Protein AF-A0A3M3LI33-F1 (afdb_monomer)

Sequence (437 aa):
MWVREFVACIEACDRPQLQEQSADGVYQMDGRMFKKVNTALLGMAISMGIMPVHAAETKKVDVLLVG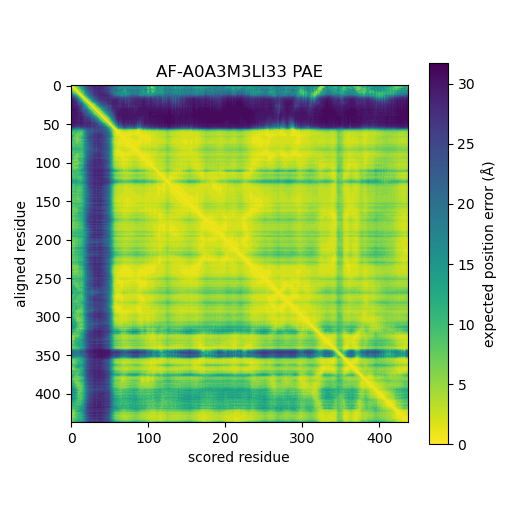GGIMSATLAVWLNELEPSWSMEMVERLDGVAEESSNGWNNAGTGHSALAELNYTPEDKNGNVDISKAIEINEAFQISRQLWSWQVKTGVLKNPRSFINSTPHMSFVWGDNNIQFLRKRYAALQASPLFSGMQYSEDHEQIKKWVPLMMEGRDPAQKLAVTWSPIGTDVNFGEITRQFVANLKAKQNFNLQLSSEVEDINHNDDGTWRVKYKNLKDGTVTETDTKFLFIGAGGAALHLLQESGIPEAKEYGGFPVGGSWLVTENQDLAMQHMGKAYGIASTGAPPMSVPHLDTRVLDGKRVILFGPFATFSTKFLKNGSYFDLLTSTTMHNVWPMTRVGIEQYPLIEYLAGQVMMSDDDRFAALKEYFPNA

Structure (mmCIF, N/CA/C/O backbone):
data_AF-A0A3M3LI33-F1
#
_entry.id   AF-A0A3M3LI33-F1
#
loop_
_atom_site.group_PDB
_atom_site.id
_atom_site.type_symbol
_atom_site.label_atom_id
_atom_site.label_alt_id
_atom_site.label_comp_id
_atom_site.label_asym_id
_atom_site.label_entity_id
_atom_site.label_seq_id
_atom_site.pdbx_PDB_ins_code
_atom_site.Cartn_x
_atom_site.Cartn_y
_atom_site.Cartn_z
_atom_site.occupancy
_atom_site.B_iso_or_equiv
_atom_site.auth_seq_id
_atom_site.auth_comp_id
_atom_site.auth_asym_id
_atom_site.auth_atom_id
_atom_site.pdbx_PDB_model_num
ATOM 1 N N . MET A 1 1 ? -8.920 5.107 -21.847 1.00 66.19 1 MET A N 1
ATOM 2 C CA . MET A 1 1 ? -8.682 5.047 -20.387 1.00 66.19 1 MET A CA 1
ATOM 3 C C . MET A 1 1 ? -9.467 6.163 -19.705 1.00 66.19 1 MET A C 1
ATOM 5 O O . MET A 1 1 ? -9.862 7.089 -20.402 1.00 66.19 1 MET A O 1
ATOM 9 N N . TRP A 1 2 ? -9.707 6.090 -18.395 1.00 54.44 2 TRP A N 1
ATOM 10 C CA . TRP A 1 2 ? -10.244 7.201 -17.585 1.00 54.44 2 TRP A CA 1
ATOM 11 C C . TRP A 1 2 ? -9.385 7.433 -16.335 1.00 54.44 2 TRP A C 1
ATOM 13 O O . TRP A 1 2 ? -8.650 6.532 -15.930 1.00 54.44 2 TRP A O 1
ATOM 23 N N . VAL A 1 3 ? -9.470 8.627 -15.738 1.00 57.12 3 VAL A N 1
ATOM 24 C CA . VAL A 1 3 ? -8.693 9.017 -14.548 1.00 57.12 3 VAL A CA 1
ATOM 25 C C . VAL A 1 3 ? -9.418 8.595 -13.269 1.00 57.12 3 VAL A C 1
ATOM 27 O O . VAL A 1 3 ? -10.630 8.777 -13.143 1.00 57.12 3 VAL A O 1
ATOM 30 N N . ARG A 1 4 ? -8.681 8.053 -12.294 1.00 54.59 4 ARG A N 1
ATOM 31 C CA . ARG A 1 4 ? -9.197 7.757 -10.951 1.00 54.59 4 ARG A CA 1
ATOM 32 C C . ARG A 1 4 ? -8.260 8.262 -9.866 1.00 54.59 4 ARG A C 1
ATOM 34 O O . ARG A 1 4 ? -7.099 7.877 -9.858 1.00 54.59 4 ARG A O 1
ATOM 41 N N . GLU A 1 5 ? -8.788 9.037 -8.923 1.00 50.34 5 GLU A N 1
ATOM 42 C CA . GLU A 1 5 ? -8.020 9.651 -7.833 1.00 50.34 5 GLU A CA 1
ATOM 43 C C . GLU A 1 5 ? -8.125 8.892 -6.499 1.00 50.34 5 GLU A C 1
ATOM 45 O O . GLU A 1 5 ? -9.161 8.294 -6.168 1.00 50.34 5 GLU A O 1
ATOM 50 N N . PHE A 1 6 ? -7.052 8.981 -5.714 1.00 51.72 6 PHE A N 1
ATOM 51 C CA . PHE A 1 6 ? -6.965 8.598 -4.309 1.00 51.72 6 PHE A CA 1
ATOM 52 C C . PHE A 1 6 ? -6.198 9.664 -3.512 1.00 51.72 6 PHE A C 1
ATOM 54 O O . PHE A 1 6 ? -5.475 10.482 -4.081 1.00 51.72 6 PHE A O 1
ATOM 61 N N . VAL A 1 7 ? -6.362 9.650 -2.190 1.00 43.78 7 VAL A N 1
ATOM 62 C CA . VAL A 1 7 ? -5.716 10.586 -1.259 1.00 43.78 7 VAL A CA 1
ATOM 63 C C . VAL A 1 7 ? -4.861 9.794 -0.273 1.00 43.78 7 VAL A C 1
ATOM 65 O O . VAL A 1 7 ? -5.297 8.753 0.220 1.00 43.78 7 VAL A O 1
ATOM 68 N N . ALA A 1 8 ? -3.660 10.290 0.013 1.00 47.69 8 ALA A N 1
ATOM 69 C CA . ALA A 1 8 ? -2.804 9.827 1.094 1.00 47.69 8 ALA A CA 1
ATOM 70 C C . ALA A 1 8 ? -2.258 11.031 1.885 1.00 47.69 8 ALA A C 1
ATOM 72 O O . ALA A 1 8 ? -2.194 12.155 1.387 1.00 47.69 8 ALA A O 1
ATOM 73 N N . CYS A 1 9 ? -1.864 10.795 3.133 1.00 44.84 9 CYS A N 1
ATOM 74 C CA . CYS A 1 9 ? -1.140 11.766 3.946 1.00 44.84 9 CYS A CA 1
ATOM 75 C C . CYS A 1 9 ? 0.265 11.217 4.192 1.00 44.84 9 CYS A C 1
ATOM 77 O O . CYS A 1 9 ? 0.404 10.067 4.610 1.00 44.84 9 CYS A O 1
ATOM 79 N N . ILE A 1 10 ? 1.291 12.011 3.891 1.00 54.88 10 ILE A N 1
ATOM 80 C CA . ILE A 1 10 ? 2.673 11.703 4.254 1.00 54.88 10 ILE A CA 1
ATOM 81 C C . ILE A 1 10 ? 2.961 12.416 5.567 1.00 54.88 10 ILE A C 1
ATOM 83 O O . ILE A 1 10 ? 2.889 13.644 5.645 1.00 54.88 10 ILE A O 1
ATOM 87 N N . GLU A 1 11 ? 3.289 11.642 6.592 1.00 44.91 11 GLU A N 1
ATOM 88 C CA . GLU A 1 11 ? 3.704 12.182 7.878 1.00 44.91 11 GLU A CA 1
ATOM 89 C C . GLU A 1 11 ? 5.133 12.732 7.789 1.00 44.91 11 GLU A C 1
ATOM 91 O O . GLU A 1 11 ? 6.035 12.105 7.230 1.00 44.91 11 GLU A O 1
ATOM 96 N N . ALA A 1 12 ? 5.340 13.917 8.354 1.00 50.47 12 ALA A N 1
ATOM 97 C CA . ALA A 1 12 ? 6.636 14.561 8.496 1.00 50.47 12 ALA A CA 1
ATOM 98 C C . ALA A 1 12 ? 6.979 14.672 9.984 1.00 50.47 12 ALA A C 1
ATOM 100 O O . ALA A 1 12 ? 6.234 15.291 10.744 1.00 50.47 12 ALA A O 1
ATOM 101 N N . CYS A 1 13 ? 8.111 14.093 10.387 1.00 45.19 13 CYS A N 1
ATOM 102 C CA . CYS A 1 13 ? 8.659 14.190 11.738 1.00 45.19 13 CYS A CA 1
ATOM 103 C C . CYS A 1 13 ? 10.180 14.395 11.654 1.00 45.19 13 CYS A C 1
ATOM 105 O O . CYS A 1 13 ? 10.855 13.712 10.888 1.00 45.19 13 CYS A O 1
ATOM 107 N N . ASP A 1 14 ? 10.722 15.324 12.445 1.00 43.41 14 ASP A N 1
ATOM 108 C CA . ASP A 1 14 ? 12.156 15.677 12.480 1.00 43.41 14 ASP A CA 1
ATOM 109 C C . ASP A 1 14 ? 12.960 14.801 13.467 1.00 43.41 14 ASP A C 1
ATOM 111 O O . ASP A 1 14 ? 14.032 15.175 13.946 1.00 43.41 14 ASP A O 1
ATOM 115 N N . ARG A 1 15 ? 12.437 13.620 13.824 1.00 46.34 15 ARG A N 1
ATOM 116 C CA . ARG A 1 15 ? 13.174 12.662 14.654 1.00 46.34 15 ARG A CA 1
ATOM 117 C C . ARG A 1 15 ? 13.946 11.683 13.771 1.00 46.34 15 ARG A C 1
ATOM 119 O O . ARG A 1 15 ? 13.346 11.073 12.886 1.00 46.34 15 ARG A O 1
ATOM 126 N N . PRO A 1 16 ? 15.249 11.459 14.025 1.00 34.34 16 PRO A N 1
ATOM 127 C CA . PRO A 1 16 ? 15.931 10.316 13.439 1.00 34.34 16 PRO A CA 1
ATOM 128 C C . PRO A 1 16 ? 15.172 9.045 13.835 1.00 34.34 16 PRO A C 1
ATOM 130 O O . PRO A 1 16 ? 14.780 8.912 14.996 1.00 34.34 16 PRO A O 1
ATOM 133 N N . GLN A 1 17 ? 14.948 8.136 12.877 1.00 32.97 17 GLN A N 1
ATOM 134 C CA . GLN A 1 17 ? 14.387 6.812 13.156 1.00 32.97 17 GLN A CA 1
ATOM 135 C C . GLN A 1 17 ? 15.170 6.206 14.324 1.00 32.97 17 GLN A C 1
ATOM 137 O O . GLN A 1 17 ? 16.369 5.946 14.203 1.00 32.97 17 GLN A O 1
ATOM 142 N N . LEU A 1 18 ? 14.514 6.045 15.474 1.00 27.53 18 LEU A N 1
ATOM 143 C CA . LEU A 1 18 ? 15.098 5.342 16.605 1.00 27.53 18 LEU A CA 1
ATOM 144 C C . LEU A 1 18 ? 15.353 3.907 16.138 1.00 27.53 18 LEU A C 1
ATOM 146 O O . LEU A 1 18 ? 14.411 3.153 15.912 1.00 27.53 18 LEU A O 1
ATOM 150 N N . GLN A 1 19 ? 16.627 3.546 15.961 1.00 26.97 19 GLN A N 1
ATOM 151 C CA . GLN A 1 19 ? 17.036 2.146 15.981 1.00 26.97 19 GLN A CA 1
ATOM 152 C C . GLN A 1 19 ? 16.477 1.536 17.268 1.00 26.97 19 GLN A C 1
ATOM 154 O O . GLN A 1 19 ? 16.722 2.080 18.347 1.00 26.97 19 GLN A O 1
ATOM 159 N N . GLU A 1 20 ? 15.709 0.452 17.142 1.00 29.59 20 GLU A N 1
ATOM 160 C CA . GLU A 1 20 ? 15.185 -0.331 18.261 1.00 29.59 20 GLU A CA 1
ATOM 161 C C . GLU A 1 20 ? 16.307 -0.615 19.266 1.00 29.59 20 GLU A C 1
ATOM 163 O O . GLU A 1 20 ? 17.182 -1.452 19.041 1.00 29.59 20 GLU A O 1
ATOM 168 N N . GLN A 1 21 ? 16.297 0.100 20.390 1.00 25.45 21 GLN A N 1
ATOM 169 C CA . GLN A 1 21 ? 17.055 -0.307 21.558 1.00 25.45 21 GLN A CA 1
ATOM 170 C C . GLN A 1 21 ? 16.208 -1.326 22.312 1.00 25.45 21 GLN A C 1
ATOM 172 O O . GLN A 1 21 ? 15.129 -1.020 22.815 1.00 25.45 21 GLN A O 1
ATOM 177 N N . SER A 1 22 ? 16.725 -2.551 22.342 1.00 26.64 22 SER A N 1
ATOM 178 C CA . SER A 1 22 ? 16.299 -3.666 23.182 1.00 26.64 22 SER A CA 1
ATOM 179 C C . SER A 1 22 ? 15.863 -3.202 24.574 1.00 26.64 22 SER A C 1
ATOM 181 O O . SER A 1 22 ? 16.648 -2.596 25.308 1.00 26.64 22 SER A O 1
ATOM 183 N N . ALA A 1 23 ? 14.622 -3.514 24.939 1.00 26.73 23 ALA A N 1
ATOM 184 C CA . ALA A 1 23 ? 14.072 -3.256 26.259 1.00 26.73 23 ALA A CA 1
ATOM 185 C C . ALA A 1 23 ? 14.670 -4.223 27.297 1.00 26.73 23 ALA A C 1
ATOM 187 O O . ALA A 1 23 ? 14.105 -5.277 27.560 1.00 26.73 23 ALA A O 1
ATOM 188 N N . ASP A 1 24 ? 15.786 -3.831 27.909 1.00 26.64 24 ASP A N 1
ATOM 189 C CA . ASP A 1 24 ? 16.222 -4.331 29.214 1.00 26.64 24 ASP A CA 1
ATOM 190 C C . ASP A 1 24 ? 16.366 -3.129 30.155 1.00 26.64 24 ASP A C 1
ATOM 192 O O . ASP A 1 24 ? 17.289 -2.323 30.041 1.00 26.64 24 ASP A O 1
ATOM 196 N N . GLY A 1 25 ? 15.416 -2.974 31.079 1.00 26.17 25 GLY A N 1
ATOM 197 C CA . GLY A 1 25 ? 15.372 -1.825 31.982 1.00 26.17 25 GLY A CA 1
ATOM 198 C C . GLY A 1 25 ? 14.400 -2.022 33.137 1.00 26.17 25 GLY A C 1
ATOM 199 O O . GLY A 1 25 ? 13.277 -1.532 33.120 1.00 26.17 25 GLY A O 1
ATOM 200 N N . VAL A 1 26 ? 14.853 -2.763 34.145 1.00 24.27 26 VAL A N 1
ATOM 201 C CA . VAL A 1 26 ? 14.203 -2.968 35.445 1.00 24.27 26 VAL A CA 1
ATOM 202 C C . VAL A 1 26 ? 13.961 -1.619 36.138 1.00 24.27 26 VAL A C 1
ATOM 204 O O . VAL A 1 26 ? 14.916 -0.919 36.470 1.00 24.27 26 VAL A O 1
ATOM 207 N N . TYR A 1 27 ? 12.702 -1.270 36.419 1.00 27.14 27 TYR A N 1
ATOM 208 C CA . TYR A 1 27 ? 12.370 -0.144 37.299 1.00 27.14 27 TYR A CA 1
ATOM 209 C C . TYR A 1 27 ? 12.338 -0.598 38.762 1.00 27.14 27 TYR A C 1
ATOM 211 O O . TYR A 1 27 ? 11.501 -1.400 39.176 1.00 27.14 27 TYR A O 1
ATOM 219 N N . GLN A 1 28 ? 13.269 -0.060 39.547 1.00 23.73 28 GLN A N 1
ATOM 220 C CA . GLN A 1 28 ? 13.347 -0.213 40.995 1.00 23.73 28 GLN A CA 1
ATOM 221 C C . GLN A 1 28 ? 12.532 0.911 41.656 1.00 23.73 28 GLN A C 1
ATOM 223 O O . GLN A 1 28 ? 12.791 2.091 41.428 1.00 23.73 28 GLN A O 1
ATOM 228 N N . MET A 1 29 ? 11.528 0.544 42.457 1.00 26.00 29 MET A N 1
ATOM 229 C CA . MET A 1 29 ? 10.811 1.471 43.335 1.00 26.00 29 MET A CA 1
ATOM 230 C C . MET A 1 29 ? 11.694 1.866 44.517 1.00 26.00 29 MET A C 1
ATOM 232 O O . MET A 1 29 ? 12.283 0.992 45.152 1.00 26.00 29 MET A O 1
ATOM 236 N N . ASP A 1 30 ? 11.679 3.146 44.885 1.00 26.78 30 ASP A N 1
ATOM 237 C CA . ASP A 1 30 ? 12.049 3.556 46.235 1.00 26.78 30 ASP A CA 1
ATOM 238 C C . ASP A 1 30 ? 11.049 4.585 46.766 1.00 26.78 30 ASP A C 1
ATOM 240 O O . ASP A 1 30 ? 10.694 5.564 46.104 1.00 26.78 30 ASP A O 1
ATOM 244 N N . GLY A 1 31 ? 10.522 4.292 47.950 1.00 26.03 31 GLY A N 1
ATOM 245 C CA . GLY A 1 31 ? 9.465 5.055 48.594 1.00 26.03 31 GLY A CA 1
ATOM 246 C C . GLY A 1 31 ? 10.010 6.135 49.517 1.00 26.03 31 GLY A C 1
ATOM 247 O O . GLY A 1 31 ? 11.135 6.053 50.001 1.00 26.03 31 GLY A O 1
ATOM 248 N N . ARG A 1 32 ? 9.162 7.114 49.851 1.00 27.23 32 ARG A N 1
ATOM 249 C CA . ARG A 1 32 ? 9.234 7.839 51.128 1.00 27.23 32 ARG A CA 1
ATOM 250 C C . ARG A 1 32 ? 7.901 8.500 51.477 1.00 27.23 32 ARG A C 1
ATOM 252 O O . ARG A 1 32 ? 7.257 9.144 50.660 1.00 27.23 32 ARG A O 1
ATOM 259 N N . MET A 1 33 ? 7.522 8.282 52.732 1.00 25.70 33 MET A N 1
ATOM 260 C CA . MET A 1 33 ? 6.305 8.706 53.424 1.00 25.70 33 MET A CA 1
ATOM 261 C C . MET A 1 33 ? 6.484 10.038 54.189 1.00 25.70 33 MET A C 1
ATOM 263 O O . MET A 1 33 ? 7.607 10.412 54.523 1.00 25.70 33 MET A O 1
ATOM 267 N N . PHE A 1 34 ? 5.330 10.578 54.626 1.00 28.03 34 PHE A N 1
ATOM 268 C CA . PHE A 1 34 ? 5.034 11.645 55.616 1.00 28.03 34 PHE A CA 1
ATOM 269 C C . PHE A 1 34 ? 4.943 13.084 55.060 1.00 28.03 34 PHE A C 1
ATOM 271 O O . PHE A 1 34 ? 5.794 13.505 54.296 1.00 28.03 34 PHE A O 1
ATOM 278 N N . LYS A 1 35 ? 3.952 13.924 55.426 1.00 26.91 35 LYS A N 1
ATOM 279 C CA . LYS A 1 35 ? 3.287 14.092 56.739 1.00 26.91 35 LYS A CA 1
ATOM 280 C C . LYS A 1 35 ? 1.936 14.849 56.626 1.00 26.91 35 LYS A C 1
ATOM 282 O O . LYS A 1 35 ? 1.762 15.684 55.750 1.00 26.91 35 LYS A O 1
ATOM 287 N N . LYS A 1 36 ? 1.025 14.579 57.574 1.00 30.16 36 LYS A N 1
ATOM 288 C CA . LYS A 1 36 ? -0.288 15.227 57.823 1.00 30.16 36 LYS A CA 1
ATOM 289 C C . LYS A 1 36 ? -0.202 16.730 58.140 1.00 30.16 36 LYS A C 1
ATOM 291 O O . LYS A 1 36 ? 0.679 17.102 58.910 1.00 30.16 36 LYS A O 1
ATOM 296 N N . VAL A 1 37 ? -1.246 17.493 57.780 1.00 29.91 37 VAL A N 1
ATOM 297 C CA . VAL A 1 37 ? -1.837 18.569 58.612 1.00 29.91 37 VAL A CA 1
ATOM 298 C C . VAL A 1 37 ? -3.362 18.578 58.424 1.00 29.91 37 VAL A C 1
ATOM 300 O O . VAL A 1 37 ? -3.857 18.458 57.311 1.00 29.91 37 VAL A O 1
ATOM 303 N N . ASN A 1 38 ? -4.083 18.691 59.540 1.00 31.77 38 ASN A N 1
ATOM 304 C CA . ASN A 1 38 ? -5.535 18.798 59.667 1.00 31.77 38 ASN A CA 1
ATOM 305 C C . ASN A 1 38 ? -5.843 20.192 60.235 1.00 31.77 38 ASN A C 1
ATOM 307 O O . ASN A 1 38 ? -5.212 20.536 61.231 1.00 31.77 38 ASN A O 1
ATOM 311 N N . THR A 1 39 ? -6.848 20.902 59.718 1.00 32.88 39 THR A N 1
ATOM 312 C CA . THR A 1 39 ? -7.749 21.756 60.522 1.00 32.88 39 THR A CA 1
ATOM 313 C C . THR A 1 39 ? -9.008 22.102 59.724 1.00 32.88 39 THR A C 1
ATOM 315 O O . THR A 1 39 ? -8.953 22.421 58.542 1.00 32.88 39 THR A O 1
ATOM 318 N N . ALA A 1 40 ? -10.148 21.983 60.403 1.00 32.34 40 ALA A N 1
ATOM 319 C CA . ALA A 1 40 ? -11.512 22.085 59.896 1.00 32.34 40 ALA A CA 1
ATOM 320 C C . ALA A 1 40 ? -12.131 23.482 60.106 1.00 32.34 40 ALA A C 1
ATOM 322 O O . ALA A 1 40 ? -11.617 24.242 60.921 1.00 32.34 40 ALA A O 1
ATOM 323 N N . LEU A 1 41 ? -13.257 23.751 59.422 1.00 32.84 41 LEU A N 1
ATOM 324 C CA . LEU A 1 41 ? -14.560 24.297 59.894 1.00 32.84 41 LEU A CA 1
ATOM 325 C C . LEU A 1 41 ? -15.320 24.908 58.686 1.00 32.84 41 LEU A C 1
ATOM 327 O O . LEU A 1 41 ? -14.786 25.773 58.006 1.00 32.84 41 LEU A O 1
ATOM 331 N N . LEU A 1 42 ? -16.466 24.329 58.281 1.00 31.80 42 LEU A N 1
ATOM 332 C CA . LEU A 1 42 ? -17.861 24.730 58.614 1.00 31.80 42 LEU A CA 1
ATOM 333 C C . LEU A 1 42 ? -18.427 25.675 57.529 1.00 31.80 42 LEU A C 1
ATOM 335 O O . LEU A 1 42 ? -17.798 26.673 57.227 1.00 31.80 42 LEU A O 1
ATOM 339 N N . GLY A 1 43 ? -19.581 25.512 56.886 1.00 30.58 43 GLY A N 1
ATOM 340 C CA . GLY A 1 43 ? -20.673 24.544 56.884 1.00 30.58 43 GLY A CA 1
ATOM 341 C C . GLY A 1 43 ? -21.847 25.195 56.125 1.00 30.58 43 GLY A C 1
ATOM 342 O O . GLY A 1 43 ? -21.997 26.406 56.214 1.00 30.58 43 GLY A O 1
ATOM 343 N N . MET A 1 44 ? -22.663 24.439 55.386 1.00 31.14 44 MET A N 1
ATOM 344 C CA . MET A 1 44 ? -24.119 24.649 55.258 1.00 31.14 44 MET A CA 1
ATOM 345 C C . MET A 1 44 ? -24.717 23.570 54.357 1.00 31.14 44 MET A C 1
ATOM 347 O O . MET A 1 44 ? -24.317 23.394 53.210 1.00 31.14 44 MET A O 1
ATOM 351 N N . ALA A 1 45 ? -25.679 22.840 54.911 1.00 41.00 45 ALA A N 1
ATOM 352 C CA . ALA A 1 45 ? -26.465 21.849 54.207 1.00 41.00 45 ALA A CA 1
ATOM 353 C C . ALA A 1 45 ? -27.477 22.537 53.281 1.00 41.00 45 ALA A C 1
ATOM 355 O O . ALA A 1 45 ? -28.314 23.311 53.743 1.00 41.00 45 ALA A O 1
ATOM 356 N N . ILE A 1 46 ? -27.437 22.197 51.993 1.00 39.84 46 ILE A N 1
ATOM 357 C CA . ILE A 1 46 ? -28.575 22.332 51.084 1.00 39.84 46 ILE A CA 1
ATOM 358 C C . ILE A 1 46 ? -28.946 20.911 50.677 1.00 39.84 46 ILE A C 1
ATOM 360 O O . ILE A 1 46 ? -28.341 20.307 49.797 1.00 39.84 46 ILE A O 1
ATOM 364 N N . SER A 1 47 ? -29.927 20.349 51.373 1.00 39.47 47 SER A N 1
ATOM 365 C CA . SER A 1 47 ? -30.593 19.114 50.980 1.00 39.47 47 SER A CA 1
ATOM 366 C C . SER A 1 47 ? -31.534 19.411 49.812 1.00 39.47 47 SER A C 1
ATOM 368 O O . SER A 1 47 ? -32.726 19.639 50.006 1.00 39.47 47 SER A O 1
ATOM 370 N N . MET A 1 48 ? -30.989 19.426 48.597 1.00 38.38 48 MET A N 1
ATOM 371 C CA . MET A 1 48 ? -31.760 19.157 47.385 1.00 38.38 48 MET A CA 1
ATOM 372 C C . MET A 1 48 ? -31.541 17.691 47.030 1.00 38.38 48 MET A C 1
ATOM 374 O O . MET A 1 48 ? -30.405 17.250 46.872 1.00 38.38 48 MET A O 1
ATOM 378 N N . GLY A 1 49 ? -32.630 16.926 46.963 1.00 41.88 49 GLY A N 1
ATOM 379 C CA . GLY A 1 49 ? -32.609 15.544 46.504 1.00 41.88 49 GLY A CA 1
ATOM 380 C C . GLY A 1 49 ? -32.115 15.481 45.064 1.00 41.88 49 GLY A C 1
ATOM 381 O O . GLY A 1 49 ? -32.892 15.648 44.130 1.00 41.88 49 GLY A O 1
ATOM 382 N N . ILE A 1 50 ? -30.819 15.240 44.898 1.00 41.22 50 ILE A N 1
ATOM 383 C CA . ILE A 1 50 ? -30.241 14.782 43.644 1.00 41.22 50 ILE A CA 1
ATOM 384 C C . ILE A 1 50 ? -30.593 13.301 43.583 1.00 41.22 50 ILE A C 1
ATOM 386 O O . ILE A 1 50 ? -29.962 12.474 44.241 1.00 41.22 50 ILE A O 1
ATOM 390 N N . MET A 1 51 ? -31.644 12.956 42.838 1.00 34.25 51 MET A N 1
ATOM 391 C CA . MET A 1 51 ? -31.714 11.595 42.322 1.00 34.25 51 MET A CA 1
ATOM 392 C C . MET A 1 51 ? -30.441 11.393 41.500 1.00 34.25 51 MET A C 1
ATOM 394 O O . MET A 1 51 ? -30.169 12.237 40.640 1.00 34.25 51 MET A O 1
ATOM 398 N N . PRO A 1 52 ? -29.631 10.352 41.756 1.00 40.50 52 PRO A N 1
ATOM 399 C CA . PRO A 1 52 ? -28.544 10.048 40.856 1.00 40.50 52 PRO A CA 1
ATOM 400 C C . PRO A 1 52 ? -29.207 9.730 39.520 1.00 40.50 52 PRO A C 1
ATOM 402 O O . PRO A 1 52 ? -29.880 8.712 39.364 1.00 40.50 52 PRO A O 1
ATOM 405 N N . VAL A 1 53 ? -29.055 10.632 38.552 1.00 43.06 53 VAL A N 1
ATOM 406 C CA . VAL A 1 53 ? -29.063 10.221 37.158 1.00 43.06 53 VAL A CA 1
ATOM 407 C C . VAL A 1 53 ? -27.899 9.247 37.101 1.00 43.06 53 VAL A C 1
ATOM 409 O O . VAL A 1 53 ? -26.743 9.664 37.102 1.00 43.06 53 VAL A O 1
ATOM 412 N N . HIS A 1 54 ? -28.186 7.951 37.207 1.00 39.88 54 HIS A N 1
ATOM 413 C CA . HIS A 1 54 ? -27.223 6.931 36.844 1.00 39.88 54 HIS A CA 1
ATOM 414 C C . HIS A 1 54 ? -26.938 7.175 35.366 1.00 39.88 54 HIS A C 1
ATOM 416 O O . HIS A 1 54 ? -27.682 6.722 34.499 1.00 39.88 54 HIS A O 1
ATOM 422 N N . ALA A 1 55 ? -25.918 7.992 35.094 1.00 54.16 55 ALA A N 1
ATOM 423 C CA . ALA A 1 55 ? -25.272 8.026 33.802 1.00 54.16 55 ALA A CA 1
ATOM 424 C C . ALA A 1 55 ? -24.977 6.564 33.473 1.00 54.16 55 ALA A C 1
ATOM 426 O O . ALA A 1 55 ? -24.398 5.857 34.304 1.00 54.16 55 ALA A O 1
ATOM 427 N N . ALA A 1 56 ? -25.502 6.091 32.342 1.00 60.09 56 ALA A N 1
ATOM 428 C CA . ALA A 1 56 ? -25.257 4.732 31.899 1.00 60.09 56 ALA A CA 1
ATOM 429 C C . ALA A 1 56 ? -23.745 4.488 31.949 1.00 60.09 56 ALA A C 1
ATOM 431 O O . ALA A 1 56 ? -22.970 5.344 31.522 1.00 60.09 56 ALA A O 1
ATOM 432 N N . GLU A 1 57 ? -23.340 3.374 32.552 1.00 78.44 57 GLU A N 1
ATOM 433 C CA . GLU A 1 57 ? -21.928 3.057 32.721 1.00 78.44 57 GLU A CA 1
ATOM 434 C C . GLU A 1 57 ? -21.261 3.032 31.338 1.00 78.44 57 GLU A C 1
ATOM 436 O O . GLU A 1 57 ? -21.754 2.360 30.426 1.00 78.44 57 GLU A O 1
ATOM 441 N N . THR A 1 58 ? -20.188 3.810 31.160 1.00 88.50 58 THR A N 1
ATOM 442 C CA . THR A 1 58 ? -19.467 3.883 29.885 1.00 88.50 58 THR A CA 1
ATOM 443 C C . THR A 1 58 ? -19.016 2.483 29.496 1.00 88.50 58 THR A C 1
ATOM 445 O O . THR A 1 58 ? -18.440 1.755 30.310 1.00 88.50 58 THR A O 1
ATOM 448 N N . LYS A 1 59 ? -19.298 2.086 28.252 1.00 95.06 59 LYS A N 1
ATOM 449 C CA . LYS A 1 59 ? -18.912 0.774 27.734 1.00 95.06 59 LYS A CA 1
ATOM 450 C C . LYS A 1 59 ? -17.398 0.601 27.859 1.00 95.06 59 LYS A C 1
ATOM 452 O O . LYS A 1 59 ? -16.656 1.526 27.550 1.00 95.06 59 LYS A O 1
ATOM 457 N N . LYS A 1 60 ? -16.944 -0.584 28.272 1.00 97.75 60 LYS A N 1
ATOM 458 C CA . LYS A 1 60 ? -15.519 -0.912 28.412 1.00 97.75 60 LYS A CA 1
ATOM 459 C C . LYS A 1 60 ? -15.127 -2.048 27.480 1.00 97.75 60 LYS A C 1
ATOM 461 O O . LYS A 1 60 ? -15.854 -3.038 27.397 1.00 97.75 60 LYS A O 1
ATOM 466 N N . VAL A 1 61 ? -13.984 -1.909 26.817 1.00 98.38 61 VAL A N 1
ATOM 467 C CA . VAL A 1 61 ? -13.368 -2.956 25.992 1.00 98.38 61 VAL A CA 1
ATOM 468 C C . VAL A 1 61 ? -11.879 -3.101 26.313 1.00 98.38 61 VAL A C 1
ATOM 470 O O . VAL A 1 61 ? -11.270 -2.222 26.922 1.00 98.38 61 VAL A O 1
ATOM 473 N N . ASP A 1 62 ? -11.271 -4.221 25.935 1.00 98.56 62 ASP A N 1
ATOM 474 C CA . ASP A 1 62 ? -9.824 -4.401 26.071 1.00 98.56 62 ASP A CA 1
ATOM 475 C C . ASP A 1 62 ? -9.076 -3.667 24.951 1.00 98.56 62 ASP A C 1
ATOM 477 O O . ASP A 1 62 ? -8.029 -3.072 25.204 1.00 98.56 62 ASP A O 1
ATOM 481 N N . VAL A 1 63 ? -9.630 -3.672 23.733 1.00 98.62 63 VAL A N 1
ATOM 482 C CA . VAL A 1 63 ? -9.024 -3.034 22.556 1.00 98.62 63 VAL A CA 1
ATOM 483 C C . VAL A 1 63 ? -10.071 -2.270 21.749 1.00 98.62 63 VAL A C 1
ATOM 485 O O . VAL A 1 63 ? -11.122 -2.813 21.407 1.00 98.62 63 VAL A O 1
ATOM 488 N N . LEU A 1 64 ? -9.752 -1.035 21.368 1.00 98.81 64 LEU A N 1
ATOM 489 C CA . LEU A 1 64 ? -10.520 -0.254 20.403 1.00 98.81 64 LEU A CA 1
ATOM 490 C C . LEU A 1 64 ? -9.635 0.055 19.197 1.00 98.81 64 LEU A C 1
ATOM 492 O O . LEU A 1 64 ? -8.525 0.563 19.348 1.00 98.81 64 LEU A O 1
ATOM 496 N N . LEU A 1 65 ? -10.125 -0.258 18.000 1.00 98.81 65 LEU A N 1
ATOM 497 C CA . LEU A 1 65 ? -9.448 0.014 16.737 1.00 98.81 65 LEU A CA 1
ATOM 498 C C . LEU A 1 65 ? -10.214 1.080 15.954 1.00 98.81 65 LEU A C 1
ATOM 500 O O . LEU A 1 65 ? -11.384 0.893 15.621 1.00 98.81 65 LEU A O 1
ATOM 504 N N . VAL A 1 66 ? -9.550 2.182 15.622 1.00 98.44 66 VAL A N 1
ATOM 505 C CA . VAL A 1 66 ? -10.117 3.239 14.782 1.00 98.44 66 VAL A CA 1
ATOM 506 C C . VAL A 1 66 ? -9.724 2.995 13.328 1.00 98.44 66 VAL A C 1
ATOM 508 O O . VAL A 1 66 ? -8.548 2.823 13.014 1.00 98.44 66 VAL A O 1
ATOM 511 N N . GLY A 1 67 ? -10.713 2.979 12.439 1.00 98.06 67 GLY A N 1
ATOM 512 C CA . GLY A 1 67 ? -10.583 2.643 11.025 1.00 98.06 67 GLY A CA 1
ATOM 513 C C . GLY A 1 67 ? -10.804 1.153 10.752 1.00 98.06 67 GLY A C 1
ATOM 514 O O . GLY A 1 67 ? -10.168 0.287 11.345 1.00 98.06 67 GLY A O 1
ATOM 515 N N . GLY A 1 68 ? -11.670 0.848 9.793 1.00 97.88 68 GLY A N 1
ATOM 516 C CA . GLY A 1 68 ? -11.983 -0.470 9.240 1.00 97.88 68 GLY A CA 1
ATOM 517 C C . GLY A 1 68 ? -11.126 -0.821 8.022 1.00 97.88 68 GLY A C 1
ATOM 518 O O . GLY A 1 68 ? -11.613 -1.414 7.058 1.00 97.88 68 GLY A O 1
ATOM 519 N N . GLY A 1 69 ? -9.857 -0.408 8.030 1.00 98.06 69 GLY A N 1
ATOM 520 C CA . GLY A 1 69 ? -8.869 -0.715 6.996 1.00 98.06 69 GLY A CA 1
ATOM 521 C C . GLY A 1 69 ? -8.057 -1.983 7.282 1.00 98.06 69 GLY A C 1
ATOM 522 O O . GLY A 1 69 ? -8.217 -2.641 8.310 1.00 98.06 69 GLY A O 1
ATOM 523 N N . ILE A 1 70 ? -7.140 -2.312 6.368 1.00 97.69 70 ILE A N 1
ATOM 524 C CA . ILE A 1 70 ? -6.291 -3.512 6.436 1.00 97.69 70 ILE A CA 1
ATOM 525 C C . ILE A 1 70 ? -5.423 -3.572 7.697 1.00 97.69 70 ILE A C 1
ATOM 527 O O . ILE A 1 70 ? -5.245 -4.656 8.248 1.00 97.69 70 ILE A O 1
ATOM 531 N N . MET A 1 71 ? -4.930 -2.428 8.183 1.00 97.12 71 MET A N 1
ATOM 532 C CA . MET A 1 71 ? -4.084 -2.350 9.380 1.00 97.12 71 MET A CA 1
ATOM 533 C C . MET A 1 71 ? -4.856 -2.818 10.619 1.00 97.12 71 MET A C 1
ATOM 535 O O . MET A 1 71 ? -4.479 -3.804 11.251 1.00 97.12 71 MET A O 1
ATOM 539 N N . SER A 1 72 ? -5.992 -2.176 10.905 1.00 98.50 72 SER A N 1
ATOM 540 C CA . SER A 1 72 ? -6.856 -2.529 12.034 1.00 98.50 72 SER A CA 1
ATOM 541 C C . SER A 1 72 ? -7.414 -3.945 11.913 1.00 98.50 72 SER A C 1
ATOM 543 O O . SER A 1 72 ? -7.408 -4.694 12.884 1.00 98.50 72 SER A O 1
ATOM 545 N N . ALA A 1 73 ? -7.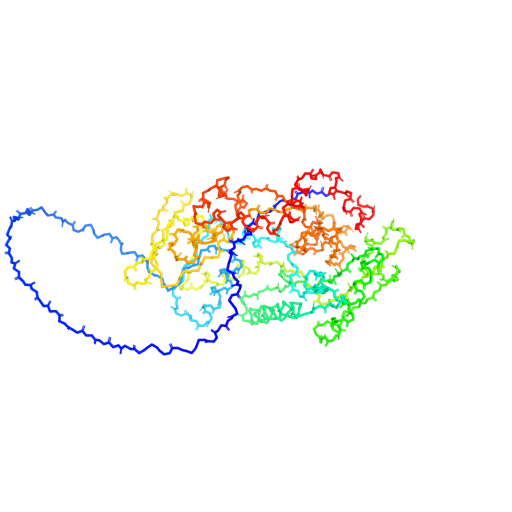859 -4.361 10.723 1.00 98.56 73 ALA A N 1
ATOM 546 C CA . ALA A 1 73 ? -8.383 -5.711 10.530 1.00 98.56 73 ALA A CA 1
ATOM 547 C C . ALA A 1 73 ? -7.321 -6.794 10.777 1.00 98.56 73 ALA A C 1
ATOM 549 O O . ALA A 1 73 ? -7.622 -7.806 11.408 1.00 98.56 73 ALA A O 1
ATOM 550 N N . THR A 1 74 ? -6.082 -6.574 10.327 1.00 98.25 74 THR A N 1
ATOM 551 C CA . THR A 1 74 ? -4.971 -7.511 10.554 1.00 98.25 74 THR A CA 1
ATOM 552 C C . THR A 1 74 ? -4.640 -7.615 12.040 1.00 98.25 74 THR A C 1
ATOM 554 O O . THR A 1 74 ? -4.577 -8.724 12.570 1.00 98.25 74 THR A O 1
ATOM 557 N N . LEU A 1 75 ? -4.504 -6.476 12.730 1.00 98.38 75 LEU A N 1
ATOM 558 C CA . LEU A 1 75 ? -4.219 -6.459 14.165 1.00 98.38 75 LEU A CA 1
ATOM 559 C C . LEU A 1 75 ? -5.336 -7.129 14.975 1.00 98.38 75 LEU A C 1
ATOM 561 O O . LEU A 1 75 ? -5.054 -7.947 15.844 1.00 98.38 75 LEU A O 1
ATOM 565 N N . ALA A 1 76 ? -6.601 -6.838 14.666 1.00 98.38 76 ALA A N 1
ATOM 566 C CA . ALA A 1 76 ? -7.738 -7.438 15.360 1.00 98.38 76 ALA A CA 1
ATOM 567 C C . ALA A 1 76 ? -7.799 -8.965 15.179 1.00 98.38 76 ALA A C 1
ATOM 569 O O . ALA A 1 76 ? -8.118 -9.678 16.128 1.00 98.38 76 ALA A O 1
ATOM 570 N N . VAL A 1 77 ? -7.461 -9.490 13.993 1.00 98.00 77 VAL A N 1
ATOM 571 C CA . VAL A 1 77 ? -7.361 -10.944 13.773 1.00 98.00 77 VAL A CA 1
ATOM 572 C C . VAL A 1 77 ? -6.228 -11.551 14.597 1.00 98.00 77 VAL A C 1
ATOM 574 O O . VAL A 1 77 ? -6.453 -12.560 15.261 1.00 98.00 77 VAL A O 1
ATOM 577 N N . TRP A 1 78 ? -5.044 -10.930 14.619 1.00 96.69 78 TRP A N 1
ATOM 578 C CA . TRP A 1 78 ? -3.936 -11.388 15.464 1.00 96.69 78 TRP A CA 1
ATOM 579 C C . TRP A 1 78 ? -4.299 -11.410 16.945 1.00 96.69 78 TRP A C 1
ATOM 581 O O . TRP A 1 78 ? -4.096 -12.425 17.608 1.00 96.69 78 TRP A O 1
ATOM 591 N N . LEU A 1 79 ? -4.879 -10.325 17.455 1.00 97.62 79 LEU A N 1
ATOM 592 C CA . LEU A 1 79 ? -5.289 -10.238 18.854 1.00 97.62 79 LEU A CA 1
ATOM 593 C C . LEU A 1 79 ? -6.393 -11.247 19.181 1.00 97.62 79 LEU A C 1
ATOM 595 O O . LEU A 1 79 ? -6.340 -11.864 20.235 1.00 97.62 79 LEU A O 1
ATOM 599 N N . ASN A 1 80 ? -7.347 -11.495 18.278 1.00 96.75 80 ASN A N 1
ATOM 600 C CA . ASN A 1 80 ? -8.369 -12.519 18.503 1.00 96.75 80 ASN A CA 1
ATOM 601 C C . ASN A 1 80 ? -7.800 -13.947 18.541 1.00 96.75 80 ASN A C 1
ATOM 603 O O . ASN A 1 80 ? -8.367 -14.795 19.225 1.00 96.75 80 ASN A O 1
ATOM 607 N N . GLU A 1 81 ? -6.717 -14.233 17.812 1.00 95.81 81 GLU A N 1
ATOM 608 C CA . GLU A 1 81 ? -6.057 -15.545 17.864 1.00 95.81 81 GLU A CA 1
ATOM 609 C C . GLU A 1 81 ? -5.194 -15.721 19.116 1.00 95.81 81 GLU A C 1
ATOM 611 O O . GLU A 1 81 ? -5.197 -16.803 19.704 1.00 95.81 81 GLU A O 1
ATOM 616 N N . LEU A 1 82 ? -4.467 -14.677 19.521 1.00 96.75 82 LEU A N 1
ATOM 617 C CA . LEU A 1 82 ? -3.559 -14.723 20.669 1.00 96.75 82 LEU A CA 1
ATOM 618 C C . LEU A 1 82 ? -4.298 -14.575 22.003 1.00 96.75 82 LEU A C 1
ATOM 620 O O . LEU A 1 82 ? -3.977 -15.265 22.966 1.00 96.75 82 LEU A O 1
ATOM 624 N N . GLU A 1 83 ? -5.311 -13.715 22.039 1.00 97.44 83 GLU A N 1
ATOM 625 C CA . GLU A 1 83 ? -6.071 -13.337 23.230 1.00 97.44 83 GLU A CA 1
ATOM 626 C C . GLU A 1 83 ? -7.587 -13.431 22.953 1.00 97.44 83 GLU A C 1
ATOM 628 O O . GLU A 1 83 ? -8.312 -12.430 22.924 1.00 97.44 83 GLU A O 1
ATOM 633 N N . PRO A 1 84 ? -8.127 -14.647 22.741 1.00 96.31 84 PRO A N 1
ATOM 634 C CA . PRO A 1 84 ? -9.496 -14.851 22.262 1.00 96.31 84 PRO A CA 1
ATOM 635 C C . PRO A 1 84 ? -10.588 -14.388 23.232 1.00 96.31 84 PRO A C 1
ATOM 637 O O . PRO A 1 84 ? -11.744 -14.278 22.823 1.00 96.31 84 PRO A O 1
ATOM 640 N N . SER A 1 85 ? -10.254 -14.129 24.500 1.00 97.31 85 SER A N 1
ATOM 641 C CA . SER A 1 85 ? -11.18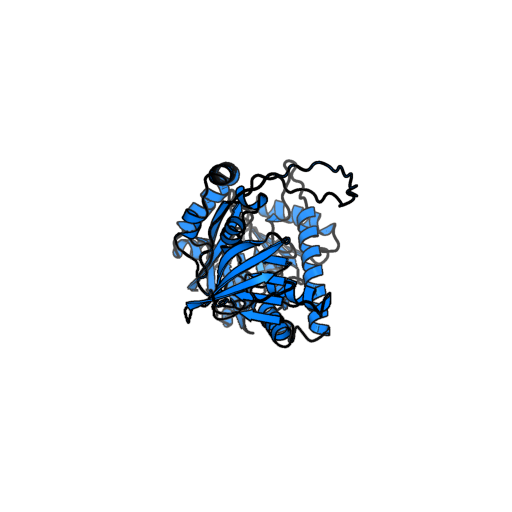3 -13.601 25.503 1.00 97.31 85 SER A CA 1
ATOM 642 C C . SER A 1 85 ? -11.268 -12.076 25.528 1.00 97.31 85 SER A C 1
ATOM 644 O O . SER A 1 85 ? -12.166 -11.551 26.182 1.00 97.31 85 SER A O 1
ATOM 646 N N . TRP A 1 86 ? -10.359 -11.358 24.860 1.00 98.31 86 TRP A N 1
ATOM 647 C CA . TRP A 1 86 ? -10.352 -9.896 24.885 1.00 98.31 86 TRP A CA 1
ATOM 648 C C . TRP A 1 86 ? -11.547 -9.327 24.133 1.00 98.31 86 TRP A C 1
ATOM 650 O O . TRP A 1 86 ? -11.849 -9.722 23.008 1.00 98.31 86 TRP A O 1
ATOM 660 N N . SER A 1 87 ? -12.231 -8.384 24.763 1.00 98.62 87 SER A N 1
ATOM 661 C CA . SER A 1 87 ? -13.311 -7.623 24.148 1.00 98.62 87 SER A CA 1
ATOM 662 C C . SER A 1 87 ? -12.742 -6.553 23.217 1.00 98.62 87 SER A C 1
ATOM 664 O O . SER A 1 87 ? -11.824 -5.818 23.577 1.00 98.62 87 SER A O 1
ATOM 666 N N . MET A 1 88 ? -13.278 -6.477 22.002 1.00 98.69 88 MET A N 1
ATOM 667 C CA . MET A 1 88 ? -12.779 -5.607 20.944 1.00 98.69 88 MET A CA 1
ATOM 668 C C . MET A 1 88 ? -13.904 -4.786 20.322 1.00 98.69 88 MET A C 1
ATOM 670 O O . MET A 1 88 ? -14.996 -5.297 20.059 1.00 98.69 88 MET A O 1
ATOM 674 N N . GLU A 1 89 ? -13.619 -3.525 20.020 1.00 98.75 89 GLU A N 1
ATOM 675 C CA . GLU A 1 89 ? -14.486 -2.667 19.219 1.00 98.75 89 GLU A CA 1
ATOM 676 C C . GLU A 1 89 ? -13.715 -2.043 18.058 1.00 98.75 89 GLU A C 1
ATOM 678 O O . GLU A 1 89 ? -12.617 -1.529 18.232 1.00 98.75 89 GLU A O 1
ATOM 683 N N . MET A 1 90 ? -14.292 -2.084 16.862 1.00 98.88 90 MET A N 1
ATOM 684 C CA . MET A 1 90 ? -13.778 -1.391 15.687 1.00 98.88 90 MET A CA 1
ATOM 685 C C . MET A 1 90 ? -14.748 -0.285 15.285 1.00 98.88 90 MET A C 1
ATOM 687 O O . MET A 1 90 ? -15.938 -0.550 15.114 1.00 98.88 90 MET A O 1
ATOM 691 N N . VAL A 1 91 ? -14.239 0.931 15.103 1.00 98.69 91 VAL A N 1
ATOM 692 C CA . VAL A 1 91 ? -15.021 2.109 14.703 1.00 98.69 91 VAL A CA 1
ATOM 693 C C . VAL A 1 91 ? -14.574 2.552 13.313 1.00 98.69 91 VAL A C 1
ATOM 695 O O . VAL A 1 91 ? -13.407 2.872 13.110 1.00 98.69 91 VAL A O 1
ATOM 698 N N . GLU A 1 92 ? -15.487 2.554 12.347 1.00 98.31 92 GLU A N 1
ATOM 699 C CA . GLU A 1 92 ? -15.248 2.949 10.958 1.00 98.31 92 GLU A CA 1
ATOM 700 C C . GLU A 1 92 ? -16.251 4.023 10.534 1.00 98.31 92 GLU A C 1
ATOM 702 O O . GLU A 1 92 ? -17.462 3.887 10.724 1.00 98.31 92 GLU A O 1
ATOM 707 N N . ARG A 1 93 ? -15.719 5.082 9.921 1.00 97.06 93 ARG A N 1
ATOM 708 C CA . ARG A 1 93 ? -16.474 6.257 9.490 1.00 97.06 93 ARG A CA 1
ATOM 709 C C . ARG A 1 93 ? -17.445 5.946 8.357 1.00 97.06 93 ARG A C 1
ATOM 711 O O . ARG A 1 93 ? -18.511 6.551 8.293 1.00 97.06 93 ARG A O 1
ATOM 718 N N . LEU A 1 94 ? -17.057 5.074 7.436 1.00 97.31 94 LEU A N 1
ATOM 719 C CA . LEU A 1 94 ? -17.822 4.736 6.244 1.00 97.31 94 LEU A CA 1
ATOM 720 C C . LEU A 1 94 ? -18.859 3.641 6.515 1.00 97.31 94 LEU A C 1
ATOM 722 O O . LEU A 1 94 ? -18.889 2.996 7.565 1.00 97.31 94 LEU A O 1
ATOM 726 N N . ASP A 1 95 ? -19.738 3.442 5.539 1.00 97.31 95 ASP A N 1
ATOM 727 C CA . ASP A 1 95 ? -20.838 2.478 5.609 1.00 97.31 95 ASP A CA 1
ATOM 728 C C . ASP A 1 95 ? -20.368 1.023 5.500 1.00 97.31 95 ASP A C 1
ATOM 730 O O . ASP A 1 95 ? -21.125 0.101 5.812 1.00 97.31 95 ASP A O 1
ATOM 734 N N . GLY A 1 96 ? -19.120 0.818 5.083 1.00 97.62 96 GLY A N 1
ATOM 735 C CA . GLY A 1 96 ? -18.472 -0.475 4.988 1.00 97.62 96 GLY A CA 1
ATOM 736 C C . GLY A 1 96 ? -16.984 -0.402 5.316 1.00 97.62 96 GLY A C 1
ATOM 737 O O . GLY A 1 96 ? -16.346 0.648 5.285 1.00 97.62 96 GLY A O 1
ATOM 738 N N . VAL A 1 97 ? -16.412 -1.567 5.614 1.00 98.25 97 VAL A N 1
ATOM 739 C CA . VAL A 1 97 ? -14.966 -1.705 5.811 1.00 98.25 97 VAL A CA 1
ATOM 740 C C . VAL A 1 97 ? -14.232 -1.749 4.477 1.00 98.25 97 VAL A C 1
ATOM 742 O O . VAL A 1 97 ? -14.756 -2.227 3.468 1.00 98.25 97 VAL A O 1
ATOM 745 N N . ALA A 1 98 ? -12.974 -1.316 4.494 1.00 96.88 98 ALA A N 1
ATOM 746 C CA . ALA A 1 98 ? -12.085 -1.324 3.337 1.00 96.88 98 ALA A CA 1
ATOM 747 C C . ALA A 1 98 ? -12.538 -0.461 2.143 1.00 96.88 98 ALA A C 1
ATOM 749 O O . ALA A 1 98 ? -12.079 -0.679 1.021 1.00 96.88 98 ALA A O 1
ATOM 750 N N . GLU A 1 99 ? -13.418 0.514 2.367 1.00 95.56 99 GLU A N 1
ATOM 751 C CA . GLU A 1 99 ? -13.923 1.398 1.309 1.00 95.56 99 GLU A CA 1
ATOM 752 C C . GLU A 1 99 ? -12.955 2.535 0.962 1.00 95.56 99 GLU A C 1
ATOM 754 O O . GLU A 1 99 ? -13.028 3.074 -0.146 1.00 95.56 99 GLU A O 1
ATOM 759 N N . GLU A 1 100 ? -12.013 2.835 1.862 1.00 92.69 100 GLU A N 1
ATOM 760 C CA . GLU A 1 100 ? -11.024 3.897 1.691 1.00 92.69 100 GLU A CA 1
ATOM 761 C C . GLU A 1 100 ? -9.671 3.386 1.144 1.00 92.69 100 GLU A C 1
ATOM 763 O O . GLU A 1 100 ? -9.640 2.754 0.090 1.00 92.69 100 GLU A O 1
ATOM 768 N N . SER A 1 101 ? -8.530 3.598 1.813 1.00 91.50 101 SER A N 1
ATOM 769 C CA . SER A 1 101 ? -7.198 3.297 1.251 1.00 91.50 101 SER A CA 1
ATOM 770 C C . SER A 1 101 ? -6.973 1.805 0.970 1.00 91.50 101 SER A C 1
ATOM 772 O O . SER A 1 101 ? -6.230 1.435 0.062 1.00 91.50 101 SER A O 1
ATOM 774 N N . SER A 1 102 ? -7.634 0.922 1.728 1.00 95.31 102 SER A N 1
ATOM 775 C CA . SER A 1 102 ? -7.573 -0.529 1.494 1.00 95.31 102 SER A CA 1
ATOM 776 C C . SER A 1 102 ? -8.348 -0.969 0.253 1.00 95.31 102 SER A C 1
ATOM 778 O O . SER A 1 102 ? -8.087 -2.057 -0.259 1.00 95.31 102 SER A O 1
ATOM 780 N N . ASN A 1 103 ? -9.272 -0.148 -0.255 1.00 94.94 103 ASN A N 1
ATOM 781 C CA . ASN A 1 103 ? -10.021 -0.448 -1.466 1.00 94.94 103 ASN A CA 1
ATOM 782 C C . ASN A 1 103 ? -9.038 -0.704 -2.609 1.00 94.94 103 ASN A C 1
ATOM 784 O O . ASN A 1 103 ? -8.151 0.113 -2.848 1.00 94.94 103 ASN A O 1
ATOM 788 N N . GLY A 1 104 ? -9.191 -1.824 -3.323 1.00 92.50 104 GLY A N 1
ATOM 789 C CA . GLY A 1 104 ? -8.242 -2.246 -4.357 1.00 92.50 104 GLY A CA 1
ATOM 790 C C . GLY A 1 104 ? -7.989 -1.186 -5.430 1.00 92.50 104 GLY A C 1
ATOM 791 O O . GLY A 1 104 ? -6.925 -1.171 -6.033 1.00 92.50 104 GLY A O 1
ATOM 792 N N . TRP A 1 105 ? -8.914 -0.251 -5.614 1.00 91.88 105 TRP A N 1
ATOM 793 C CA . TRP A 1 105 ? -8.779 0.849 -6.553 1.00 91.88 105 TRP A CA 1
ATOM 794 C C . TRP A 1 105 ? -8.037 2.098 -6.050 1.00 91.88 105 TRP A C 1
ATOM 796 O O . TRP A 1 105 ? -7.765 2.996 -6.843 1.00 91.88 105 TRP A O 1
ATOM 806 N N . ASN A 1 106 ? -7.762 2.185 -4.752 1.00 90.88 106 ASN A N 1
ATOM 807 C CA . ASN A 1 106 ? -7.104 3.329 -4.117 1.00 90.88 106 ASN A CA 1
ATOM 808 C C . ASN A 1 106 ? -5.644 3.007 -3.729 1.00 90.88 106 ASN A C 1
ATOM 810 O O . ASN A 1 106 ? -4.994 3.790 -3.048 1.00 90.88 106 ASN A O 1
ATOM 814 N N . ASN A 1 107 ? -5.129 1.848 -4.146 1.00 90.25 107 ASN A N 1
ATOM 815 C CA . ASN A 1 107 ? -3.744 1.416 -3.960 1.00 90.25 107 ASN A CA 1
ATOM 816 C C . ASN A 1 107 ? -3.291 0.574 -5.161 1.00 90.25 107 ASN A C 1
ATOM 818 O O . ASN A 1 107 ? -4.132 0.127 -5.934 1.00 90.25 107 ASN A O 1
ATOM 822 N N . ALA A 1 108 ? -1.984 0.333 -5.305 1.00 89.50 108 ALA A N 1
ATOM 823 C CA . ALA A 1 108 ? -1.410 -0.422 -6.426 1.00 89.50 108 ALA A CA 1
ATOM 824 C C . ALA A 1 108 ? -1.448 -1.953 -6.250 1.00 89.50 108 ALA A C 1
ATOM 826 O O . ALA A 1 108 ? -1.220 -2.685 -7.209 1.00 89.50 108 ALA A O 1
ATOM 827 N N . GLY A 1 109 ? -1.719 -2.468 -5.046 1.00 93.12 109 GLY A N 1
ATOM 828 C CA . GLY A 1 109 ? -1.784 -3.911 -4.786 1.00 93.12 109 GLY A CA 1
ATOM 829 C C . GLY A 1 109 ? -0.490 -4.688 -5.065 1.00 93.12 109 GLY A C 1
ATOM 830 O O . GLY A 1 109 ? -0.549 -5.891 -5.260 1.00 93.12 109 GLY A O 1
ATOM 831 N N . THR A 1 110 ? 0.681 -4.052 -5.127 1.00 90.00 110 THR A N 1
ATOM 832 C CA . THR A 1 110 ? 1.920 -4.686 -5.627 1.00 90.00 110 THR A CA 1
ATOM 833 C C . THR A 1 110 ? 2.368 -5.909 -4.827 1.00 90.00 110 THR A C 1
ATOM 835 O O . THR A 1 110 ? 2.924 -6.845 -5.392 1.00 90.00 110 THR A O 1
ATOM 838 N N . GLY A 1 111 ? 2.084 -5.960 -3.525 1.00 83.81 111 GLY A N 1
ATOM 839 C CA . GLY A 1 111 ? 2.661 -6.987 -2.658 1.00 83.81 111 GLY A CA 1
ATOM 840 C C . GLY A 1 111 ? 4.184 -6.845 -2.625 1.00 83.81 111 GLY A C 1
ATOM 841 O O . GLY A 1 111 ? 4.921 -7.634 -3.218 1.00 83.81 111 GLY A O 1
ATOM 842 N N . HIS A 1 112 ? 4.617 -5.747 -2.007 1.00 84.19 112 HIS A N 1
ATOM 843 C CA . HIS A 1 112 ? 5.974 -5.213 -2.062 1.00 84.19 112 HIS A CA 1
ATOM 844 C C . HIS A 1 112 ? 7.033 -6.261 -1.714 1.00 84.19 112 HIS A C 1
ATOM 846 O O . HIS A 1 112 ? 7.247 -6.581 -0.554 1.00 84.19 112 HIS A O 1
ATOM 852 N N . SER A 1 113 ? 7.704 -6.781 -2.740 1.00 91.75 113 SER A N 1
ATOM 853 C CA . SER A 1 113 ? 8.780 -7.776 -2.620 1.00 91.75 113 SER A CA 1
ATOM 854 C C . SER A 1 113 ? 10.122 -7.236 -3.133 1.00 91.75 113 SER A C 1
ATOM 856 O O . SER A 1 113 ? 11.053 -8.009 -3.358 1.00 91.75 113 SER A O 1
ATOM 858 N N . ALA A 1 114 ? 10.205 -5.921 -3.374 1.00 93.12 114 ALA A N 1
ATOM 859 C CA . ALA A 1 114 ? 11.354 -5.232 -3.966 1.00 93.12 114 ALA A CA 1
ATOM 860 C C . ALA A 1 114 ? 11.797 -5.783 -5.339 1.00 93.12 114 ALA A C 1
ATOM 862 O O . ALA A 1 114 ? 12.948 -5.632 -5.757 1.00 93.12 114 ALA A O 1
ATOM 863 N N . LEU A 1 115 ? 10.886 -6.443 -6.057 1.00 95.50 115 LEU A N 1
ATOM 864 C CA . LEU A 1 115 ? 11.181 -7.070 -7.343 1.00 95.50 115 LEU A CA 1
ATOM 865 C C . LEU A 1 115 ? 11.157 -6.047 -8.487 1.00 95.50 115 LEU A C 1
ATOM 867 O O . LEU A 1 115 ? 11.963 -6.168 -9.409 1.00 95.50 115 LEU A O 1
ATOM 871 N N . ALA A 1 116 ? 10.274 -5.045 -8.413 1.00 93.56 116 ALA A N 1
ATOM 872 C CA . ALA A 1 116 ? 10.106 -4.006 -9.434 1.00 93.56 116 ALA A CA 1
ATOM 873 C C . ALA A 1 116 ? 10.639 -2.635 -8.980 1.00 93.56 116 ALA A C 1
ATOM 875 O O . ALA A 1 116 ? 11.113 -1.845 -9.796 1.00 93.56 116 ALA A O 1
ATOM 876 N N . GLU A 1 117 ? 10.588 -2.372 -7.677 1.00 90.94 117 GLU A N 1
ATOM 877 C CA . GLU A 1 117 ? 10.818 -1.079 -7.043 1.00 90.94 117 GLU A CA 1
ATOM 878 C C . GLU A 1 117 ? 12.312 -0.716 -7.023 1.00 90.94 117 GLU A C 1
ATOM 880 O O . GLU A 1 117 ? 13.107 -1.217 -6.219 1.00 90.94 117 GLU A O 1
ATOM 885 N N . LEU A 1 118 ? 12.711 0.160 -7.947 1.00 89.31 118 LEU A N 1
ATOM 886 C CA . LEU A 1 118 ? 14.103 0.593 -8.124 1.00 89.31 118 LEU A CA 1
ATOM 887 C C . LEU A 1 118 ? 14.615 1.445 -6.952 1.00 89.31 118 LEU A C 1
ATOM 889 O O . LEU A 1 118 ? 15.812 1.471 -6.677 1.00 89.31 118 LEU A O 1
ATOM 893 N N . ASN A 1 119 ? 13.713 2.110 -6.233 1.00 86.69 119 ASN A N 1
ATOM 894 C CA . ASN A 1 119 ? 14.023 2.986 -5.107 1.00 86.69 119 ASN A CA 1
ATOM 895 C C . ASN A 1 119 ? 14.478 2.262 -3.835 1.00 86.69 119 ASN A C 1
ATOM 897 O O . ASN A 1 119 ? 15.042 2.900 -2.950 1.00 86.69 119 ASN A O 1
ATOM 901 N N . TYR A 1 120 ? 14.259 0.951 -3.729 1.00 90.62 120 TYR A N 1
ATOM 902 C CA . TYR A 1 120 ? 14.740 0.156 -2.592 1.00 90.62 120 TYR A CA 1
ATOM 903 C C . TYR A 1 120 ? 16.194 -0.287 -2.733 1.00 90.62 120 TYR A C 1
ATOM 905 O O . TYR A 1 120 ? 16.713 -0.981 -1.861 1.00 90.62 120 TYR A O 1
ATOM 913 N N . THR A 1 121 ? 16.841 0.102 -3.830 1.00 92.69 121 THR A N 1
ATOM 914 C CA . THR A 1 121 ? 18.233 -0.226 -4.117 1.00 92.69 121 THR A CA 1
ATOM 915 C C . THR A 1 121 ? 19.011 1.028 -4.521 1.00 92.69 121 THR A C 1
ATOM 917 O O . THR A 1 121 ? 19.343 1.176 -5.701 1.00 92.69 121 THR A O 1
ATOM 920 N N . PRO A 1 122 ? 19.221 1.989 -3.601 1.00 90.19 122 PRO A N 1
ATOM 921 C CA . PRO A 1 122 ? 19.905 3.235 -3.924 1.00 90.19 122 PRO A CA 1
ATOM 922 C C . PRO A 1 122 ? 21.366 2.984 -4.321 1.00 90.19 122 PRO A C 1
ATOM 924 O O . PRO A 1 122 ? 22.024 2.080 -3.803 1.00 90.19 122 PRO A O 1
ATOM 927 N N . GLU A 1 123 ? 21.872 3.808 -5.240 1.00 88.25 123 GLU A N 1
ATOM 928 C CA . GLU A 1 123 ? 23.287 3.827 -5.618 1.00 88.25 123 GLU A CA 1
ATOM 929 C C . GLU A 1 123 ? 24.045 4.836 -4.735 1.00 88.25 123 GLU A C 1
ATOM 931 O O . GLU A 1 123 ? 23.618 5.983 -4.576 1.00 88.25 123 GLU A O 1
ATOM 936 N N . ASP A 1 124 ? 25.157 4.407 -4.132 1.00 86.56 124 ASP A N 1
ATOM 937 C CA . ASP A 1 124 ? 26.034 5.277 -3.348 1.00 86.56 124 ASP A CA 1
ATOM 938 C C . ASP A 1 124 ? 26.892 6.194 -4.248 1.00 86.56 124 ASP A C 1
ATOM 940 O O . ASP A 1 124 ? 26.923 6.075 -5.474 1.00 86.56 124 ASP A O 1
ATOM 944 N N . LYS A 1 125 ? 27.651 7.117 -3.643 1.00 86.56 125 LYS A N 1
ATOM 945 C CA . LYS A 1 125 ? 28.529 8.047 -4.386 1.00 86.56 125 LYS A CA 1
ATOM 946 C C . LYS A 1 125 ? 29.649 7.354 -5.176 1.00 86.56 125 LYS A C 1
ATOM 948 O O . LYS A 1 125 ? 30.238 7.981 -6.053 1.00 86.56 125 LYS A O 1
ATOM 953 N N . ASN A 1 126 ? 29.969 6.105 -4.844 1.00 88.00 126 ASN A N 1
ATOM 954 C CA . ASN A 1 126 ? 30.992 5.299 -5.510 1.00 88.00 126 ASN A CA 1
ATOM 955 C C . ASN A 1 126 ? 30.394 4.408 -6.609 1.00 88.00 126 ASN A C 1
ATOM 957 O O . ASN A 1 126 ? 31.128 3.705 -7.303 1.00 88.00 126 ASN A O 1
ATOM 961 N N . GLY A 1 127 ? 29.074 4.438 -6.780 1.00 85.75 127 GLY A N 1
ATOM 962 C CA . GLY A 1 127 ? 28.363 3.661 -7.770 1.00 85.75 127 GLY A CA 1
ATOM 963 C C . GLY A 1 127 ? 28.001 2.240 -7.336 1.00 85.75 127 GLY A C 1
ATOM 964 O O . GLY A 1 127 ? 27.662 1.438 -8.211 1.00 85.75 127 GLY A O 1
ATOM 965 N N . ASN A 1 128 ? 28.099 1.912 -6.042 1.00 92.06 128 ASN A N 1
ATOM 966 C CA . ASN A 1 128 ? 27.664 0.627 -5.490 1.00 92.06 128 ASN A CA 1
ATOM 967 C C . ASN A 1 128 ? 26.169 0.659 -5.180 1.00 92.06 128 ASN A C 1
ATOM 969 O O . ASN A 1 128 ? 25.658 1.659 -4.682 1.00 92.06 128 ASN A O 1
ATOM 973 N N . VAL A 1 129 ? 25.484 -0.458 -5.415 1.00 95.06 129 VAL A N 1
ATOM 974 C CA . VAL A 1 129 ? 24.056 -0.596 -5.114 1.00 95.06 129 VAL A CA 1
ATOM 975 C C . VAL A 1 129 ? 23.878 -1.269 -3.755 1.00 95.06 129 VAL A C 1
ATOM 977 O O . VAL A 1 129 ? 24.300 -2.413 -3.580 1.00 95.06 129 VAL A O 1
ATOM 980 N N . ASP A 1 130 ? 23.234 -0.580 -2.814 1.00 94.38 130 ASP A N 1
ATOM 981 C CA . ASP A 1 130 ? 22.818 -1.167 -1.536 1.00 94.38 130 ASP A CA 1
ATOM 982 C C . ASP A 1 130 ? 21.503 -1.935 -1.720 1.00 94.38 130 ASP A C 1
ATOM 984 O O . ASP A 1 130 ? 20.545 -1.405 -2.274 1.00 94.38 130 ASP A O 1
ATOM 988 N N . ILE A 1 131 ? 21.445 -3.186 -1.261 1.00 96.25 131 ILE A N 1
ATOM 989 C CA . ILE A 1 131 ? 20.254 -4.048 -1.358 1.00 96.25 131 ILE A CA 1
ATOM 990 C C . ILE A 1 131 ? 19.601 -4.330 -0.001 1.00 96.25 131 ILE A C 1
ATOM 992 O O . ILE A 1 131 ? 18.633 -5.088 0.062 1.00 96.25 131 ILE A O 1
ATOM 996 N N . SER A 1 132 ? 20.103 -3.737 1.085 1.00 96.31 132 SER A N 1
ATOM 997 C CA . SER A 1 132 ? 19.651 -4.026 2.451 1.00 96.31 132 SER A CA 1
ATOM 998 C C . SER A 1 132 ? 18.157 -3.743 2.616 1.00 96.31 132 SER A C 1
ATOM 1000 O O . SER A 1 132 ? 17.416 -4.588 3.118 1.00 96.31 132 SER A O 1
ATOM 1002 N N . LYS A 1 133 ? 17.679 -2.607 2.085 1.00 93.75 133 LYS A N 1
ATOM 1003 C CA . LYS A 1 133 ? 16.253 -2.255 2.137 1.00 93.75 133 LYS A CA 1
ATOM 1004 C C . LYS A 1 133 ? 15.382 -3.188 1.294 1.00 93.75 133 LYS A C 1
ATOM 1006 O O . LYS A 1 133 ? 14.272 -3.527 1.699 1.00 93.75 133 LYS A O 1
ATOM 1011 N N . ALA A 1 134 ? 15.879 -3.626 0.138 1.00 95.50 134 ALA A N 1
ATOM 1012 C CA . ALA A 1 134 ? 15.174 -4.583 -0.709 1.00 95.50 134 ALA A CA 1
ATOM 1013 C C . ALA A 1 134 ? 14.986 -5.940 -0.008 1.00 95.50 134 ALA A C 1
ATOM 1015 O O . ALA A 1 134 ? 13.910 -6.530 -0.108 1.00 95.50 134 ALA A O 1
ATOM 1016 N N . ILE A 1 135 ? 16.005 -6.414 0.720 1.00 97.75 135 ILE A N 1
ATOM 1017 C CA . ILE A 1 135 ? 15.930 -7.642 1.526 1.00 97.75 135 ILE A CA 1
ATOM 1018 C C . ILE A 1 135 ? 14.891 -7.482 2.639 1.00 97.75 135 ILE A C 1
ATOM 1020 O O . ILE A 1 135 ? 13.960 -8.281 2.702 1.00 97.75 135 ILE A O 1
ATOM 1024 N N . GLU A 1 136 ? 14.997 -6.420 3.441 1.00 97.00 136 GLU A N 1
ATOM 1025 C CA . GLU A 1 136 ? 14.087 -6.135 4.560 1.00 97.00 136 GLU A CA 1
ATOM 1026 C C . GLU A 1 136 ? 12.612 -6.128 4.115 1.00 97.00 136 GLU A C 1
ATOM 1028 O O . GLU A 1 136 ? 11.763 -6.796 4.706 1.00 97.00 136 GLU A O 1
ATOM 1033 N N . ILE A 1 137 ? 12.304 -5.416 3.024 1.00 95.19 137 ILE A N 1
ATOM 1034 C CA . ILE A 1 137 ? 10.940 -5.321 2.484 1.00 95.19 137 ILE A CA 1
ATOM 1035 C C . ILE A 1 137 ? 10.444 -6.681 1.988 1.00 95.19 137 ILE A C 1
ATOM 1037 O O . ILE A 1 137 ? 9.299 -7.055 2.249 1.00 95.19 137 ILE A O 1
ATOM 1041 N N . ASN A 1 138 ? 11.293 -7.432 1.281 1.00 97.06 138 ASN A N 1
ATOM 1042 C CA . ASN A 1 138 ? 10.918 -8.752 0.789 1.00 97.06 138 ASN A CA 1
ATOM 1043 C C . ASN A 1 138 ? 10.608 -9.704 1.951 1.00 97.06 138 ASN A C 1
ATOM 1045 O O . ASN A 1 138 ? 9.561 -10.353 1.938 1.00 97.06 138 ASN A O 1
ATOM 1049 N N . GLU A 1 139 ? 11.461 -9.744 2.976 1.00 96.94 139 GLU A N 1
ATOM 1050 C CA . GLU A 1 139 ? 11.262 -10.572 4.168 1.00 96.94 139 GLU A CA 1
ATOM 1051 C C . GLU A 1 139 ? 9.974 -10.198 4.911 1.00 96.94 139 GLU A C 1
ATOM 1053 O O . GLU A 1 139 ? 9.161 -11.081 5.199 1.00 96.94 139 GLU A O 1
ATOM 1058 N N . ALA A 1 140 ? 9.714 -8.904 5.122 1.00 96.44 140 ALA A N 1
ATOM 1059 C CA . ALA A 1 140 ? 8.472 -8.425 5.731 1.00 96.44 140 ALA A CA 1
ATOM 1060 C C . ALA A 1 140 ? 7.224 -8.877 4.945 1.00 96.44 140 ALA A C 1
ATOM 1062 O O . ALA A 1 140 ? 6.210 -9.296 5.522 1.00 96.44 140 ALA A O 1
ATOM 1063 N N . PHE A 1 141 ? 7.294 -8.870 3.612 1.00 96.50 141 PHE A N 1
ATOM 1064 C CA . PHE A 1 141 ? 6.202 -9.381 2.790 1.00 96.50 141 PHE A CA 1
ATOM 1065 C C . PHE A 1 141 ? 6.080 -10.909 2.843 1.00 96.50 141 PHE A C 1
ATOM 1067 O O . PHE A 1 141 ? 4.960 -11.428 2.830 1.00 96.50 141 PHE A O 1
ATOM 1074 N N . GLN A 1 142 ? 7.181 -11.658 2.990 1.00 96.31 142 GLN A N 1
ATOM 1075 C CA . GLN A 1 142 ? 7.091 -13.100 3.245 1.00 96.31 142 GLN A CA 1
ATOM 1076 C C . GLN A 1 142 ? 6.369 -13.393 4.565 1.00 96.31 142 GLN A C 1
ATOM 1078 O O . GLN A 1 142 ? 5.536 -14.300 4.593 1.00 96.31 142 GLN A O 1
ATOM 1083 N N . ILE A 1 143 ? 6.600 -12.608 5.624 1.00 96.88 143 ILE A N 1
ATOM 1084 C CA . ILE A 1 143 ? 5.848 -12.729 6.886 1.00 96.88 143 ILE A CA 1
ATOM 1085 C C . ILE A 1 143 ? 4.350 -12.481 6.664 1.00 96.88 143 ILE A C 1
ATOM 1087 O O . ILE A 1 143 ? 3.516 -13.270 7.116 1.00 96.88 143 ILE A O 1
ATOM 1091 N N . SER A 1 144 ? 3.990 -11.461 5.881 1.00 96.56 144 SER A N 1
ATOM 1092 C CA . SER A 1 144 ? 2.588 -11.210 5.503 1.00 96.56 144 SER A CA 1
ATOM 1093 C C . SER A 1 144 ? 1.967 -12.416 4.783 1.00 96.56 144 SER A C 1
ATOM 1095 O O . SER A 1 144 ? 0.863 -12.855 5.110 1.00 96.56 144 SER A O 1
ATOM 1097 N N . ARG A 1 145 ? 2.699 -13.029 3.844 1.00 96.88 145 ARG A N 1
ATOM 1098 C CA . ARG A 1 145 ? 2.245 -14.234 3.129 1.00 96.88 145 ARG A CA 1
ATOM 1099 C C . ARG A 1 145 ? 2.115 -15.448 4.045 1.00 96.88 145 ARG A C 1
ATOM 1101 O O . ARG A 1 145 ? 1.192 -16.240 3.853 1.00 96.88 145 ARG A O 1
ATOM 1108 N N . GLN A 1 146 ? 3.007 -15.612 5.022 1.00 97.50 146 GLN A N 1
ATOM 1109 C CA . GLN A 1 146 ? 2.918 -16.685 6.017 1.00 97.50 146 GLN A CA 1
ATOM 1110 C C . GLN A 1 146 ? 1.648 -16.542 6.854 1.00 97.50 146 GLN A C 1
ATOM 1112 O O . GLN A 1 146 ? 0.910 -17.520 7.000 1.00 97.50 146 GLN A O 1
ATOM 1117 N N . LEU A 1 147 ? 1.341 -15.323 7.309 1.00 97.12 147 LEU A N 1
ATOM 1118 C CA . LEU A 1 147 ? 0.084 -15.037 7.990 1.00 97.12 147 LEU A CA 1
ATOM 1119 C C . LEU A 1 147 ? -1.114 -15.392 7.108 1.00 97.12 147 LEU A C 1
ATOM 1121 O O . LEU A 1 147 ? -1.984 -16.143 7.533 1.00 97.12 147 LEU A O 1
ATOM 1125 N N . TRP A 1 148 ? -1.176 -14.895 5.873 1.00 98.19 148 TRP A N 1
ATOM 1126 C CA . TRP A 1 148 ? -2.326 -15.169 5.007 1.00 98.19 148 TRP A CA 1
ATOM 1127 C C . TRP A 1 148 ? -2.468 -16.656 4.678 1.00 98.19 148 TRP A C 1
ATOM 1129 O O . TRP A 1 148 ? -3.583 -17.165 4.632 1.00 98.19 148 TRP A O 1
ATOM 1139 N N . SER A 1 149 ? -1.357 -17.376 4.513 1.00 98.25 149 SER A N 1
ATOM 1140 C CA . SER A 1 149 ? -1.356 -18.833 4.355 1.00 98.25 149 SER A CA 1
ATOM 1141 C C . SER A 1 149 ? -1.968 -19.536 5.572 1.00 98.25 149 SER A C 1
ATOM 1143 O O . SER A 1 149 ? -2.823 -20.413 5.420 1.00 98.25 149 SER A O 1
ATOM 1145 N N . TRP A 1 150 ? -1.596 -19.111 6.784 1.00 98.12 150 TRP A N 1
ATOM 1146 C CA . TRP A 1 150 ? -2.202 -19.598 8.022 1.00 98.12 150 TRP A CA 1
ATOM 1147 C C . TRP A 1 150 ? -3.705 -19.298 8.080 1.00 98.12 150 TRP A C 1
ATOM 1149 O O . TRP A 1 150 ? -4.494 -20.216 8.292 1.00 98.12 150 TRP A O 1
ATOM 1159 N N . GLN A 1 151 ? -4.111 -18.064 7.777 1.00 98.44 151 GLN A N 1
ATOM 1160 C CA . GLN A 1 151 ? -5.517 -17.647 7.765 1.00 98.44 151 GLN A CA 1
ATOM 1161 C C . GLN A 1 151 ? -6.354 -18.402 6.719 1.00 98.44 151 GLN A C 1
ATOM 1163 O O . GLN A 1 151 ? -7.539 -18.654 6.933 1.00 98.44 151 GLN A O 1
ATOM 1168 N N . VAL A 1 152 ? -5.752 -18.809 5.595 1.00 98.62 152 VAL A N 1
ATOM 1169 C CA . VAL A 1 152 ? -6.395 -19.710 4.626 1.00 98.62 152 VAL A CA 1
ATOM 1170 C C . VAL A 1 152 ? -6.578 -21.104 5.218 1.00 98.62 152 VAL A C 1
ATOM 1172 O O . VAL A 1 152 ? -7.657 -21.687 5.119 1.00 98.62 152 VAL A O 1
ATOM 1175 N N . LYS A 1 153 ? -5.537 -21.644 5.858 1.00 98.19 153 LYS A N 1
ATOM 1176 C CA . LYS A 1 153 ? -5.567 -22.977 6.473 1.00 98.19 153 LYS A CA 1
ATOM 1177 C C . LYS A 1 153 ? -6.599 -23.079 7.600 1.00 98.19 153 LYS A C 1
ATOM 1179 O O . LYS A 1 153 ? -7.218 -24.130 7.750 1.00 98.19 153 LYS A O 1
ATOM 1184 N N . THR A 1 154 ? -6.795 -22.012 8.372 1.00 96.44 154 THR A N 1
ATOM 1185 C CA . THR A 1 154 ? -7.789 -21.942 9.456 1.00 96.44 154 THR A CA 1
ATOM 1186 C C . THR A 1 154 ? -9.189 -21.551 8.975 1.00 96.44 154 THR A C 1
ATOM 1188 O O . THR A 1 154 ? -10.135 -21.568 9.760 1.00 96.44 154 THR A O 1
ATOM 1191 N N . GLY A 1 155 ? -9.357 -21.253 7.683 1.00 97.12 155 GLY A N 1
ATOM 1192 C CA . GLY A 1 155 ? -10.651 -20.961 7.065 1.00 97.12 155 GLY A CA 1
ATOM 1193 C C . GLY A 1 155 ? -11.170 -19.537 7.288 1.00 97.12 155 GLY A C 1
ATOM 1194 O O . GLY A 1 155 ? -12.325 -19.265 6.945 1.00 97.12 155 GLY A O 1
ATOM 1195 N N . VAL A 1 156 ? -10.339 -18.642 7.832 1.00 97.94 156 VAL A N 1
ATOM 1196 C CA . VAL A 1 156 ? -10.632 -17.207 7.964 1.00 97.94 156 VAL A CA 1
ATOM 1197 C C . VAL A 1 156 ? -10.585 -16.540 6.594 1.00 97.94 156 VAL A C 1
ATOM 1199 O O . VAL A 1 156 ? -11.561 -15.918 6.177 1.00 97.94 156 VAL A O 1
ATOM 1202 N N . LEU A 1 157 ? -9.477 -16.727 5.872 1.00 98.56 157 LEU A N 1
ATOM 1203 C CA . LEU A 1 157 ? -9.374 -16.352 4.468 1.00 98.56 157 LEU A CA 1
ATOM 1204 C C . LEU A 1 157 ? -9.823 -17.515 3.584 1.00 98.56 157 LEU A C 1
ATOM 1206 O O . LEU A 1 157 ? -9.501 -18.680 3.807 1.00 98.56 157 LEU A O 1
ATOM 1210 N N . LYS A 1 158 ? -10.576 -17.196 2.542 1.00 97.50 158 LYS A N 1
ATOM 1211 C CA . LYS A 1 158 ? -11.177 -18.133 1.599 1.00 97.50 158 LYS A CA 1
ATOM 1212 C C . LYS A 1 158 ? -10.879 -17.663 0.188 1.00 97.50 158 LYS A C 1
ATOM 1214 O O . LYS A 1 158 ? -10.738 -16.471 -0.062 1.00 97.50 158 LYS A O 1
ATOM 1219 N N . ASN A 1 159 ? -10.820 -18.624 -0.732 1.00 96.75 159 ASN A N 1
ATOM 1220 C CA . ASN A 1 159 ? -10.544 -18.388 -2.148 1.00 96.75 159 ASN A CA 1
ATOM 1221 C C . ASN A 1 159 ? -9.307 -17.487 -2.377 1.00 96.75 159 ASN A C 1
ATOM 1223 O O . ASN A 1 159 ? -9.468 -16.332 -2.751 1.00 96.75 159 ASN A O 1
ATOM 1227 N N . PRO A 1 160 ? -8.067 -17.991 -2.217 1.00 96.75 160 PRO A N 1
ATOM 1228 C CA . PRO A 1 160 ? -6.854 -17.177 -2.357 1.00 96.75 160 PRO A CA 1
ATOM 1229 C C . PRO A 1 160 ? -6.798 -16.292 -3.608 1.00 96.75 160 PRO A C 1
ATOM 1231 O O . PRO A 1 160 ? -6.308 -15.171 -3.552 1.00 96.75 160 PRO A O 1
ATOM 1234 N N . ARG A 1 161 ? -7.368 -16.747 -4.731 1.00 96.06 161 ARG A N 1
ATOM 1235 C CA . ARG A 1 161 ? -7.397 -15.988 -5.989 1.00 96.06 161 ARG A CA 1
ATOM 1236 C C . ARG A 1 161 ? -8.274 -14.732 -5.953 1.00 96.06 161 ARG A C 1
ATOM 1238 O O . ARG A 1 161 ? -8.116 -13.890 -6.834 1.00 96.06 161 ARG A O 1
ATOM 1245 N N . SER A 1 162 ? -9.152 -14.559 -4.962 1.00 96.75 162 SER A N 1
ATOM 1246 C CA . SER A 1 162 ? -9.880 -13.296 -4.779 1.00 96.75 162 SER A CA 1
ATOM 1247 C C . SER A 1 162 ? -9.000 -12.179 -4.217 1.00 96.75 162 SER A C 1
ATOM 1249 O O . SER A 1 162 ? -9.310 -11.011 -4.443 1.00 96.75 162 SER A O 1
ATOM 1251 N N . PHE A 1 163 ? -7.904 -12.515 -3.522 1.00 97.00 163 PHE A N 1
ATOM 1252 C CA . PHE A 1 163 ? -7.096 -11.524 -2.811 1.00 97.00 163 PHE A CA 1
ATOM 1253 C C . PHE A 1 163 ? -5.595 -11.554 -3.091 1.00 97.00 163 PHE A C 1
ATOM 1255 O O . PHE A 1 163 ? -4.938 -10.553 -2.826 1.00 97.00 163 PHE A O 1
ATOM 1262 N N . ILE A 1 164 ? -5.037 -12.644 -3.616 1.00 97.06 164 ILE A N 1
ATOM 1263 C CA . ILE A 1 164 ? -3.624 -12.726 -3.992 1.00 97.06 164 ILE A CA 1
ATOM 1264 C C . ILE A 1 164 ? -3.445 -13.519 -5.289 1.00 97.06 164 ILE A C 1
ATOM 1266 O O . ILE A 1 164 ? -3.832 -14.684 -5.422 1.00 97.06 164 ILE A O 1
ATOM 1270 N N . ASN A 1 165 ? -2.831 -12.874 -6.274 1.00 96.25 165 ASN A N 1
ATOM 1271 C CA . ASN A 1 165 ? -2.620 -13.409 -7.610 1.00 96.25 165 ASN A CA 1
ATOM 1272 C C . ASN A 1 165 ? -1.145 -13.337 -7.989 1.00 96.25 165 ASN A C 1
ATOM 1274 O O . ASN A 1 165 ? -0.448 -12.404 -7.612 1.00 96.25 165 ASN A O 1
ATOM 1278 N N . SER A 1 166 ? -0.663 -14.346 -8.713 1.00 95.00 166 SER A N 1
ATOM 1279 C CA . SER A 1 166 ? 0.709 -14.353 -9.226 1.00 95.00 166 SER A CA 1
ATOM 1280 C C . SER A 1 166 ? 0.779 -13.392 -10.403 1.00 95.00 166 SER A C 1
ATOM 1282 O O . SER A 1 166 ? 0.095 -13.621 -11.400 1.00 95.00 166 SER A O 1
ATOM 1284 N N . THR A 1 167 ? 1.592 -12.349 -10.282 1.00 96.06 167 THR A N 1
ATOM 1285 C CA . THR A 1 167 ? 1.718 -11.281 -11.275 1.00 96.06 167 THR A CA 1
ATOM 1286 C C . THR A 1 167 ? 3.186 -10.911 -11.380 1.00 96.06 167 THR A C 1
ATOM 1288 O O . THR A 1 167 ? 3.725 -10.387 -10.407 1.00 96.06 167 THR A O 1
ATOM 1291 N N . PRO A 1 168 ? 3.857 -11.181 -12.513 1.00 96.62 168 PRO A N 1
ATOM 1292 C CA . PRO A 1 168 ? 5.273 -10.890 -12.643 1.00 96.62 168 PRO A CA 1
ATOM 1293 C C . PRO A 1 168 ? 5.599 -9.433 -12.324 1.00 96.62 168 PRO A C 1
ATOM 1295 O O . PRO A 1 168 ? 4.861 -8.517 -12.683 1.00 96.62 168 PRO A O 1
ATOM 1298 N N . HIS A 1 169 ? 6.714 -9.221 -11.645 1.00 97.06 169 HIS A N 1
ATOM 1299 C CA . HIS A 1 169 ? 7.216 -7.889 -11.325 1.00 97.06 169 HIS A CA 1
ATOM 1300 C C . HIS A 1 169 ? 8.403 -7.584 -12.220 1.00 97.06 169 HIS A C 1
ATOM 1302 O O . HIS A 1 169 ? 9.239 -8.461 -12.457 1.00 97.06 169 HIS A O 1
ATOM 1308 N N . MET A 1 170 ? 8.472 -6.352 -12.716 1.00 95.81 170 MET A N 1
ATOM 1309 C CA . MET A 1 170 ? 9.579 -5.927 -13.552 1.00 95.81 170 MET A CA 1
ATOM 1310 C C . MET A 1 170 ? 10.001 -4.490 -13.311 1.00 95.81 170 MET A C 1
ATOM 1312 O O . MET A 1 170 ? 9.174 -3.608 -13.082 1.00 95.81 170 MET A O 1
ATOM 1316 N N . SER A 1 171 ? 11.304 -4.273 -13.448 1.00 95.69 171 SER A N 1
ATOM 1317 C CA . SER A 1 171 ? 11.863 -2.944 -13.658 1.00 95.69 171 SER A CA 1
ATOM 1318 C C . SER A 1 171 ? 12.109 -2.785 -15.155 1.00 95.69 171 SER A C 1
ATOM 1320 O O . SER A 1 171 ? 12.773 -3.635 -15.744 1.00 95.69 171 SER A O 1
ATOM 1322 N N . PHE A 1 172 ? 11.564 -1.738 -15.767 1.00 94.88 172 PHE A N 1
ATOM 1323 C CA . PHE A 1 172 ? 11.599 -1.488 -17.207 1.00 94.88 172 PHE A CA 1
ATOM 1324 C C . PHE A 1 172 ? 12.219 -0.116 -17.469 1.00 94.88 172 PHE A C 1
ATOM 1326 O O . PHE A 1 172 ? 11.617 0.905 -17.150 1.00 94.88 172 PHE A O 1
ATOM 1333 N N . VAL A 1 173 ? 13.433 -0.072 -18.021 1.00 94.25 173 VAL A N 1
ATOM 1334 C CA . VAL A 1 173 ? 14.180 1.185 -18.178 1.00 94.25 173 VAL A CA 1
ATOM 1335 C C . VAL A 1 173 ? 14.733 1.355 -19.586 1.00 94.25 173 VAL A C 1
ATOM 1337 O O . VAL A 1 173 ? 15.053 0.381 -20.261 1.00 94.25 173 VAL A O 1
ATOM 1340 N N . TRP A 1 174 ? 14.911 2.603 -20.012 1.00 92.06 174 TRP A N 1
ATOM 1341 C CA . TRP A 1 174 ? 15.543 2.967 -21.281 1.00 92.06 174 TRP A CA 1
ATOM 1342 C C . TRP A 1 174 ? 16.636 4.018 -21.079 1.00 92.06 174 TRP A C 1
ATOM 1344 O O . TRP A 1 174 ? 16.639 4.748 -20.087 1.00 92.06 174 TRP A O 1
ATOM 1354 N N . GLY A 1 175 ? 17.564 4.098 -22.034 1.00 91.31 175 GLY A N 1
ATOM 1355 C CA . GLY A 1 175 ? 18.707 5.014 -21.988 1.00 91.31 175 GLY A CA 1
ATOM 1356 C C . GLY A 1 175 ? 19.930 4.448 -21.256 1.00 91.31 175 GLY A C 1
ATOM 1357 O O . GLY A 1 175 ? 19.821 3.672 -20.308 1.00 91.31 175 GLY A O 1
ATOM 1358 N N . ASP A 1 176 ? 21.120 4.851 -21.708 1.00 92.88 176 ASP A N 1
ATOM 1359 C CA . ASP A 1 176 ? 22.388 4.201 -21.346 1.00 92.88 176 ASP A CA 1
ATOM 1360 C C . ASP A 1 176 ? 22.679 4.204 -19.832 1.00 92.88 176 ASP A C 1
ATOM 1362 O O . ASP A 1 176 ? 23.114 3.187 -19.292 1.00 92.88 176 ASP A O 1
ATOM 1366 N N . ASN A 1 177 ? 22.397 5.305 -19.126 1.00 90.19 177 ASN A N 1
ATOM 1367 C CA . ASN A 1 177 ? 22.639 5.405 -17.679 1.00 90.19 177 ASN A CA 1
ATOM 1368 C C . ASN A 1 177 ? 21.715 4.481 -16.875 1.00 90.19 177 ASN A C 1
ATOM 1370 O O . ASN A 1 177 ? 22.158 3.795 -15.955 1.00 90.19 177 ASN A O 1
ATOM 1374 N N . ASN A 1 178 ? 20.438 4.422 -17.254 1.00 91.81 178 ASN A N 1
ATOM 1375 C CA . ASN A 1 178 ? 19.447 3.614 -16.554 1.00 91.81 178 ASN A CA 1
ATOM 1376 C C . ASN A 1 178 ? 19.704 2.118 -16.760 1.00 91.81 178 ASN A C 1
ATOM 1378 O O . ASN A 1 178 ? 19.576 1.332 -15.825 1.00 91.81 178 ASN A O 1
ATOM 1382 N N . ILE A 1 179 ? 20.126 1.731 -17.968 1.00 95.56 179 ILE A N 1
ATOM 1383 C CA . ILE A 1 179 ? 20.529 0.357 -18.288 1.00 95.56 179 ILE A CA 1
ATOM 1384 C C . ILE A 1 179 ? 21.752 -0.051 -17.457 1.00 95.56 179 ILE A C 1
ATOM 1386 O O . ILE A 1 179 ? 21.775 -1.140 -16.882 1.00 95.56 179 ILE A O 1
ATOM 1390 N N . GLN A 1 180 ? 22.754 0.827 -17.336 1.00 94.94 180 GLN A N 1
ATOM 1391 C CA . GLN A 1 180 ? 23.926 0.566 -16.494 1.00 94.94 180 GLN A CA 1
ATOM 1392 C C . GLN A 1 180 ? 23.545 0.380 -15.022 1.00 94.94 180 GLN A C 1
ATOM 1394 O O . GLN A 1 180 ? 23.985 -0.593 -14.406 1.00 94.94 180 GLN A O 1
ATOM 1399 N N . PHE A 1 181 ? 22.699 1.259 -14.477 1.00 93.81 181 PHE A N 1
ATOM 1400 C CA . PHE A 1 181 ? 22.179 1.122 -13.116 1.00 93.81 181 PHE A CA 1
ATOM 1401 C C . PHE A 1 181 ? 21.425 -0.200 -12.931 1.00 93.81 181 PHE A C 1
ATOM 1403 O O . PHE A 1 181 ? 21.720 -0.954 -12.003 1.00 93.81 181 PHE A O 1
ATOM 1410 N N . LEU A 1 182 ? 20.509 -0.540 -13.844 1.00 96.31 182 LEU A N 1
ATOM 1411 C CA . LEU A 1 182 ? 19.724 -1.768 -13.742 1.00 96.31 182 LEU A CA 1
ATOM 1412 C C . LEU A 1 182 ? 20.610 -3.020 -13.782 1.00 96.31 182 LEU A C 1
ATOM 1414 O O . LEU A 1 182 ? 20.363 -3.968 -13.037 1.00 96.31 182 LEU A O 1
ATOM 1418 N N . ARG A 1 183 ? 21.679 -3.011 -14.588 1.00 97.25 183 ARG A N 1
ATOM 1419 C CA . ARG A 1 183 ? 22.662 -4.101 -14.633 1.00 97.25 183 ARG A CA 1
ATOM 1420 C C . ARG A 1 183 ? 23.408 -4.257 -13.305 1.00 97.25 183 ARG A C 1
ATOM 1422 O O . ARG A 1 183 ? 23.552 -5.383 -12.827 1.00 97.25 183 ARG A O 1
ATOM 1429 N N . LYS A 1 184 ? 23.852 -3.153 -12.688 1.00 96.81 184 LYS A N 1
ATOM 1430 C CA . LYS A 1 184 ? 24.488 -3.174 -11.357 1.00 96.81 184 LYS A CA 1
ATOM 1431 C C . LYS A 1 184 ? 23.521 -3.669 -10.284 1.00 96.81 184 LYS A C 1
ATOM 1433 O O . LYS A 1 184 ? 23.878 -4.545 -9.501 1.00 96.81 184 LYS A O 1
ATOM 1438 N N . ARG A 1 185 ? 22.288 -3.149 -10.283 1.00 96.69 185 ARG A N 1
ATOM 1439 C CA . ARG A 1 185 ? 21.221 -3.561 -9.364 1.00 96.69 185 ARG A CA 1
ATOM 1440 C C . ARG A 1 185 ? 20.947 -5.052 -9.475 1.00 96.69 185 ARG A C 1
ATOM 1442 O O . ARG A 1 185 ? 20.929 -5.739 -8.461 1.00 96.69 185 ARG A O 1
ATOM 1449 N N . TYR A 1 186 ? 20.767 -5.554 -10.695 1.00 97.88 186 TYR A N 1
ATOM 1450 C CA . TYR A 1 186 ? 20.569 -6.977 -10.946 1.00 97.88 186 TYR A CA 1
ATOM 1451 C C . TYR A 1 186 ? 21.720 -7.801 -10.360 1.00 97.88 186 TYR A C 1
ATOM 1453 O O . TYR A 1 186 ? 21.470 -8.707 -9.572 1.00 97.88 186 TYR A O 1
ATOM 1461 N N . ALA A 1 187 ? 22.972 -7.445 -10.670 1.00 97.62 187 ALA A N 1
ATOM 1462 C CA . ALA A 1 187 ? 24.145 -8.150 -10.157 1.00 97.62 187 ALA A CA 1
ATOM 1463 C C . ALA A 1 187 ? 24.217 -8.151 -8.619 1.00 97.62 187 ALA A C 1
ATOM 1465 O O . ALA A 1 187 ? 24.521 -9.186 -8.031 1.00 97.62 187 ALA A O 1
ATOM 1466 N N . ALA A 1 188 ? 23.898 -7.027 -7.970 1.00 97.31 188 ALA A N 1
ATOM 1467 C CA . ALA A 1 188 ? 23.855 -6.936 -6.513 1.00 97.31 188 ALA A CA 1
ATOM 1468 C C . ALA A 1 188 ? 22.749 -7.827 -5.924 1.00 97.31 188 ALA A C 1
ATOM 1470 O O . ALA A 1 188 ? 23.012 -8.621 -5.024 1.00 97.31 188 ALA A O 1
ATOM 1471 N N . LEU A 1 189 ? 21.529 -7.765 -6.470 1.00 97.62 189 LEU A N 1
ATOM 1472 C CA . LEU A 1 189 ? 20.390 -8.558 -5.994 1.00 97.62 189 LEU A CA 1
ATOM 1473 C C . LEU A 1 189 ? 20.632 -10.069 -6.102 1.00 97.62 189 LEU A C 1
ATOM 1475 O O . LEU A 1 189 ? 20.200 -10.808 -5.219 1.00 97.62 189 LEU A O 1
ATOM 1479 N N . GLN A 1 190 ? 21.365 -10.530 -7.122 1.00 97.44 190 GLN A N 1
ATOM 1480 C CA . GLN A 1 190 ? 21.723 -11.948 -7.274 1.00 97.44 190 GLN A CA 1
ATOM 1481 C C . GLN A 1 190 ? 22.536 -12.512 -6.094 1.00 97.44 190 GLN A C 1
ATOM 1483 O O . GLN A 1 190 ? 22.582 -13.729 -5.921 1.00 97.44 190 GLN A O 1
ATOM 1488 N N . ALA A 1 191 ? 23.146 -11.666 -5.255 1.00 94.94 191 ALA A N 1
ATOM 1489 C CA . ALA A 1 191 ? 23.832 -12.114 -4.043 1.00 94.94 191 ALA A CA 1
ATOM 1490 C C . ALA A 1 191 ? 22.874 -12.655 -2.962 1.00 94.94 191 ALA A C 1
ATOM 1492 O O . ALA A 1 191 ? 23.324 -13.336 -2.040 1.00 94.94 191 ALA A O 1
ATOM 1493 N N . SER A 1 192 ? 21.568 -12.377 -3.060 1.00 96.94 192 SER A N 1
ATOM 1494 C CA . SER A 1 192 ? 20.557 -12.865 -2.120 1.00 96.94 192 SER A CA 1
ATOM 1495 C C . SER A 1 192 ? 19.644 -13.927 -2.760 1.00 96.94 192 SER A C 1
ATOM 1497 O O . SER A 1 192 ? 19.101 -13.709 -3.850 1.00 96.94 192 SER A O 1
ATOM 1499 N N . PRO A 1 193 ? 19.384 -15.062 -2.075 1.00 96.38 193 PRO A N 1
ATOM 1500 C CA . PRO A 1 193 ? 18.474 -16.102 -2.561 1.00 96.38 193 PRO A CA 1
ATOM 1501 C C . PRO A 1 193 ? 17.064 -15.598 -2.888 1.00 96.38 193 PRO A C 1
ATOM 1503 O O . PRO A 1 193 ? 16.416 -16.155 -3.777 1.00 96.38 193 PRO A O 1
ATOM 1506 N N . LEU A 1 194 ? 16.614 -14.528 -2.220 1.00 96.19 194 LEU A N 1
ATOM 1507 C CA . LEU A 1 194 ? 15.299 -13.907 -2.416 1.00 96.19 194 LEU A CA 1
ATOM 1508 C C . LEU A 1 194 ? 15.083 -13.407 -3.853 1.00 96.19 194 LEU A C 1
ATOM 1510 O O . LEU A 1 194 ? 13.942 -13.326 -4.309 1.00 96.19 194 LEU A O 1
ATOM 1514 N N . PHE A 1 195 ? 16.167 -13.117 -4.580 1.00 97.38 195 PHE A N 1
ATOM 1515 C CA . PHE A 1 195 ? 16.128 -12.579 -5.943 1.00 97.38 195 PHE A CA 1
ATOM 1516 C C . PHE A 1 195 ? 16.752 -13.514 -6.988 1.00 97.38 195 PHE A C 1
ATOM 1518 O O . PHE A 1 195 ? 16.805 -13.165 -8.165 1.00 97.38 195 PHE A O 1
ATOM 1525 N N . SER A 1 196 ? 17.171 -14.722 -6.599 1.00 93.56 196 SER A N 1
ATOM 1526 C CA . SER A 1 196 ? 17.850 -15.692 -7.480 1.00 93.56 196 SER A CA 1
ATOM 1527 C C . SER A 1 196 ? 17.042 -16.110 -8.719 1.00 93.56 196 SER A C 1
ATOM 1529 O O . SER A 1 196 ? 17.610 -16.493 -9.736 1.00 93.56 196 SER A O 1
ATOM 1531 N N . GLY A 1 197 ? 15.709 -16.023 -8.657 1.00 94.31 197 GLY A N 1
ATOM 1532 C CA . GLY A 1 197 ? 14.818 -16.297 -9.791 1.00 94.31 197 GLY A CA 1
ATOM 1533 C C . GLY A 1 197 ? 14.606 -15.114 -10.745 1.00 94.31 197 GLY A C 1
ATOM 1534 O O . GLY A 1 197 ? 13.885 -15.262 -11.734 1.00 94.31 197 GLY A O 1
ATOM 1535 N N . MET A 1 198 ? 15.174 -13.941 -10.445 1.00 97.81 198 MET A N 1
ATOM 1536 C CA . MET A 1 198 ? 15.083 -12.751 -11.290 1.00 97.81 198 MET A CA 1
ATOM 1537 C C . MET A 1 198 ? 15.904 -12.943 -12.567 1.00 97.81 198 MET A C 1
ATOM 1539 O O . MET A 1 198 ? 17.020 -13.450 -12.531 1.00 97.81 198 MET A O 1
ATOM 1543 N N . GLN A 1 199 ? 15.355 -12.505 -13.693 1.00 98.38 199 GLN A N 1
ATO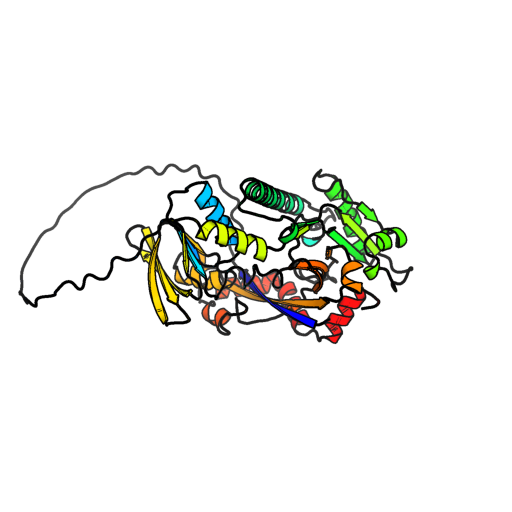M 1544 C CA . GLN A 1 199 ? 15.991 -12.546 -15.008 1.00 98.38 199 GLN A CA 1
ATOM 1545 C C . GLN A 1 199 ? 16.312 -11.128 -15.475 1.00 98.38 199 GLN A C 1
ATOM 1547 O O . GLN A 1 199 ? 15.630 -10.188 -15.074 1.00 98.38 199 GLN A O 1
ATOM 1552 N N . TYR A 1 200 ? 17.316 -10.982 -16.339 1.00 98.50 200 TYR A N 1
ATOM 1553 C CA . TYR A 1 200 ? 17.700 -9.720 -16.977 1.00 98.50 200 TYR A CA 1
ATOM 1554 C C . TYR A 1 200 ? 17.727 -9.889 -18.499 1.00 98.50 200 TYR A C 1
ATOM 1556 O O . TYR A 1 200 ? 18.221 -10.906 -18.988 1.00 98.50 200 TYR A O 1
ATOM 1564 N N . SER A 1 201 ? 17.228 -8.905 -19.248 1.00 98.31 201 SER A N 1
ATOM 1565 C CA . SER A 1 201 ? 17.328 -8.882 -20.712 1.00 98.31 201 SER A CA 1
ATOM 1566 C C . SER A 1 201 ? 17.461 -7.462 -21.262 1.00 98.31 201 SER A C 1
ATOM 1568 O O . SER A 1 201 ? 16.828 -6.535 -20.764 1.00 98.31 201 SER A O 1
ATOM 1570 N N . GLU A 1 202 ? 18.243 -7.333 -22.334 1.00 98.00 202 GLU A N 1
ATOM 1571 C CA . GLU A 1 202 ? 18.273 -6.191 -23.268 1.00 98.00 202 GLU A CA 1
ATOM 1572 C C . GLU A 1 202 ? 17.758 -6.604 -24.667 1.00 98.00 202 GLU A C 1
ATOM 1574 O O . GLU A 1 202 ? 17.657 -5.779 -25.571 1.00 98.00 202 GLU A O 1
ATOM 1579 N N . ASP A 1 203 ? 17.427 -7.890 -24.858 1.00 97.62 203 ASP A N 1
ATOM 1580 C CA . ASP A 1 203 ? 16.883 -8.424 -26.108 1.00 97.62 203 ASP A CA 1
ATOM 1581 C C . ASP A 1 203 ? 15.388 -8.098 -26.222 1.00 97.62 203 ASP A C 1
ATOM 1583 O O . ASP A 1 203 ? 14.569 -8.568 -25.422 1.00 97.62 203 ASP A O 1
ATOM 1587 N N . HIS A 1 204 ? 15.041 -7.314 -27.244 1.00 97.12 204 HIS A N 1
ATOM 1588 C CA . HIS A 1 204 ? 13.675 -6.891 -27.547 1.00 97.12 204 HIS A CA 1
ATOM 1589 C C . HIS A 1 204 ? 12.725 -8.075 -27.743 1.00 97.12 204 HIS A C 1
ATOM 1591 O O . HIS A 1 204 ? 11.599 -8.028 -27.247 1.00 97.12 204 HIS A O 1
ATOM 1597 N N . GLU A 1 205 ? 13.165 -9.155 -28.393 1.00 96.62 205 GLU A N 1
ATOM 1598 C CA . GLU A 1 205 ? 12.312 -10.326 -28.634 1.00 96.62 205 GLU A CA 1
ATOM 1599 C C . GLU A 1 205 ? 12.025 -11.086 -27.339 1.00 96.62 205 GLU A C 1
ATOM 1601 O O . GLU A 1 205 ? 10.906 -11.556 -27.112 1.00 96.62 205 GLU A O 1
ATOM 1606 N N . GLN A 1 206 ? 13.010 -11.176 -26.445 1.00 97.62 206 GLN A N 1
ATOM 1607 C CA . GLN A 1 206 ? 12.800 -11.749 -25.122 1.00 97.62 206 GLN A CA 1
ATOM 1608 C C . GLN A 1 206 ? 11.853 -10.889 -24.275 1.00 97.62 206 GLN A C 1
ATOM 1610 O O . GLN A 1 206 ? 10.960 -11.426 -23.620 1.00 97.62 206 GLN A O 1
ATOM 1615 N N . ILE A 1 207 ? 12.002 -9.566 -24.312 1.00 96.81 207 ILE A N 1
ATOM 1616 C CA . ILE A 1 207 ? 11.168 -8.645 -23.525 1.00 96.81 207 ILE A CA 1
ATOM 1617 C C . ILE A 1 207 ? 9.730 -8.629 -24.051 1.00 96.81 207 ILE A C 1
ATOM 1619 O O . ILE A 1 207 ? 8.784 -8.633 -23.262 1.00 96.81 207 ILE A O 1
ATOM 1623 N N . LYS A 1 208 ? 9.544 -8.728 -25.372 1.00 96.06 208 LYS A N 1
ATOM 1624 C CA . LYS A 1 208 ? 8.226 -8.849 -26.007 1.00 96.06 208 LYS A CA 1
ATOM 1625 C C . LYS A 1 208 ? 7.463 -10.095 -25.555 1.00 96.06 208 LYS A C 1
ATOM 1627 O O . LYS A 1 208 ? 6.243 -10.046 -25.448 1.00 96.06 208 LYS A O 1
ATOM 1632 N N . LYS A 1 209 ? 8.152 -11.197 -25.230 1.00 95.56 209 LYS A N 1
ATOM 1633 C CA . LYS A 1 209 ? 7.507 -12.388 -24.642 1.00 95.56 209 LYS A CA 1
ATOM 1634 C C . LYS A 1 209 ? 6.980 -12.138 -23.228 1.00 95.56 209 LYS A C 1
ATOM 1636 O O . LYS A 1 209 ? 6.032 -12.805 -22.824 1.00 95.56 209 LYS A O 1
ATOM 1641 N N . TRP A 1 210 ? 7.593 -11.227 -22.469 1.00 95.44 210 TRP A N 1
ATOM 1642 C CA . TRP A 1 210 ? 7.150 -10.884 -21.115 1.00 95.44 210 TRP A CA 1
ATOM 1643 C C . TRP A 1 210 ? 6.025 -9.848 -21.116 1.00 95.44 210 TRP A C 1
ATOM 1645 O O . TRP A 1 210 ? 5.053 -10.014 -20.383 1.00 95.44 210 TRP A O 1
ATOM 1655 N N . VAL A 1 211 ? 6.158 -8.793 -21.925 1.00 93.31 211 VAL A N 1
ATOM 1656 C CA . VAL A 1 211 ? 5.216 -7.663 -21.996 1.00 93.31 211 VAL A CA 1
ATOM 1657 C C . VAL A 1 211 ? 4.992 -7.222 -23.444 1.00 93.31 211 VAL A C 1
ATOM 1659 O O . VAL A 1 211 ? 5.545 -6.209 -23.878 1.00 93.31 211 VAL A O 1
ATOM 1662 N N . PRO A 1 212 ? 4.173 -7.955 -24.220 1.00 93.81 212 PRO A N 1
ATOM 1663 C CA . PRO A 1 212 ? 3.965 -7.654 -25.635 1.00 93.81 212 PRO A CA 1
ATOM 1664 C C . PRO A 1 212 ? 3.393 -6.248 -25.845 1.00 93.81 212 PRO A C 1
ATOM 1666 O O . PRO A 1 212 ? 3.925 -5.506 -26.667 1.00 93.81 212 PRO A O 1
ATOM 1669 N N . LEU A 1 213 ? 2.420 -5.823 -25.027 1.00 93.38 213 LEU A N 1
ATOM 1670 C CA . LEU A 1 213 ? 1.832 -4.480 -25.121 1.00 93.38 213 LEU A CA 1
ATOM 1671 C C . LEU A 1 213 ? 2.856 -3.349 -24.976 1.00 93.38 213 LEU A C 1
ATOM 1673 O O . LEU A 1 213 ? 2.709 -2.310 -25.606 1.00 93.38 213 LEU A O 1
ATOM 1677 N N . MET A 1 214 ? 3.910 -3.540 -24.181 1.00 94.50 214 MET A N 1
ATOM 1678 C CA . MET A 1 214 ? 4.929 -2.504 -23.984 1.00 94.50 214 MET A CA 1
ATOM 1679 C C . MET A 1 214 ? 5.973 -2.455 -25.107 1.00 94.50 214 MET A C 1
ATOM 1681 O O . MET A 1 214 ? 6.714 -1.475 -25.217 1.00 94.50 214 MET A O 1
ATOM 1685 N N . MET A 1 215 ? 6.055 -3.510 -25.921 1.00 95.56 215 MET A N 1
ATOM 1686 C CA . MET A 1 215 ? 7.054 -3.669 -26.982 1.00 95.56 215 MET A CA 1
ATOM 1687 C C . MET A 1 215 ? 6.469 -3.501 -28.386 1.00 95.56 215 MET A C 1
ATOM 1689 O O . MET A 1 215 ? 7.187 -3.127 -29.311 1.00 95.56 215 MET A O 1
ATOM 1693 N N . GLU A 1 216 ? 5.177 -3.758 -28.580 1.00 94.50 216 GLU A N 1
ATOM 1694 C CA . GLU A 1 216 ? 4.506 -3.525 -29.858 1.00 94.50 216 GLU A CA 1
ATOM 1695 C C . GLU A 1 216 ? 4.483 -2.034 -30.220 1.00 94.50 216 GLU A C 1
ATOM 1697 O O . GLU A 1 216 ? 4.090 -1.186 -29.424 1.00 94.50 216 GLU A O 1
ATOM 1702 N N . GLY A 1 217 ? 4.919 -1.711 -31.442 1.00 94.25 217 GLY A N 1
ATOM 1703 C CA . GLY A 1 217 ? 5.054 -0.328 -31.915 1.00 94.25 217 GLY A CA 1
ATOM 1704 C C . GLY A 1 217 ? 6.301 0.406 -31.405 1.00 94.25 217 GLY A C 1
ATOM 1705 O O . GLY A 1 217 ? 6.530 1.545 -31.806 1.00 94.25 217 GLY A O 1
ATOM 1706 N N . ARG A 1 218 ? 7.126 -0.224 -30.557 1.00 95.50 218 ARG A N 1
ATOM 1707 C CA . ARG A 1 218 ? 8.369 0.374 -30.056 1.00 95.50 218 ARG A CA 1
ATOM 1708 C C . ARG A 1 218 ? 9.462 0.368 -31.127 1.00 95.50 218 ARG A C 1
ATOM 1710 O O . ARG A 1 218 ? 9.578 -0.583 -31.897 1.00 95.50 218 ARG A O 1
ATOM 1717 N N . ASP A 1 219 ? 10.279 1.420 -31.148 1.00 94.56 219 ASP A N 1
ATOM 1718 C CA . ASP A 1 219 ? 11.445 1.512 -32.030 1.00 94.56 219 ASP A CA 1
ATOM 1719 C C . ASP A 1 219 ? 12.468 0.406 -31.688 1.00 94.56 219 ASP A C 1
ATOM 1721 O O . ASP A 1 219 ? 12.997 0.400 -30.572 1.00 94.56 219 ASP A O 1
ATOM 1725 N N . PRO A 1 220 ? 12.790 -0.513 -32.620 1.00 93.25 220 PRO A N 1
ATOM 1726 C CA . PRO A 1 220 ? 13.771 -1.572 -32.386 1.00 93.25 220 PRO A CA 1
ATOM 1727 C C . PRO A 1 220 ? 15.200 -1.049 -32.159 1.00 93.25 220 PRO A C 1
ATOM 1729 O O . PRO A 1 220 ? 16.043 -1.789 -31.655 1.00 93.25 220 PRO A O 1
ATOM 1732 N N . ALA A 1 221 ? 15.496 0.210 -32.505 1.00 94.31 221 ALA A N 1
ATOM 1733 C CA . ALA A 1 221 ? 16.770 0.853 -32.187 1.00 94.31 221 ALA A CA 1
ATOM 1734 C C . ALA A 1 221 ? 16.809 1.462 -30.770 1.00 94.31 221 ALA A C 1
ATOM 1736 O O . ALA A 1 221 ? 17.889 1.820 -30.287 1.00 94.31 221 ALA A O 1
ATOM 1737 N N . GLN A 1 222 ? 15.666 1.575 -30.079 1.00 94.25 222 GLN A N 1
ATOM 1738 C CA . GLN A 1 222 ? 15.618 2.098 -28.716 1.00 94.25 222 GLN A CA 1
ATOM 1739 C C . GLN A 1 222 ? 16.335 1.139 -27.759 1.00 94.25 222 GLN A C 1
ATOM 1741 O O . GLN A 1 222 ? 15.942 -0.014 -27.578 1.00 94.25 222 GLN A O 1
ATOM 1746 N N . LYS A 1 223 ? 17.370 1.637 -27.080 1.00 95.50 223 LYS A N 1
ATOM 1747 C CA . LYS A 1 223 ? 18.045 0.879 -26.025 1.00 95.50 223 LYS A CA 1
ATOM 1748 C C . LYS A 1 223 ? 17.180 0.831 -24.771 1.00 95.50 223 LYS A C 1
ATOM 1750 O O . LYS A 1 223 ? 16.839 1.879 -24.212 1.00 95.50 223 LYS A O 1
ATOM 1755 N N . LEU A 1 224 ? 16.898 -0.377 -24.302 1.00 95.62 224 LEU A N 1
ATOM 1756 C CA . LEU A 1 224 ? 16.163 -0.628 -23.070 1.00 95.62 224 LEU A CA 1
ATOM 1757 C C . LEU A 1 224 ? 16.654 -1.903 -22.387 1.00 95.62 224 LEU A C 1
ATOM 1759 O O . LEU A 1 224 ? 17.263 -2.762 -23.022 1.00 95.62 224 LEU A O 1
ATOM 1763 N N . ALA A 1 225 ? 16.389 -2.007 -21.090 1.00 97.31 225 ALA A N 1
ATOM 1764 C CA . ALA A 1 225 ? 16.708 -3.169 -20.278 1.00 97.31 225 ALA A CA 1
ATOM 1765 C C . ALA A 1 225 ? 15.574 -3.465 -19.301 1.00 97.31 225 ALA A C 1
ATOM 1767 O O . ALA A 1 225 ? 14.885 -2.558 -18.822 1.00 97.31 225 ALA A O 1
ATOM 1768 N N . VAL A 1 226 ? 15.404 -4.748 -18.991 1.00 97.69 226 VAL A N 1
ATOM 1769 C CA . VAL A 1 226 ? 14.360 -5.228 -18.090 1.00 97.69 226 VAL A CA 1
ATOM 1770 C C . VAL A 1 226 ? 14.926 -6.240 -17.111 1.00 97.69 226 VAL A C 1
ATOM 1772 O O . VAL A 1 226 ? 15.603 -7.183 -17.521 1.00 97.69 226 VAL A O 1
ATOM 1775 N N . THR A 1 227 ? 14.586 -6.088 -15.830 1.00 98.00 227 THR A N 1
ATOM 1776 C CA . THR A 1 227 ? 14.600 -7.212 -14.888 1.00 98.00 227 THR A CA 1
ATOM 1777 C C . THR A 1 227 ? 13.196 -7.762 -14.741 1.00 98.00 227 THR A C 1
ATOM 1779 O O . THR A 1 227 ? 12.262 -6.984 -14.584 1.00 98.00 227 THR A O 1
ATOM 1782 N N . TRP A 1 228 ? 13.038 -9.081 -14.753 1.00 98.00 228 TRP A N 1
ATOM 1783 C CA . TRP A 1 228 ? 11.740 -9.748 -14.688 1.00 98.00 228 TRP A CA 1
ATOM 1784 C C . TRP A 1 228 ? 11.750 -10.859 -13.643 1.00 98.00 228 TRP A C 1
ATOM 1786 O O . TRP A 1 228 ? 12.665 -11.682 -13.613 1.00 98.00 228 TRP A O 1
ATOM 1796 N N . SER A 1 229 ? 10.729 -10.902 -12.789 1.00 97.44 229 SER A N 1
ATOM 1797 C CA . SER A 1 229 ? 10.574 -11.936 -11.767 1.00 97.44 229 SER A CA 1
ATOM 1798 C C . SER A 1 229 ? 9.180 -12.569 -11.827 1.00 97.44 229 SER A C 1
ATOM 1800 O O . SER A 1 229 ? 8.185 -11.854 -11.673 1.00 97.44 229 SER A O 1
ATOM 1802 N N . PRO A 1 230 ? 9.069 -13.903 -11.988 1.00 94.81 230 PRO A N 1
ATOM 1803 C CA . PRO A 1 230 ? 7.776 -14.587 -12.077 1.00 94.81 230 PRO A CA 1
ATOM 1804 C C . PRO A 1 230 ? 7.036 -14.675 -10.739 1.00 94.81 230 PRO A C 1
ATOM 1806 O O . PRO A 1 230 ? 5.841 -14.961 -10.719 1.00 94.81 230 PRO A O 1
ATOM 1809 N N . ILE A 1 231 ? 7.740 -14.483 -9.620 1.00 93.94 231 ILE A N 1
ATOM 1810 C CA . ILE A 1 231 ? 7.213 -14.707 -8.265 1.00 93.94 231 ILE A CA 1
ATOM 1811 C C . ILE A 1 231 ? 6.539 -13.470 -7.656 1.00 93.94 231 ILE A C 1
ATOM 1813 O O . ILE A 1 231 ? 6.173 -13.497 -6.482 1.00 93.94 231 ILE A O 1
ATOM 1817 N N . GLY A 1 232 ? 6.377 -12.402 -8.441 1.00 95.56 232 GLY A N 1
ATOM 1818 C CA . GLY A 1 232 ? 5.641 -11.212 -8.029 1.00 95.56 232 GLY A CA 1
ATOM 1819 C C . GLY A 1 232 ? 4.156 -11.486 -7.777 1.00 95.56 232 GLY A C 1
ATOM 1820 O O . GLY A 1 232 ? 3.604 -12.536 -8.140 1.00 95.56 232 GLY A O 1
ATOM 1821 N N . THR A 1 233 ? 3.491 -10.516 -7.155 1.00 96.50 233 THR A N 1
ATOM 1822 C CA . THR A 1 233 ? 2.079 -10.626 -6.780 1.00 96.50 233 THR A CA 1
ATOM 1823 C C . THR A 1 233 ? 1.243 -9.419 -7.190 1.00 96.50 233 THR A C 1
ATOM 1825 O O . THR A 1 233 ? 1.750 -8.326 -7.419 1.00 96.50 233 THR A O 1
ATOM 1828 N N . ASP A 1 234 ? -0.064 -9.628 -7.269 1.00 97.06 234 ASP A N 1
ATOM 1829 C CA . ASP A 1 234 ? -1.072 -8.584 -7.139 1.00 97.06 234 ASP A CA 1
ATOM 1830 C C . ASP A 1 234 ? -2.013 -8.951 -5.986 1.00 97.06 234 ASP A C 1
ATOM 1832 O O . ASP A 1 234 ? -2.478 -10.091 -5.897 1.00 97.06 234 ASP A O 1
ATOM 1836 N N . VAL A 1 235 ? -2.244 -8.004 -5.081 1.00 97.44 235 VAL A N 1
ATOM 1837 C CA . VAL A 1 235 ? -2.944 -8.181 -3.811 1.00 97.44 235 VAL A CA 1
ATOM 1838 C C . VAL A 1 235 ? -4.141 -7.236 -3.747 1.00 97.44 235 VAL A C 1
ATOM 1840 O O . VAL A 1 235 ? -4.018 -6.025 -3.944 1.00 97.44 235 VAL A O 1
ATOM 1843 N N . ASN A 1 236 ? -5.306 -7.783 -3.413 1.00 97.69 236 ASN A N 1
ATOM 1844 C CA . ASN A 1 236 ? -6.507 -7.014 -3.115 1.00 97.69 236 ASN A CA 1
ATOM 1845 C C . ASN A 1 236 ? -6.673 -6.912 -1.594 1.00 97.69 236 ASN A C 1
ATOM 1847 O O . ASN A 1 236 ? -7.353 -7.727 -0.970 1.00 97.69 236 ASN A O 1
ATOM 1851 N N . PHE A 1 237 ? -6.044 -5.897 -0.995 1.00 97.50 237 PHE A N 1
ATOM 1852 C CA . PHE A 1 237 ? -6.129 -5.652 0.450 1.00 97.50 237 PHE A CA 1
ATOM 1853 C C . PHE A 1 237 ? -7.567 -5.447 0.926 1.00 97.50 237 PHE A C 1
ATOM 1855 O O . PHE A 1 237 ? -7.911 -5.874 2.023 1.00 97.50 237 PHE A O 1
ATOM 1862 N N . GLY A 1 238 ? -8.427 -4.863 0.091 1.00 97.50 238 GLY A N 1
ATOM 1863 C CA . GLY A 1 238 ? -9.831 -4.661 0.424 1.00 97.50 238 GLY A CA 1
ATOM 1864 C C . GLY A 1 238 ? -10.566 -5.977 0.641 1.00 97.50 238 GLY A C 1
ATOM 1865 O O . GLY A 1 238 ? -11.373 -6.094 1.561 1.00 97.50 238 GLY A O 1
ATOM 1866 N N . GLU A 1 239 ? -10.242 -6.988 -0.163 1.00 98.12 239 GLU A N 1
ATOM 1867 C CA . GLU A 1 239 ? -10.809 -8.323 -0.015 1.00 98.12 239 GLU A CA 1
ATOM 1868 C C . GLU A 1 239 ? -10.320 -9.026 1.254 1.00 98.12 239 GLU A C 1
ATOM 1870 O O . GLU A 1 239 ? -11.134 -9.594 1.982 1.00 98.12 239 GLU A O 1
ATOM 1875 N N . ILE A 1 240 ? -9.027 -8.914 1.576 1.00 98.38 240 ILE A N 1
ATOM 1876 C CA . ILE A 1 240 ? -8.471 -9.433 2.837 1.00 98.38 240 ILE A CA 1
ATOM 1877 C C . ILE A 1 240 ? -9.197 -8.800 4.031 1.00 98.38 240 ILE A C 1
ATOM 1879 O O . ILE A 1 240 ? -9.707 -9.513 4.896 1.00 98.38 240 ILE A O 1
ATOM 1883 N N . THR A 1 241 ? -9.308 -7.468 4.050 1.00 98.62 241 THR A N 1
ATOM 1884 C CA . THR A 1 241 ? -9.975 -6.716 5.121 1.00 98.62 241 THR A CA 1
ATOM 1885 C C . THR A 1 241 ? -11.422 -7.160 5.313 1.00 98.62 241 THR A C 1
ATOM 1887 O O . THR A 1 241 ? -11.839 -7.416 6.443 1.00 98.62 241 THR A O 1
ATOM 1890 N N . ARG A 1 242 ? -12.199 -7.296 4.229 1.00 98.62 242 ARG A N 1
ATOM 1891 C CA . ARG A 1 242 ? -13.600 -7.737 4.313 1.00 98.62 242 ARG A CA 1
ATOM 1892 C C . ARG A 1 242 ? -13.728 -9.134 4.910 1.00 98.62 242 ARG A C 1
ATOM 1894 O O . ARG A 1 242 ? -14.601 -9.345 5.749 1.00 98.62 242 ARG A O 1
ATOM 1901 N N . GLN A 1 243 ? -12.869 -10.073 4.515 1.00 98.75 243 GLN A N 1
ATOM 1902 C CA . GLN A 1 243 ? -12.905 -11.439 5.044 1.00 98.75 243 GLN A CA 1
ATOM 1903 C C . GLN A 1 243 ? -12.478 -11.504 6.517 1.00 98.75 243 GLN A C 1
ATOM 1905 O O . GLN A 1 243 ? -13.146 -12.159 7.318 1.00 98.75 243 GLN A O 1
ATOM 1910 N N . PHE A 1 244 ? -11.433 -10.768 6.901 1.00 98.81 244 PHE A N 1
ATOM 1911 C CA . PHE A 1 244 ? -11.013 -10.632 8.298 1.00 98.81 244 PHE A CA 1
ATOM 1912 C C . PHE A 1 244 ? -12.121 -10.066 9.181 1.00 98.81 244 PHE A C 1
ATOM 1914 O O . PHE A 1 244 ? -12.489 -10.684 10.181 1.00 98.81 244 PHE A O 1
ATOM 1921 N N . VAL A 1 245 ? -12.716 -8.940 8.786 1.00 98.75 245 VAL A N 1
ATOM 1922 C CA . VAL A 1 245 ? -13.807 -8.325 9.549 1.00 98.75 245 VAL A CA 1
ATOM 1923 C C . VAL A 1 245 ? -15.041 -9.230 9.573 1.00 98.75 245 VAL A C 1
ATOM 1925 O O . VAL A 1 245 ? -15.680 -9.348 10.614 1.00 98.75 245 VAL A O 1
ATOM 1928 N N . ALA A 1 246 ? -15.371 -9.924 8.479 1.00 98.62 246 ALA A N 1
ATOM 1929 C CA . ALA A 1 246 ? -16.475 -10.884 8.467 1.00 98.62 246 ALA A CA 1
ATOM 1930 C C . ALA A 1 246 ? -16.258 -12.037 9.462 1.00 98.62 246 ALA A C 1
ATOM 1932 O O . ALA A 1 246 ? -17.194 -12.417 10.166 1.00 98.62 246 ALA A O 1
ATOM 1933 N N . ASN A 1 247 ? -15.032 -12.561 9.561 1.00 98.38 247 ASN A N 1
ATOM 1934 C CA . ASN A 1 247 ? -14.676 -13.569 10.560 1.00 98.38 247 ASN A CA 1
ATOM 1935 C C . ASN A 1 247 ? -14.761 -13.020 11.993 1.00 98.38 247 ASN A C 1
ATOM 1937 O O . ASN A 1 247 ? -15.310 -13.688 12.867 1.00 98.38 247 ASN A O 1
ATOM 1941 N N . LEU A 1 248 ? -14.272 -11.799 12.230 1.00 98.56 248 LEU A N 1
ATOM 1942 C CA . LEU A 1 248 ? -14.336 -11.141 13.539 1.00 98.56 248 LEU A CA 1
ATOM 1943 C C . LEU A 1 248 ? -15.782 -10.876 13.980 1.00 98.56 248 LEU A C 1
ATOM 1945 O O . LEU A 1 248 ? -16.133 -11.173 15.114 1.00 98.56 248 LEU A O 1
ATOM 1949 N N . LYS A 1 249 ? -16.661 -10.424 13.078 1.00 98.38 249 LYS A N 1
ATOM 1950 C CA . LYS A 1 249 ? -18.095 -10.216 13.362 1.00 98.38 249 LYS A CA 1
ATOM 1951 C C . LYS A 1 249 ? -18.841 -11.485 13.785 1.00 98.38 249 LYS A C 1
ATOM 1953 O O . LYS A 1 249 ? -19.920 -11.382 14.358 1.00 98.38 249 LYS A O 1
ATOM 1958 N N . ALA A 1 250 ? -18.308 -12.670 13.485 1.00 97.19 250 ALA A N 1
ATOM 1959 C CA . ALA A 1 250 ? -18.874 -13.935 13.948 1.00 97.19 250 ALA A CA 1
ATOM 1960 C C . ALA A 1 250 ? -18.470 -14.280 15.397 1.00 97.19 250 ALA A C 1
ATOM 1962 O O . ALA A 1 250 ? -18.953 -15.272 15.947 1.00 97.19 250 ALA A O 1
ATOM 1963 N N . LYS A 1 251 ? -17.577 -13.499 16.017 1.00 97.44 251 LYS A N 1
ATOM 1964 C CA . LYS A 1 251 ? -17.114 -13.679 17.396 1.00 97.44 251 LYS A CA 1
ATOM 1965 C C . LYS A 1 251 ? -17.972 -12.854 18.354 1.00 97.44 251 LYS A C 1
ATOM 1967 O O . LYS A 1 251 ? -18.326 -11.719 18.063 1.00 97.44 251 LYS A O 1
ATOM 1972 N N . GLN A 1 252 ? -18.278 -13.412 19.525 1.00 96.81 252 GLN A N 1
ATOM 1973 C CA . GLN A 1 252 ? -19.111 -12.735 20.532 1.00 96.81 252 GLN A CA 1
ATOM 1974 C C . GLN A 1 252 ? -18.406 -11.543 21.197 1.00 96.81 252 GLN A C 1
ATOM 1976 O O . GLN A 1 252 ? -19.067 -10.641 21.700 1.00 96.81 252 GLN A O 1
ATOM 1981 N N . ASN A 1 253 ? -17.073 -11.540 21.203 1.00 97.25 253 ASN A N 1
ATOM 1982 C CA . ASN A 1 253 ? -16.228 -10.527 21.830 1.00 97.25 253 ASN A CA 1
ATOM 1983 C C . ASN A 1 253 ? -15.794 -9.404 20.876 1.00 97.25 253 ASN A C 1
ATOM 1985 O O . ASN A 1 253 ? -14.907 -8.637 21.233 1.00 97.25 253 ASN A O 1
ATOM 1989 N N . PHE A 1 254 ? -16.380 -9.295 19.682 1.00 98.62 254 PHE A N 1
ATOM 1990 C CA . PHE A 1 254 ? -16.042 -8.249 18.720 1.00 98.62 254 PHE A CA 1
ATOM 1991 C C . PHE A 1 254 ? -17.280 -7.454 18.309 1.00 98.62 254 PHE A C 1
ATOM 1993 O O . PHE A 1 254 ? -18.298 -8.023 17.913 1.00 98.62 254 PHE A O 1
ATOM 2000 N N . ASN A 1 255 ? -17.173 -6.129 18.354 1.00 98.31 255 ASN A N 1
ATOM 2001 C CA . ASN A 1 255 ? -18.199 -5.215 17.877 1.00 98.31 255 ASN A CA 1
ATOM 2002 C C . ASN A 1 255 ? -17.663 -4.335 16.744 1.00 98.31 255 ASN A C 1
ATOM 2004 O O . ASN A 1 255 ? -16.537 -3.852 16.808 1.00 98.31 255 ASN A O 1
ATOM 2008 N N . LEU A 1 256 ? -18.489 -4.086 15.729 1.00 98.69 256 LEU A N 1
ATOM 2009 C CA . LEU A 1 256 ? -18.170 -3.181 14.625 1.00 98.69 256 LEU A CA 1
ATOM 2010 C C . LEU A 1 256 ? -19.188 -2.044 14.592 1.00 98.69 256 LEU A C 1
ATOM 2012 O O . LEU A 1 256 ? -20.388 -2.295 14.485 1.00 98.69 256 LEU A O 1
ATOM 2016 N N . GLN A 1 257 ? -18.696 -0.813 14.637 1.00 98.50 257 GLN A N 1
ATOM 2017 C CA . GLN A 1 257 ? -19.470 0.414 14.518 1.00 98.50 257 GLN A CA 1
ATOM 2018 C C . GLN A 1 257 ? -19.160 1.059 13.168 1.00 98.50 257 GLN A C 1
ATOM 2020 O O . GLN A 1 257 ? -18.080 1.605 12.975 1.00 98.50 257 GLN A O 1
ATOM 2025 N N . LEU A 1 258 ? -20.094 0.934 12.226 1.00 98.50 258 LEU A N 1
ATOM 2026 C CA . LEU A 1 258 ? -20.018 1.546 10.896 1.00 98.50 258 LEU A CA 1
ATOM 2027 C C . LEU A 1 258 ? -20.739 2.888 10.891 1.00 98.50 258 LEU A C 1
ATOM 2029 O O . LEU A 1 258 ? -21.592 3.142 11.745 1.00 98.50 258 LEU A O 1
ATOM 2033 N N . SER A 1 259 ? -20.448 3.702 9.879 1.00 98.12 259 SER A N 1
ATOM 2034 C CA . SER A 1 259 ? -20.975 5.058 9.760 1.00 98.12 259 SER A CA 1
ATOM 2035 C C . SER A 1 259 ? -20.647 5.909 10.996 1.00 98.12 259 SER A C 1
ATOM 2037 O O . SER A 1 259 ? -21.421 6.799 11.323 1.00 98.12 259 SER A O 1
ATOM 2039 N N . SER A 1 260 ? -19.557 5.620 11.713 1.00 98.31 260 SER A N 1
ATOM 2040 C CA . SER A 1 260 ? -19.233 6.218 13.012 1.00 98.31 260 SER A CA 1
ATOM 2041 C C . SER A 1 260 ? -17.881 6.918 12.973 1.00 98.31 260 SER A C 1
ATOM 2043 O O . SER A 1 260 ? -16.848 6.300 12.733 1.00 98.31 260 SER A O 1
ATOM 2045 N N . GLU A 1 261 ? -17.883 8.222 13.223 1.00 97.12 261 GLU A N 1
ATOM 2046 C CA . GLU A 1 261 ? -16.682 9.054 13.236 1.00 97.12 261 GLU A CA 1
ATOM 2047 C C . GLU A 1 261 ? -16.208 9.280 14.669 1.00 97.12 261 GLU A C 1
ATOM 2049 O O . GLU A 1 261 ? -16.991 9.708 15.514 1.00 97.12 261 GLU A O 1
ATOM 2054 N N . VAL A 1 262 ? -14.934 8.995 14.943 1.00 97.69 262 VAL A N 1
ATOM 2055 C CA . VAL A 1 262 ? -14.303 9.369 16.215 1.00 97.69 262 VAL A CA 1
ATOM 2056 C C . VAL A 1 262 ? -14.130 10.883 16.239 1.00 97.69 262 VAL A C 1
ATOM 2058 O O . VAL A 1 262 ? -13.521 11.444 15.332 1.00 97.69 262 VAL A O 1
ATOM 2061 N N . GLU A 1 263 ? -14.682 11.521 17.268 1.00 94.56 263 GLU A N 1
ATOM 2062 C CA . GLU A 1 263 ? -14.659 12.976 17.444 1.00 94.56 263 GLU A CA 1
ATOM 2063 C C . GLU A 1 263 ? -13.667 13.414 18.526 1.00 94.56 263 GLU A C 1
ATOM 2065 O O . GLU A 1 263 ? -13.207 14.547 18.474 1.00 94.56 263 GLU A O 1
ATOM 2070 N N . ASP A 1 264 ? -13.373 12.557 19.512 1.00 95.56 264 ASP A N 1
ATOM 2071 C CA . ASP A 1 264 ? -12.554 12.926 20.672 1.00 95.56 264 ASP A CA 1
ATOM 2072 C C . ASP A 1 264 ? -11.893 11.692 21.319 1.00 95.56 264 ASP A C 1
ATOM 2074 O O . ASP A 1 264 ? -12.481 10.600 21.361 1.00 95.56 264 ASP A O 1
ATOM 2078 N N . ILE A 1 265 ? -10.665 11.867 21.815 1.00 97.00 265 ILE A N 1
ATOM 2079 C CA . ILE A 1 265 ? -9.843 10.843 22.474 1.00 97.00 265 ILE A CA 1
ATOM 2080 C C . ILE A 1 265 ? -9.225 11.456 23.731 1.00 97.00 265 ILE A C 1
ATOM 2082 O O . ILE A 1 265 ? -8.359 12.319 23.650 1.00 97.00 265 ILE A O 1
ATOM 2086 N N . ASN A 1 266 ? -9.597 10.937 24.899 1.00 95.38 266 ASN A N 1
ATOM 2087 C CA . ASN A 1 266 ? -9.063 11.386 26.183 1.00 95.38 266 ASN A CA 1
ATOM 2088 C C . ASN A 1 266 ? -8.365 10.246 26.921 1.00 95.38 266 ASN A C 1
ATOM 2090 O O . ASN A 1 266 ? -8.805 9.099 26.880 1.00 95.38 266 ASN A O 1
ATOM 2094 N N . HIS A 1 267 ? -7.298 10.567 27.645 1.00 94.62 267 HIS A N 1
ATOM 2095 C CA . HIS A 1 267 ? -6.644 9.628 28.549 1.00 94.62 267 HIS A CA 1
ATOM 2096 C C . HIS A 1 267 ? -7.237 9.768 29.958 1.00 94.62 267 HIS A C 1
ATOM 2098 O O . HIS A 1 267 ? -7.194 10.848 30.548 1.00 94.62 267 HIS A O 1
ATOM 2104 N N . ASN A 1 268 ? -7.808 8.689 30.487 1.00 95.06 268 ASN A N 1
ATOM 2105 C CA . ASN A 1 268 ? -8.446 8.650 31.800 1.00 95.06 268 ASN A CA 1
ATOM 2106 C C . ASN A 1 268 ? -7.403 8.571 32.932 1.00 95.06 268 ASN A C 1
ATOM 2108 O O . ASN A 1 268 ? -6.276 8.106 32.745 1.00 95.06 268 ASN A O 1
ATOM 2112 N N . ASP A 1 269 ? -7.812 8.950 34.147 1.00 94.88 269 ASP A N 1
ATOM 2113 C CA . ASP A 1 269 ? -6.960 8.901 35.348 1.00 94.88 269 ASP A CA 1
ATOM 2114 C C . ASP A 1 269 ? -6.492 7.478 35.708 1.00 94.88 269 ASP A C 1
ATOM 2116 O O . ASP A 1 269 ? -5.463 7.305 36.362 1.00 94.88 269 ASP A O 1
ATOM 2120 N N . ASP A 1 270 ? -7.239 6.450 35.293 1.00 93.94 270 ASP A N 1
ATOM 2121 C CA . ASP A 1 270 ? -6.916 5.037 35.526 1.00 93.94 270 ASP A CA 1
ATOM 2122 C C . ASP A 1 270 ? -5.981 4.431 34.462 1.00 93.94 270 ASP A C 1
ATOM 2124 O O . ASP A 1 270 ? -5.672 3.239 34.521 1.00 93.94 270 ASP A O 1
ATOM 2128 N N . GLY A 1 271 ? -5.512 5.243 33.508 1.00 93.69 271 GLY A N 1
ATOM 2129 C CA . GLY A 1 271 ? -4.617 4.826 32.429 1.00 93.69 271 GLY A CA 1
ATOM 2130 C C . GLY A 1 271 ? -5.316 4.221 31.209 1.00 93.69 271 GLY A C 1
ATOM 2131 O O . GLY A 1 271 ? -4.637 3.769 30.290 1.00 93.69 271 GLY A O 1
ATOM 2132 N N . THR A 1 272 ? -6.651 4.174 31.189 1.00 97.25 272 THR A N 1
ATOM 2133 C CA . THR A 1 272 ? -7.421 3.782 29.998 1.00 97.25 272 THR A CA 1
ATOM 2134 C C . THR A 1 272 ? -7.659 4.971 29.065 1.00 97.25 272 THR A C 1
ATOM 2136 O O . THR A 1 272 ? -7.476 6.127 29.438 1.00 97.25 272 THR A O 1
ATOM 2139 N N . TRP A 1 273 ? -8.093 4.703 27.838 1.00 98.00 273 TRP A N 1
ATOM 2140 C CA . TRP A 1 273 ? -8.491 5.717 26.864 1.00 98.00 273 TRP A CA 1
ATOM 2141 C C . TRP A 1 273 ? -10.007 5.788 26.762 1.00 98.00 273 TRP A C 1
ATOM 2143 O O . TRP A 1 273 ? -10.640 4.764 26.518 1.00 98.00 273 TRP A O 1
ATOM 2153 N N . ARG A 1 274 ? -10.584 6.983 26.859 1.00 97.88 274 ARG A N 1
ATOM 2154 C CA . ARG A 1 274 ? -11.973 7.254 26.491 1.00 97.88 274 ARG A CA 1
ATOM 2155 C C . ARG A 1 274 ? -12.039 7.731 25.052 1.00 97.88 274 ARG A C 1
ATOM 2157 O O . ARG A 1 274 ? -11.462 8.761 24.715 1.00 97.88 274 ARG A O 1
ATOM 2164 N N . VAL A 1 275 ? -12.786 7.014 24.223 1.00 98.25 275 VAL A N 1
ATOM 2165 C CA . VAL A 1 275 ? -13.012 7.363 22.820 1.00 98.25 275 VAL A CA 1
ATOM 2166 C C . VAL A 1 275 ? -14.477 7.709 22.626 1.00 98.25 275 VAL A C 1
ATOM 2168 O O . VAL A 1 275 ? -15.358 6.894 22.911 1.00 98.25 275 VAL A O 1
ATOM 2171 N N . LYS A 1 276 ? -14.734 8.912 22.121 1.00 98.06 276 LYS A N 1
ATOM 2172 C CA . LYS A 1 276 ? -16.069 9.384 21.770 1.00 98.06 276 LYS A CA 1
ATOM 2173 C C . LYS A 1 276 ? -16.235 9.353 20.260 1.00 98.06 276 LYS A C 1
ATOM 2175 O O . LYS A 1 276 ? -15.410 9.893 19.525 1.00 98.06 276 LYS A O 1
ATOM 2180 N N . TYR A 1 277 ? -17.319 8.749 19.795 1.00 98.12 277 TYR A N 1
ATOM 2181 C CA . TYR A 1 277 ? -17.642 8.690 18.377 1.00 98.12 277 TYR A CA 1
ATOM 2182 C C . TYR A 1 277 ? -19.122 8.931 18.118 1.00 98.12 277 TYR A C 1
ATOM 2184 O O . TYR A 1 277 ? -19.986 8.644 18.951 1.00 98.12 277 TYR A O 1
ATOM 2192 N N . LYS A 1 278 ? -19.412 9.461 16.934 1.00 98.19 278 LYS A N 1
ATOM 2193 C CA . LYS A 1 278 ? -20.752 9.833 16.501 1.00 98.19 278 LYS A CA 1
ATOM 2194 C C . LYS A 1 278 ? -21.154 9.061 15.258 1.00 98.19 278 LYS A C 1
ATOM 2196 O O . LYS A 1 278 ? -20.448 9.077 14.252 1.00 98.19 278 LYS A O 1
ATOM 2201 N N . ASN A 1 279 ? -22.327 8.440 15.305 1.00 98.12 279 ASN A N 1
ATOM 2202 C CA . ASN A 1 279 ? -22.945 7.859 14.128 1.00 98.12 279 ASN A CA 1
ATOM 2203 C C . ASN A 1 279 ? -23.418 8.978 13.182 1.00 98.12 279 ASN A C 1
ATOM 2205 O O . ASN A 1 279 ? -24.232 9.829 13.538 1.00 98.12 279 ASN A O 1
ATOM 2209 N N . LEU A 1 280 ? -22.903 8.981 11.961 1.00 96.62 280 LEU A N 1
ATOM 2210 C CA . LEU A 1 280 ? -23.138 9.994 10.938 1.00 96.62 280 LEU A CA 1
ATOM 2211 C C . LEU A 1 280 ? -24.531 9.905 10.296 1.00 96.62 280 LEU A C 1
ATOM 2213 O O . LEU A 1 280 ? -24.939 10.849 9.622 1.00 96.62 280 LEU A O 1
ATOM 2217 N N . LYS A 1 281 ? -25.267 8.803 10.491 1.00 96.56 281 LYS A N 1
ATOM 2218 C CA . LYS A 1 281 ? -26.617 8.613 9.933 1.00 96.56 281 LYS A CA 1
ATOM 2219 C C . LYS A 1 281 ? -27.707 9.133 10.854 1.00 96.56 281 LYS A C 1
ATOM 2221 O O . LYS A 1 281 ? -28.629 9.789 10.379 1.00 96.56 281 LYS A O 1
ATOM 2226 N N . ASP A 1 282 ? -27.616 8.827 12.143 1.00 96.75 282 ASP A N 1
ATOM 2227 C CA . ASP A 1 282 ? -28.653 9.181 13.119 1.00 96.75 282 ASP A CA 1
ATOM 2228 C C . ASP A 1 282 ? -28.199 10.207 14.170 1.00 96.75 282 ASP A C 1
ATOM 2230 O O . ASP A 1 282 ? -29.024 10.751 14.902 1.00 96.75 282 ASP A O 1
ATOM 2234 N N . GLY A 1 283 ? -26.906 10.538 14.206 1.00 96.88 283 GLY A N 1
ATOM 2235 C CA . GLY A 1 283 ? -26.336 11.511 15.131 1.00 96.88 283 GLY A CA 1
ATOM 2236 C C . GLY A 1 283 ? -26.086 10.973 16.540 1.00 96.88 283 GLY A C 1
ATOM 2237 O O . GLY A 1 283 ? -25.703 11.764 17.403 1.00 96.88 283 GLY A O 1
ATOM 2238 N N . THR A 1 284 ? -26.283 9.673 16.788 1.00 97.38 284 THR A N 1
ATOM 2239 C CA . THR A 1 284 ? -26.058 9.051 18.100 1.00 97.38 284 THR A CA 1
ATOM 2240 C C . THR A 1 284 ? -24.595 9.173 18.497 1.00 97.38 284 THR A C 1
ATOM 2242 O O . THR A 1 284 ? -23.702 8.808 17.735 1.00 97.38 284 THR A O 1
ATOM 2245 N N . VAL A 1 285 ? -24.349 9.658 19.712 1.00 97.81 285 VAL A N 1
ATOM 2246 C CA . VAL A 1 285 ? -23.009 9.786 20.288 1.00 97.81 285 VAL A CA 1
ATOM 2247 C C . VAL A 1 285 ? -22.793 8.658 21.284 1.00 97.81 285 VAL A C 1
ATOM 2249 O O . VAL A 1 285 ? -23.638 8.417 22.144 1.00 97.81 285 VAL A O 1
ATOM 2252 N N . THR A 1 286 ? -21.660 7.976 21.162 1.00 97.69 286 THR A N 1
ATOM 2253 C CA . THR A 1 286 ? -21.254 6.881 22.043 1.00 97.69 286 THR A CA 1
ATOM 2254 C C . THR A 1 286 ? -19.870 7.166 22.606 1.00 97.69 286 THR A C 1
ATOM 2256 O O . THR A 1 286 ? -19.005 7.692 21.908 1.00 97.69 286 THR A O 1
ATOM 2259 N N . GLU A 1 287 ? -19.660 6.799 23.866 1.00 98.00 287 GLU A N 1
ATOM 2260 C CA . GLU A 1 287 ? -18.351 6.806 24.514 1.00 98.00 287 GLU A CA 1
ATOM 2261 C C . GLU A 1 287 ? -17.978 5.377 24.903 1.00 98.00 287 GLU A C 1
ATOM 2263 O O . GLU A 1 287 ? -18.816 4.611 25.390 1.00 98.00 287 GLU A O 1
ATOM 2268 N N . THR A 1 288 ? -16.725 5.002 24.666 1.00 98.44 288 THR A N 1
ATOM 2269 C CA . THR A 1 288 ? -16.176 3.700 25.052 1.00 98.44 288 THR A CA 1
ATOM 2270 C C . THR A 1 288 ? -14.798 3.883 25.669 1.00 98.44 288 THR A C 1
ATOM 2272 O O . THR A 1 288 ? -13.933 4.534 25.085 1.00 98.44 288 THR A O 1
ATOM 2275 N N . ASP A 1 289 ? -14.601 3.293 26.844 1.00 98.50 289 ASP A N 1
ATOM 2276 C CA . ASP A 1 289 ? -13.305 3.208 27.505 1.00 98.50 289 ASP A CA 1
ATOM 2277 C C . ASP A 1 289 ? -12.567 1.944 27.029 1.00 98.50 289 ASP A C 1
ATOM 2279 O O . ASP A 1 289 ? -13.150 0.859 26.944 1.00 98.50 289 ASP A O 1
ATOM 2283 N N . THR A 1 290 ? -11.276 2.062 26.730 1.00 98.56 290 THR A N 1
ATOM 2284 C CA . THR A 1 290 ? -10.431 0.953 26.274 1.00 98.56 290 THR A CA 1
ATOM 2285 C C . THR A 1 290 ? -9.078 0.933 26.971 1.00 98.56 290 THR A C 1
ATOM 2287 O O . THR A 1 290 ? -8.508 1.979 27.271 1.00 98.56 290 THR A O 1
ATOM 2290 N N . LYS A 1 291 ? -8.516 -0.259 27.191 1.00 97.81 291 LYS A N 1
ATOM 2291 C CA . LYS A 1 291 ? -7.136 -0.393 27.690 1.00 97.81 291 LYS A CA 1
ATOM 2292 C C . LYS A 1 291 ? -6.119 -0.098 26.590 1.00 97.81 291 LYS A C 1
ATOM 2294 O O . LYS A 1 291 ? -5.136 0.592 26.831 1.00 97.81 291 LYS A O 1
ATOM 2299 N N . PHE A 1 292 ? -6.378 -0.592 25.380 1.00 97.62 292 PHE A N 1
ATOM 2300 C CA . PHE A 1 292 ? -5.526 -0.380 24.215 1.00 97.62 292 PHE A CA 1
ATOM 2301 C C . PHE A 1 292 ? -6.302 0.320 23.103 1.00 97.62 292 PHE A C 1
ATOM 2303 O O . PHE A 1 292 ? -7.372 -0.133 22.693 1.00 97.62 292 PHE A O 1
ATOM 2310 N N . LEU A 1 293 ? -5.756 1.425 22.603 1.00 98.00 293 LEU A N 1
ATOM 2311 C CA . LEU A 1 293 ? -6.298 2.168 21.472 1.00 98.00 293 LEU A CA 1
ATOM 2312 C C . LEU A 1 293 ? -5.340 2.048 20.286 1.00 98.00 293 LEU A C 1
ATOM 2314 O O . LEU A 1 293 ? -4.169 2.401 20.398 1.00 98.00 293 LEU A O 1
ATOM 2318 N N . PHE A 1 294 ? -5.837 1.564 19.150 1.00 98.06 294 PHE A N 1
ATOM 2319 C CA . PHE A 1 294 ? -5.088 1.516 17.898 1.00 98.06 294 PHE A CA 1
ATOM 2320 C C . PHE A 1 294 ? -5.710 2.458 16.866 1.00 98.06 294 PHE A C 1
ATOM 2322 O O . PHE A 1 294 ? -6.865 2.286 16.478 1.00 98.06 294 PHE A O 1
ATOM 2329 N N . ILE A 1 295 ? -4.936 3.434 16.390 1.00 96.81 295 ILE A N 1
ATOM 2330 C CA . ILE A 1 295 ? -5.373 4.401 15.377 1.00 96.81 295 ILE A CA 1
ATOM 2331 C C . ILE A 1 295 ? -4.898 3.925 13.997 1.00 96.81 295 ILE A C 1
ATOM 2333 O O . ILE A 1 295 ? -3.805 4.247 13.545 1.00 96.81 295 ILE A O 1
ATOM 2337 N N . GLY A 1 296 ? -5.739 3.150 13.311 1.00 95.69 296 GLY A N 1
ATOM 2338 C CA . GLY A 1 296 ? -5.534 2.678 11.937 1.00 95.69 296 GLY A CA 1
ATOM 2339 C C . GLY A 1 296 ? -6.328 3.477 10.899 1.00 95.69 296 GLY A C 1
ATOM 2340 O O . GLY A 1 296 ? -6.802 2.913 9.911 1.00 95.69 296 GLY A O 1
ATOM 2341 N N . ALA A 1 297 ? -6.505 4.782 11.124 1.00 93.88 297 ALA A N 1
ATOM 2342 C CA . ALA A 1 297 ? -7.447 5.644 10.402 1.00 93.88 297 ALA A CA 1
ATOM 2343 C C . ALA A 1 297 ? -6.919 6.222 9.069 1.00 93.88 297 ALA A C 1
ATOM 2345 O O . ALA A 1 297 ? -7.427 7.233 8.580 1.00 93.88 297 ALA A O 1
ATOM 2346 N N . GLY A 1 298 ? -5.889 5.611 8.474 1.00 89.44 298 GLY A N 1
ATOM 2347 C CA . GLY A 1 298 ? -5.246 6.131 7.262 1.00 89.44 298 GLY A CA 1
ATOM 2348 C C . GLY A 1 298 ? -4.785 7.578 7.454 1.00 89.44 298 GLY A C 1
ATOM 2349 O O . GLY A 1 298 ? -4.228 7.916 8.492 1.00 89.44 298 GLY A O 1
ATOM 2350 N N . GLY A 1 299 ? -5.066 8.457 6.489 1.00 85.06 299 GLY A N 1
ATOM 2351 C CA . GLY A 1 299 ? -4.680 9.867 6.592 1.00 85.06 299 GLY A CA 1
ATOM 2352 C C . GLY A 1 299 ? -5.323 10.635 7.758 1.00 85.06 299 GLY A C 1
ATOM 2353 O O . GLY A 1 299 ? -4.760 11.633 8.198 1.00 85.06 299 GLY A O 1
ATOM 2354 N N . ALA A 1 300 ? -6.449 10.170 8.314 1.00 89.31 300 ALA A N 1
ATOM 2355 C CA . ALA A 1 300 ? -7.048 10.794 9.498 1.00 89.31 300 ALA A CA 1
ATOM 2356 C C . ALA A 1 300 ? -6.307 10.462 10.806 1.00 89.31 300 ALA A C 1
ATOM 2358 O O . ALA A 1 300 ? -6.623 11.043 11.843 1.00 89.31 300 ALA A O 1
ATOM 2359 N N . ALA A 1 301 ? -5.316 9.561 10.776 1.00 91.69 301 ALA A N 1
ATOM 2360 C CA . ALA A 1 301 ? -4.547 9.198 11.961 1.00 91.69 301 ALA A CA 1
ATOM 2361 C C . ALA A 1 301 ? -3.865 10.411 12.606 1.00 91.69 301 ALA A C 1
ATOM 2363 O O . ALA A 1 301 ? -3.894 10.527 13.825 1.00 91.69 301 ALA A O 1
ATOM 2364 N N . LEU A 1 302 ? -3.342 11.348 11.806 1.00 89.69 302 LEU A N 1
ATOM 2365 C CA . LEU A 1 302 ? -2.662 12.538 12.321 1.00 89.69 302 LEU A CA 1
ATOM 2366 C C . LEU A 1 302 ? -3.563 13.379 13.234 1.00 89.69 302 LEU A C 1
ATOM 2368 O O . LEU A 1 302 ? -3.145 13.744 14.328 1.00 89.69 302 LEU A O 1
ATOM 2372 N N . HIS A 1 303 ? -4.801 13.651 12.816 1.00 89.62 303 HIS A N 1
ATOM 2373 C CA . HIS A 1 303 ? -5.746 14.406 13.641 1.00 89.62 303 HIS A CA 1
ATOM 2374 C C . HIS A 1 303 ? -6.054 13.679 14.944 1.00 89.62 303 HIS A C 1
ATOM 2376 O O . HIS A 1 303 ? -6.007 14.282 16.006 1.00 89.62 303 HIS A O 1
ATOM 2382 N N . LEU A 1 304 ? -6.303 12.372 14.875 1.00 92.56 304 LEU A N 1
ATOM 2383 C CA . LEU A 1 304 ? -6.619 11.572 16.057 1.00 92.56 304 LEU A CA 1
ATOM 2384 C C . LEU A 1 304 ? -5.427 11.457 17.022 1.00 92.56 304 LEU A C 1
ATOM 2386 O O . LEU A 1 304 ? -5.620 11.450 18.233 1.00 92.56 304 LEU A O 1
ATOM 2390 N N . LEU A 1 305 ? -4.198 11.402 16.501 1.00 90.88 305 LEU A N 1
ATOM 2391 C CA . LEU A 1 305 ? -2.970 11.438 17.301 1.00 90.88 305 LEU A CA 1
ATOM 2392 C C . LEU A 1 305 ? -2.767 12.801 17.972 1.00 90.88 305 LEU A C 1
ATOM 2394 O O . LEU A 1 305 ? -2.331 12.866 19.118 1.00 90.88 305 LEU A O 1
ATOM 2398 N N . GLN A 1 306 ? -3.070 13.894 17.271 1.00 90.12 306 GLN A N 1
ATOM 2399 C CA . GLN A 1 306 ? -3.029 15.235 17.855 1.00 90.12 306 GLN A CA 1
ATOM 2400 C C . GLN A 1 306 ? -4.088 15.391 18.953 1.00 90.12 306 GLN A C 1
ATOM 2402 O O . GLN A 1 306 ? -3.771 15.913 20.023 1.00 90.12 306 GLN A O 1
ATOM 2407 N N . GLU A 1 307 ? -5.296 14.874 18.719 1.00 89.62 307 GLU A N 1
ATOM 2408 C CA . GLU A 1 307 ? -6.404 14.899 19.678 1.00 89.62 307 GLU A CA 1
ATOM 2409 C C . GLU A 1 307 ? -6.079 14.098 20.944 1.00 89.62 307 GLU A C 1
ATOM 2411 O O . GLU A 1 307 ? -6.382 14.537 22.049 1.00 89.62 307 GLU A O 1
ATOM 2416 N N . SER A 1 308 ? -5.365 12.970 20.816 1.00 91.06 308 SER A N 1
ATOM 2417 C CA . SER A 1 308 ? -4.999 12.130 21.963 1.00 91.06 308 SER A CA 1
ATOM 2418 C C . SER A 1 308 ? -4.028 12.801 22.945 1.00 91.06 308 SER A C 1
ATOM 2420 O O . SER A 1 308 ? -3.773 12.259 24.023 1.00 91.06 308 SER A O 1
ATOM 2422 N N . GLY A 1 309 ? -3.426 13.938 22.576 1.00 89.56 309 GLY A N 1
ATOM 2423 C CA . GLY A 1 309 ? -2.577 14.746 23.452 1.00 89.56 309 GLY A CA 1
ATOM 2424 C C . GLY A 1 309 ? -1.232 14.116 23.833 1.00 89.56 309 GLY A C 1
ATOM 2425 O O . GLY A 1 309 ? -0.534 14.656 24.700 1.00 89.56 309 GLY A O 1
ATOM 2426 N N . ILE A 1 310 ? -0.837 13.002 23.202 1.00 89.62 310 ILE A N 1
ATOM 2427 C CA . ILE A 1 310 ? 0.435 12.337 23.512 1.00 89.62 310 ILE A CA 1
ATOM 2428 C C . ILE A 1 310 ? 1.622 13.228 23.107 1.00 89.62 310 ILE A C 1
ATOM 2430 O O . ILE A 1 310 ? 1.569 13.897 22.068 1.00 89.62 310 ILE A O 1
ATOM 2434 N N . PRO A 1 311 ? 2.711 13.276 23.897 1.00 88.06 311 PRO A N 1
ATOM 2435 C CA . PRO A 1 311 ? 3.856 14.136 23.599 1.00 88.06 311 PRO A CA 1
ATOM 2436 C C . PRO A 1 311 ? 4.469 13.893 22.218 1.00 88.06 311 PRO A C 1
ATOM 2438 O O . PRO A 1 311 ? 4.911 14.843 21.573 1.00 88.06 311 PRO A O 1
ATOM 2441 N N . GLU A 1 312 ? 4.477 12.641 21.764 1.00 85.25 312 GLU A N 1
ATOM 2442 C CA . GLU A 1 312 ? 5.033 12.206 20.488 1.00 85.25 312 GLU A CA 1
ATOM 2443 C C . GLU A 1 312 ? 4.309 12.852 19.306 1.00 85.25 312 GLU A C 1
ATOM 2445 O O . GLU A 1 312 ? 4.969 13.246 18.351 1.00 85.25 312 GLU A O 1
ATOM 2450 N N . ALA A 1 313 ? 2.986 13.036 19.385 1.00 85.69 313 ALA A N 1
ATOM 2451 C CA . ALA A 1 313 ? 2.167 13.552 18.288 1.00 85.69 313 ALA A CA 1
ATOM 2452 C C . ALA A 1 313 ? 2.435 15.031 17.957 1.00 85.69 313 ALA A C 1
ATOM 2454 O O . ALA A 1 313 ? 2.152 15.479 16.847 1.00 85.69 313 ALA A O 1
ATOM 2455 N N . LYS A 1 314 ? 3.009 15.801 18.894 1.00 81.69 314 LYS A N 1
ATOM 2456 C CA . LYS A 1 314 ? 3.197 17.258 18.752 1.00 81.69 314 LYS A CA 1
ATOM 2457 C C . LYS A 1 314 ? 4.087 17.655 17.577 1.00 81.69 314 LYS A C 1
ATOM 2459 O O . LYS A 1 314 ? 3.919 18.740 17.027 1.00 81.69 314 LYS A O 1
ATOM 2464 N N . GLU A 1 315 ? 5.044 16.801 17.228 1.00 81.56 315 GLU A N 1
ATOM 2465 C CA . GLU A 1 315 ? 6.039 17.073 16.185 1.00 81.56 315 GLU A CA 1
ATOM 2466 C C . GLU A 1 315 ? 5.647 16.484 14.824 1.00 81.56 315 GLU A C 1
ATOM 2468 O O . GLU A 1 315 ? 6.361 16.701 13.847 1.00 81.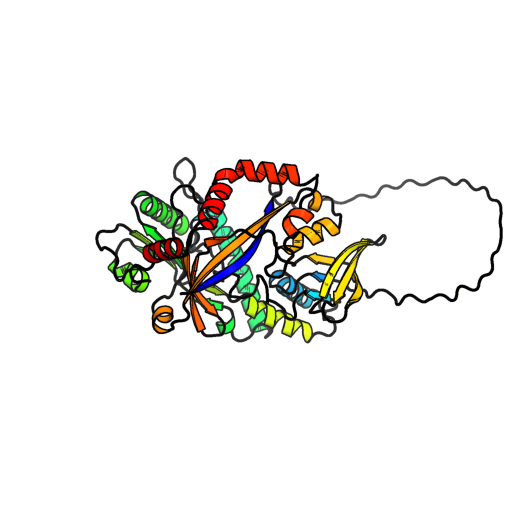56 315 GLU A O 1
ATOM 2473 N N . TYR A 1 316 ? 4.520 15.767 14.743 1.00 82.00 316 TYR A N 1
ATOM 2474 C CA . TYR A 1 316 ? 4.019 15.230 13.484 1.00 82.00 316 TYR A CA 1
ATOM 2475 C C . TYR A 1 316 ? 3.223 16.295 12.726 1.00 82.00 316 TYR A C 1
ATOM 2477 O O . TYR A 1 316 ? 2.293 16.922 13.248 1.00 82.00 316 TYR A O 1
ATOM 2485 N N . GLY A 1 317 ? 3.604 16.494 11.468 1.00 81.44 317 GLY A N 1
ATOM 2486 C CA . GLY A 1 317 ? 2.848 17.245 10.472 1.00 81.44 317 GLY A CA 1
ATOM 2487 C C . GLY A 1 317 ? 2.420 16.345 9.317 1.00 81.44 317 GLY A C 1
ATOM 2488 O O . GLY A 1 317 ? 2.961 15.255 9.140 1.00 81.44 317 GLY A O 1
ATOM 2489 N N . GLY A 1 318 ? 1.452 16.802 8.528 1.00 77.81 318 GLY A N 1
ATOM 2490 C CA . GLY A 1 318 ? 0.927 16.058 7.386 1.00 77.81 318 GLY A CA 1
ATOM 2491 C C . GLY A 1 318 ? 1.119 16.828 6.090 1.00 77.81 318 GLY A C 1
ATOM 2492 O O . GLY A 1 318 ? 0.726 17.990 5.993 1.00 77.81 318 GLY A O 1
ATOM 2493 N N . PHE A 1 319 ? 1.683 16.175 5.079 1.00 74.81 319 PHE A N 1
ATOM 2494 C CA . PHE A 1 319 ? 1.658 16.652 3.702 1.00 74.81 319 PHE A CA 1
ATOM 2495 C C . PHE A 1 319 ? 0.649 15.821 2.909 1.00 74.81 319 PHE A C 1
ATOM 2497 O O . PHE A 1 319 ? 0.877 14.626 2.694 1.00 74.81 319 PHE A O 1
ATOM 2504 N N . PRO A 1 320 ? -0.475 16.411 2.476 1.00 71.19 320 PRO A N 1
ATOM 2505 C CA . PRO A 1 320 ? -1.460 15.679 1.709 1.00 71.19 320 PRO A CA 1
ATOM 2506 C C . PRO A 1 320 ? -0.944 15.486 0.286 1.00 71.19 320 PRO A C 1
ATOM 2508 O O . PRO A 1 320 ? -0.717 16.444 -0.456 1.00 71.19 320 PRO A O 1
ATOM 2511 N N . VAL A 1 321 ? -0.768 14.228 -0.096 1.00 71.88 321 VAL A N 1
ATOM 2512 C CA . VAL A 1 321 ? -0.367 13.840 -1.444 1.00 71.88 321 VAL A CA 1
ATOM 2513 C C . VAL A 1 321 ? -1.411 12.869 -1.958 1.00 71.88 321 VAL A C 1
ATOM 2515 O O . VAL A 1 321 ? -1.619 11.792 -1.405 1.00 71.88 321 VAL A O 1
ATOM 2518 N N . GLY A 1 322 ? -2.109 13.263 -3.012 1.00 75.62 322 GLY A N 1
ATOM 2519 C CA . GLY A 1 322 ? -2.978 12.358 -3.739 1.00 75.62 322 GLY A CA 1
ATOM 2520 C C . GLY A 1 322 ? -2.229 11.675 -4.872 1.00 75.62 322 GLY A C 1
ATOM 2521 O O . GLY A 1 322 ? -1.114 12.048 -5.246 1.00 75.62 322 GLY A O 1
ATOM 2522 N N . GLY A 1 323 ? -2.865 10.670 -5.448 1.00 79.31 323 GLY A N 1
ATOM 2523 C CA . GLY A 1 323 ? -2.422 10.103 -6.706 1.00 79.31 323 GLY A CA 1
ATOM 2524 C C . GLY A 1 323 ? -3.604 9.821 -7.609 1.00 79.31 323 GLY A C 1
ATOM 2525 O O . GLY A 1 323 ? -4.742 9.669 -7.161 1.00 79.31 323 GLY A O 1
ATOM 2526 N N . SER A 1 324 ? -3.334 9.749 -8.901 1.00 84.62 324 SER A N 1
ATOM 2527 C CA . SER A 1 324 ? -4.325 9.395 -9.901 1.00 84.62 324 SER A CA 1
ATOM 2528 C C . SER A 1 324 ? -3.799 8.343 -10.863 1.00 84.62 324 SER A C 1
ATOM 2530 O O . SER A 1 324 ? -2.605 8.284 -11.145 1.00 84.62 324 SER A O 1
ATOM 2532 N N . TRP A 1 325 ? -4.693 7.494 -11.355 1.00 89.50 325 TRP A N 1
ATOM 2533 C CA . TRP A 1 325 ? -4.374 6.432 -12.303 1.00 89.50 325 TRP A CA 1
ATOM 2534 C C . TRP A 1 325 ? -5.149 6.637 -13.592 1.00 89.50 325 TRP A C 1
ATOM 2536 O O . TRP A 1 325 ? -6.349 6.907 -13.545 1.00 89.50 325 TRP A O 1
ATOM 2546 N N . LEU A 1 326 ? -4.497 6.421 -14.731 1.00 92.88 326 LEU A N 1
ATOM 2547 C CA . LEU A 1 326 ? -5.194 6.073 -15.960 1.00 92.88 326 LEU A CA 1
ATOM 2548 C C . LEU A 1 326 ? -5.589 4.598 -15.890 1.00 92.88 326 LEU A C 1
ATOM 2550 O O . LEU A 1 326 ? -4.760 3.735 -15.612 1.00 92.88 326 LEU A O 1
ATOM 2554 N N . VAL A 1 327 ? -6.861 4.308 -16.133 1.00 93.94 327 VAL A N 1
ATOM 2555 C CA . VAL A 1 327 ? -7.429 2.964 -15.998 1.00 93.94 327 VAL A CA 1
ATOM 2556 C C . VAL A 1 327 ? -8.023 2.503 -17.320 1.00 93.94 327 VAL A C 1
ATOM 2558 O O . VAL A 1 327 ? -8.729 3.259 -17.993 1.00 93.94 327 VAL A O 1
ATOM 2561 N N . THR A 1 328 ? -7.792 1.239 -17.677 1.00 94.06 328 THR A N 1
ATOM 2562 C CA . THR A 1 328 ? -8.599 0.530 -18.677 1.00 94.06 328 THR A CA 1
ATOM 2563 C C . THR A 1 328 ? -9.094 -0.808 -18.141 1.00 94.06 328 THR A C 1
ATOM 2565 O O . THR A 1 328 ? -8.332 -1.613 -17.603 1.00 94.06 328 THR A O 1
ATOM 2568 N N . GLU A 1 329 ? -10.390 -1.048 -18.326 1.00 94.62 3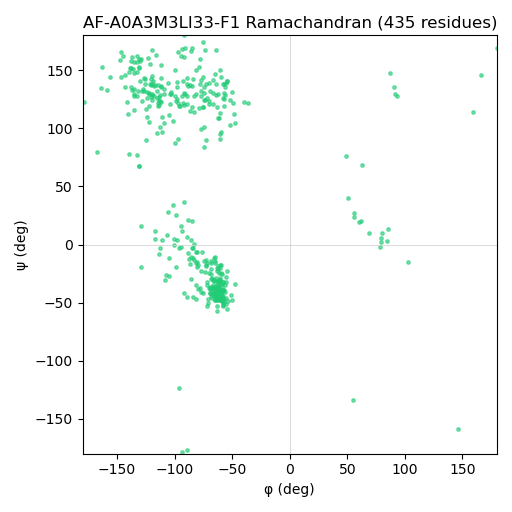29 GLU A N 1
ATOM 2569 C CA . GLU A 1 329 ? -11.047 -2.334 -18.065 1.00 94.62 329 GLU A CA 1
ATOM 2570 C C . GLU A 1 329 ? -11.280 -3.140 -19.355 1.00 94.62 329 GLU A C 1
ATOM 2572 O O . GLU A 1 329 ? -11.907 -4.201 -19.312 1.00 94.62 329 GLU A O 1
ATOM 2577 N N . ASN A 1 330 ? -10.792 -2.658 -20.508 1.00 94.88 330 ASN A N 1
ATOM 2578 C CA . ASN A 1 330 ? -10.900 -3.383 -21.773 1.00 94.88 330 ASN A CA 1
ATOM 2579 C C . ASN A 1 330 ? -10.166 -4.727 -21.655 1.00 94.88 330 ASN A C 1
ATOM 2581 O O . ASN A 1 330 ? -8.941 -4.756 -21.541 1.00 94.88 330 ASN A O 1
ATOM 2585 N N . GLN A 1 331 ? -10.918 -5.828 -21.695 1.00 94.06 331 GLN A N 1
ATOM 2586 C CA . GLN A 1 331 ? -10.378 -7.168 -21.475 1.00 94.06 331 GLN A CA 1
ATOM 2587 C C . GLN A 1 331 ? -9.445 -7.629 -22.597 1.00 94.06 331 GLN A C 1
ATOM 2589 O O . GLN A 1 331 ? -8.486 -8.341 -22.309 1.00 94.06 331 GLN A O 1
ATOM 2594 N N . ASP A 1 332 ? -9.650 -7.170 -23.835 1.00 91.69 332 ASP A N 1
ATOM 2595 C CA . ASP A 1 332 ? -8.764 -7.515 -24.951 1.00 91.69 332 ASP A CA 1
ATOM 2596 C C . ASP A 1 332 ? -7.354 -6.966 -24.714 1.00 91.69 332 ASP A C 1
ATOM 2598 O O . ASP A 1 332 ? -6.373 -7.636 -25.021 1.00 91.69 332 ASP A O 1
ATOM 2602 N N . LEU A 1 333 ? -7.243 -5.781 -24.103 1.00 92.19 333 LEU A N 1
ATOM 2603 C CA . LEU A 1 333 ? -5.963 -5.189 -23.707 1.00 92.19 333 LEU A CA 1
ATOM 2604 C C . LEU A 1 333 ? -5.461 -5.763 -22.377 1.00 92.19 333 LEU A C 1
ATOM 2606 O O . LEU A 1 333 ? -4.308 -6.174 -22.274 1.00 92.19 333 LEU A O 1
ATOM 2610 N N . ALA A 1 334 ? -6.322 -5.842 -21.360 1.00 93.19 334 ALA A N 1
ATOM 2611 C CA . ALA A 1 334 ? -5.941 -6.287 -20.020 1.00 93.19 334 ALA A CA 1
ATOM 2612 C C . ALA A 1 334 ? -5.391 -7.719 -19.988 1.00 93.19 334 ALA A C 1
ATOM 2614 O O . ALA A 1 334 ? -4.566 -8.039 -19.138 1.00 93.19 334 ALA A O 1
ATOM 2615 N N . MET A 1 335 ? -5.813 -8.581 -20.915 1.00 91.88 335 MET A N 1
ATOM 2616 C CA . MET A 1 335 ? -5.300 -9.948 -21.016 1.00 91.88 335 MET A CA 1
ATOM 2617 C C . MET A 1 335 ? -3.944 -10.052 -21.727 1.00 91.88 335 MET A C 1
ATOM 2619 O O . MET A 1 335 ? -3.268 -11.068 -21.563 1.00 91.88 335 MET A O 1
ATOM 2623 N N . GLN A 1 336 ? -3.531 -9.026 -22.477 1.00 91.25 336 GLN A N 1
ATOM 2624 C CA . GLN A 1 336 ? -2.230 -8.977 -23.154 1.00 91.25 336 GLN A CA 1
ATOM 2625 C C . GLN A 1 336 ? -1.108 -8.429 -22.257 1.00 91.25 336 GLN A C 1
ATOM 2627 O O . GLN A 1 336 ? 0.067 -8.644 -22.550 1.00 91.25 336 GLN A O 1
ATOM 2632 N N . HIS A 1 337 ? -1.443 -7.752 -21.152 1.00 93.38 337 HIS A N 1
ATOM 2633 C CA . HIS A 1 337 ? -0.472 -7.309 -20.146 1.00 93.38 337 HIS A CA 1
ATOM 2634 C C . HIS A 1 337 ? -0.544 -8.216 -18.922 1.00 93.38 337 HIS A C 1
ATOM 2636 O O . HIS A 1 337 ? -1.593 -8.341 -18.295 1.00 93.38 337 HIS A O 1
ATOM 2642 N N . MET A 1 338 ? 0.572 -8.854 -18.572 1.00 92.25 338 MET A N 1
ATOM 2643 C CA . MET A 1 338 ? 0.676 -9.657 -17.354 1.00 92.25 338 MET A CA 1
ATOM 2644 C C . MET A 1 338 ? 1.952 -9.292 -16.604 1.00 92.25 338 MET A C 1
ATOM 2646 O O . MET A 1 338 ? 2.951 -10.012 -16.627 1.00 92.25 338 MET A O 1
ATOM 2650 N N . GLY A 1 339 ? 1.901 -8.158 -15.917 1.00 94.62 339 GLY A N 1
ATOM 2651 C CA . GLY A 1 339 ? 2.989 -7.712 -15.065 1.00 94.62 339 GLY A CA 1
ATOM 2652 C C . GLY A 1 339 ? 2.725 -6.385 -14.371 1.00 94.62 339 GLY A C 1
ATOM 2653 O O . GLY A 1 339 ? 1.766 -5.675 -14.680 1.00 94.62 339 GLY A O 1
ATOM 2654 N N . LYS A 1 340 ? 3.595 -6.073 -13.418 1.00 96.19 340 LYS A N 1
ATOM 2655 C CA . LYS A 1 340 ? 3.737 -4.756 -12.799 1.00 96.19 340 LYS A CA 1
ATOM 2656 C C . LYS A 1 340 ? 5.061 -4.166 -13.242 1.00 96.19 340 LYS A C 1
ATOM 2658 O O . LYS A 1 340 ? 6.108 -4.708 -12.881 1.00 96.19 340 LYS A O 1
ATOM 2663 N N . ALA A 1 341 ? 5.002 -3.141 -14.087 1.00 94.88 341 ALA A N 1
ATOM 2664 C CA . ALA A 1 341 ? 6.152 -2.633 -14.819 1.00 94.88 341 ALA A CA 1
ATOM 2665 C C . ALA A 1 341 ? 6.537 -1.231 -14.365 1.00 94.88 341 ALA A C 1
ATOM 2667 O O . ALA A 1 341 ? 5.917 -0.244 -14.757 1.00 94.88 341 ALA A O 1
ATOM 2668 N N . TYR A 1 342 ? 7.580 -1.173 -13.540 1.00 93.50 342 TYR A N 1
ATOM 2669 C CA . TYR A 1 342 ? 8.065 0.043 -12.905 1.00 93.50 342 TYR A CA 1
ATOM 2670 C C . TYR A 1 342 ? 9.248 0.582 -13.694 1.00 93.50 342 TYR A C 1
ATOM 2672 O O . TYR A 1 342 ? 10.233 -0.132 -13.888 1.00 93.50 342 TYR A O 1
ATOM 2680 N N . GLY A 1 343 ? 9.177 1.829 -14.144 1.00 86.00 343 GLY A N 1
ATOM 2681 C CA . GLY A 1 343 ? 10.349 2.495 -14.697 1.00 86.00 343 GLY A CA 1
ATOM 2682 C C . GLY A 1 343 ? 11.107 3.306 -13.666 1.00 86.00 343 GLY A C 1
ATOM 2683 O O . GLY A 1 343 ? 10.784 3.336 -12.477 1.00 86.00 343 GLY A O 1
ATOM 2684 N N . ILE A 1 344 ? 12.159 3.955 -14.148 1.00 73.81 344 ILE A N 1
ATOM 2685 C CA . ILE A 1 344 ? 12.942 4.899 -13.366 1.00 73.81 344 ILE A CA 1
ATOM 2686 C C . ILE A 1 344 ? 12.481 6.313 -13.684 1.00 73.81 344 ILE A C 1
ATOM 2688 O O . ILE A 1 344 ? 12.181 6.647 -14.830 1.00 73.81 344 ILE A O 1
ATOM 2692 N N . ALA A 1 345 ? 12.415 7.133 -12.645 1.00 61.31 345 ALA A N 1
ATOM 2693 C CA . ALA A 1 345 ? 12.088 8.538 -12.752 1.00 61.31 345 ALA A CA 1
ATOM 2694 C C . ALA A 1 345 ? 13.049 9.226 -13.735 1.00 61.31 345 ALA A C 1
ATOM 2696 O O . ALA A 1 345 ? 14.258 8.978 -13.699 1.00 61.31 345 ALA A O 1
ATOM 2697 N N . SER A 1 346 ? 12.544 10.129 -14.577 1.00 55.06 346 SER A N 1
ATOM 2698 C CA . SER A 1 346 ? 13.410 11.109 -15.236 1.00 55.06 346 SER A CA 1
ATOM 2699 C C . SER A 1 346 ? 14.210 11.859 -14.162 1.00 55.06 346 SER A C 1
ATOM 2701 O O . SER A 1 346 ? 13.677 12.153 -13.090 1.00 55.06 346 SER A O 1
ATOM 2703 N N . THR A 1 347 ? 15.490 12.140 -14.418 1.00 46.81 347 THR A N 1
ATOM 2704 C CA . THR A 1 347 ? 16.425 12.765 -13.462 1.00 46.81 347 THR A CA 1
ATOM 2705 C C . THR A 1 347 ? 15.774 13.878 -12.631 1.00 46.81 347 THR A C 1
ATOM 2707 O O . THR A 1 347 ? 15.274 14.843 -13.203 1.00 46.81 347 THR A O 1
ATOM 2710 N N . GLY A 1 348 ? 15.801 13.746 -11.298 1.00 45.81 348 GLY A N 1
ATOM 2711 C CA . GLY A 1 348 ? 15.242 14.720 -10.346 1.00 45.81 348 GLY A CA 1
ATOM 2712 C C . GLY A 1 348 ? 13.895 14.328 -9.727 1.00 45.81 348 GLY A C 1
ATOM 2713 O O . GLY A 1 348 ? 13.521 14.895 -8.705 1.00 45.81 348 GLY A O 1
ATOM 2714 N N . ALA A 1 349 ? 13.192 13.338 -10.284 1.00 47.50 349 ALA A N 1
ATOM 2715 C CA . ALA A 1 349 ? 11.923 12.886 -9.730 1.00 47.50 349 ALA A CA 1
ATOM 2716 C C . ALA A 1 349 ? 12.113 11.973 -8.488 1.00 47.50 349 ALA A C 1
ATOM 2718 O O . ALA A 1 349 ? 13.001 11.114 -8.475 1.00 47.50 349 ALA A O 1
ATOM 2719 N N . PRO A 1 350 ? 11.298 12.140 -7.432 1.00 48.03 350 PRO A N 1
ATOM 2720 C CA . PRO A 1 350 ? 11.364 11.367 -6.203 1.00 48.03 350 PRO A CA 1
ATOM 2721 C C . PRO A 1 350 ? 11.162 9.875 -6.448 1.00 48.03 350 PRO A C 1
ATOM 2723 O O . PRO A 1 350 ? 10.302 9.489 -7.243 1.00 48.03 350 PRO A O 1
ATOM 2726 N N . PRO A 1 351 ? 11.861 9.020 -5.689 1.00 51.88 351 PRO A N 1
ATOM 2727 C CA . PRO A 1 351 ? 11.852 7.580 -5.910 1.00 51.88 351 PRO A CA 1
ATOM 2728 C C . PRO A 1 351 ? 10.471 6.903 -5.791 1.00 51.88 351 PRO A C 1
ATOM 2730 O O . PRO A 1 351 ? 10.313 5.771 -6.234 1.00 51.88 351 PRO A O 1
ATOM 2733 N N . MET A 1 352 ? 9.488 7.557 -5.160 1.00 49.09 352 MET A N 1
ATOM 2734 C CA . MET A 1 352 ? 8.204 6.958 -4.764 1.00 49.09 352 MET A CA 1
ATOM 2735 C C . MET A 1 352 ? 7.025 7.281 -5.698 1.00 49.09 352 MET A C 1
ATOM 2737 O O . MET A 1 352 ? 5.919 6.815 -5.439 1.00 49.09 352 MET A O 1
ATOM 2741 N N . SER A 1 353 ? 7.223 8.066 -6.765 1.00 57.84 353 SER A N 1
ATOM 2742 C CA . SER A 1 353 ? 6.110 8.618 -7.564 1.00 57.84 353 SER A CA 1
ATOM 2743 C C . SER A 1 353 ? 6.229 8.384 -9.071 1.00 57.84 353 SER A C 1
ATOM 2745 O O . SER A 1 353 ? 5.541 9.036 -9.847 1.00 57.84 353 SER A O 1
ATOM 2747 N N . VAL A 1 354 ? 7.099 7.470 -9.501 1.00 73.75 354 VAL A N 1
ATOM 2748 C CA . VAL A 1 354 ? 7.285 7.179 -10.928 1.00 73.75 354 VAL A CA 1
ATOM 2749 C C . VAL A 1 354 ? 6.070 6.420 -11.460 1.00 73.75 354 VAL A C 1
ATOM 2751 O O . VAL A 1 354 ? 5.750 5.367 -10.902 1.00 73.75 354 VAL A O 1
ATOM 2754 N N . PRO A 1 355 ? 5.420 6.894 -12.539 1.00 82.31 355 PRO A N 1
ATOM 2755 C CA . PRO A 1 355 ? 4.344 6.151 -13.165 1.00 82.31 355 PRO A CA 1
ATOM 2756 C C . PRO A 1 355 ? 4.806 4.764 -13.611 1.00 82.31 355 PRO A C 1
ATOM 2758 O O . PRO A 1 355 ? 5.888 4.604 -14.172 1.00 82.31 355 PRO A O 1
ATOM 2761 N N . HIS A 1 356 ? 3.970 3.767 -13.377 1.00 91.88 356 HIS A N 1
ATOM 2762 C CA . HIS A 1 356 ? 4.207 2.375 -13.704 1.00 91.88 356 HIS A CA 1
ATOM 2763 C C . HIS A 1 356 ? 2.947 1.760 -14.323 1.00 91.88 356 HIS A C 1
ATOM 2765 O O . HIS A 1 356 ? 1.828 2.204 -14.056 1.00 91.88 356 HIS A O 1
ATOM 2771 N N . LEU A 1 357 ? 3.136 0.762 -15.194 1.00 94.62 357 LEU A N 1
ATOM 2772 C CA . LEU A 1 357 ? 2.057 0.079 -15.912 1.00 94.62 357 LEU A CA 1
ATOM 2773 C C . LEU A 1 357 ? 1.756 -1.269 -15.256 1.00 94.62 357 LEU A C 1
ATOM 2775 O O . LEU A 1 357 ? 2.491 -2.248 -15.415 1.00 94.62 357 LEU A O 1
ATOM 2779 N N . ASP A 1 358 ? 0.634 -1.329 -14.555 1.00 95.19 358 ASP A N 1
ATOM 2780 C CA . ASP A 1 358 ? 0.297 -2.424 -13.663 1.00 95.19 358 ASP A CA 1
ATOM 2781 C C . ASP A 1 358 ? -0.918 -3.208 -14.119 1.00 95.19 358 ASP A C 1
ATOM 2783 O O . ASP A 1 358 ? -2.000 -2.666 -14.334 1.00 95.19 358 ASP A O 1
ATOM 2787 N N . THR A 1 359 ? -0.765 -4.527 -14.124 1.00 95.69 359 THR A N 1
ATOM 2788 C CA . THR A 1 359 ? -1.898 -5.445 -14.051 1.00 95.69 359 THR A CA 1
ATOM 2789 C C . THR A 1 359 ? -2.444 -5.457 -12.626 1.00 95.69 359 THR A C 1
ATOM 2791 O O . THR A 1 359 ? -1.695 -5.662 -11.665 1.00 95.69 359 THR A O 1
ATOM 2794 N N . ARG A 1 360 ? -3.759 -5.291 -12.493 1.00 96.44 360 ARG A N 1
ATOM 2795 C CA . ARG A 1 360 ? -4.514 -5.475 -11.249 1.00 96.44 360 ARG A CA 1
ATOM 2796 C C . ARG A 1 360 ? -5.573 -6.543 -11.434 1.00 96.44 360 ARG A C 1
ATOM 2798 O O . ARG A 1 360 ? -6.205 -6.603 -12.486 1.00 96.44 360 ARG A O 1
ATOM 2805 N N . VAL A 1 361 ? -5.794 -7.356 -10.410 1.00 95.06 361 VAL A N 1
ATOM 2806 C CA . VAL A 1 361 ? -6.867 -8.346 -10.352 1.00 95.06 361 VAL A CA 1
ATOM 2807 C C . VAL A 1 361 ? -7.871 -7.893 -9.301 1.00 95.06 361 VAL A C 1
ATOM 2809 O O . VAL A 1 361 ? -7.693 -8.113 -8.104 1.00 95.06 361 VAL A O 1
ATOM 2812 N N . LEU A 1 362 ? -8.933 -7.236 -9.757 1.00 93.69 362 LEU A N 1
ATOM 2813 C CA . LEU A 1 362 ? -9.982 -6.686 -8.905 1.00 93.69 362 LEU A CA 1
ATOM 2814 C C . LEU A 1 362 ? -11.289 -7.413 -9.194 1.00 93.69 362 LEU A C 1
ATOM 2816 O O . LEU A 1 362 ? -11.705 -7.517 -10.346 1.00 93.69 362 LEU A O 1
ATOM 2820 N N . ASP A 1 363 ? -11.912 -7.957 -8.149 1.00 87.56 363 ASP A N 1
ATOM 2821 C CA . ASP A 1 363 ? -13.225 -8.614 -8.213 1.00 87.56 363 ASP A CA 1
ATOM 2822 C C . ASP A 1 363 ? -13.331 -9.670 -9.335 1.00 87.56 363 ASP A C 1
ATOM 2824 O O . ASP A 1 363 ? -14.329 -9.783 -10.047 1.00 87.56 363 ASP A O 1
ATOM 2828 N N . GLY A 1 364 ? -12.254 -10.444 -9.514 1.00 87.81 364 GLY A N 1
ATOM 2829 C CA . GLY A 1 364 ? -12.152 -11.509 -10.517 1.00 87.81 364 GLY A CA 1
ATOM 2830 C C . GLY A 1 364 ? -11.845 -11.037 -11.943 1.00 87.81 364 GLY A C 1
ATOM 2831 O O . GLY A 1 364 ? -11.756 -11.873 -12.841 1.00 87.81 364 GLY A O 1
ATOM 2832 N N . LYS A 1 365 ? -11.653 -9.734 -12.166 1.00 92.88 365 LYS A N 1
ATOM 2833 C CA . LYS A 1 365 ? -11.323 -9.149 -13.472 1.00 92.88 365 LYS A CA 1
ATOM 2834 C C . LYS A 1 365 ? -9.906 -8.597 -13.487 1.00 92.88 365 LYS A C 1
ATOM 2836 O O . LYS A 1 365 ? -9.445 -8.018 -12.504 1.00 92.88 365 LYS A O 1
ATOM 2841 N N . ARG A 1 366 ? -9.224 -8.747 -14.625 1.00 94.81 366 ARG A N 1
ATOM 2842 C CA . ARG A 1 366 ? -7.959 -8.050 -14.870 1.00 94.81 366 ARG A CA 1
ATOM 2843 C C . ARG A 1 366 ? -8.239 -6.656 -15.403 1.00 94.81 366 ARG A C 1
ATOM 2845 O O . ARG A 1 366 ? -9.083 -6.491 -16.282 1.00 94.81 366 ARG A O 1
ATOM 2852 N N . VAL A 1 367 ? -7.516 -5.677 -14.885 1.00 96.06 367 VAL A N 1
ATOM 2853 C CA . VAL A 1 367 ? -7.534 -4.289 -15.353 1.00 96.06 367 VAL A CA 1
ATOM 2854 C C . VAL A 1 367 ? -6.098 -3.780 -15.435 1.00 96.06 367 VAL A C 1
ATOM 2856 O O . VAL A 1 367 ? -5.213 -4.320 -14.764 1.00 96.06 367 VAL A O 1
ATOM 2859 N N . ILE A 1 368 ? -5.862 -2.759 -16.257 1.00 95.69 368 ILE A N 1
ATOM 2860 C CA . ILE A 1 368 ? -4.555 -2.102 -16.348 1.00 95.69 368 ILE A CA 1
ATOM 2861 C C . ILE A 1 368 ? -4.661 -0.713 -15.729 1.00 95.69 368 ILE A C 1
ATOM 2863 O O . ILE A 1 368 ? -5.562 0.057 -16.076 1.00 95.69 368 ILE A O 1
ATOM 2867 N N . LEU A 1 369 ? -3.734 -0.411 -14.824 1.00 94.94 369 LEU A N 1
ATOM 2868 C CA . LEU A 1 369 ? -3.537 0.903 -14.223 1.00 94.94 369 LEU A CA 1
ATOM 2869 C C . LEU A 1 369 ? -2.204 1.475 -14.707 1.00 94.94 369 LEU A C 1
ATOM 2871 O O . LEU A 1 369 ? -1.204 0.764 -14.723 1.00 94.94 369 LEU A O 1
ATOM 2875 N N . PHE A 1 370 ? -2.185 2.756 -15.059 1.00 93.94 370 PHE A N 1
ATOM 2876 C CA . PHE A 1 370 ? -0.963 3.509 -15.312 1.00 93.94 370 PHE A CA 1
ATOM 2877 C C . PHE A 1 370 ? -0.901 4.749 -14.424 1.00 93.94 370 PHE A C 1
ATOM 2879 O O . PHE A 1 370 ? -1.853 5.530 -14.386 1.00 93.94 370 PHE A O 1
ATOM 2886 N N . GLY A 1 371 ? 0.191 4.908 -13.683 1.00 89.25 371 GLY A N 1
ATOM 2887 C CA . GLY A 1 371 ? 0.344 5.945 -12.661 1.00 89.25 371 GLY A CA 1
ATOM 2888 C C . GLY A 1 371 ? 1.198 5.445 -11.486 1.00 89.25 371 GLY A C 1
ATOM 2889 O O . GLY A 1 371 ? 1.934 4.483 -11.669 1.00 89.25 371 GLY A O 1
ATOM 2890 N N . PRO A 1 372 ? 1.110 6.047 -10.291 1.00 86.19 372 PRO A N 1
ATOM 2891 C CA . PRO A 1 372 ? 0.252 7.176 -9.977 1.00 86.19 372 PRO A CA 1
ATOM 2892 C C . PRO A 1 372 ? 0.844 8.474 -10.539 1.00 86.19 372 PRO A C 1
ATOM 2894 O O . PRO A 1 372 ? 2.048 8.689 -10.476 1.00 86.19 372 PRO A O 1
ATOM 2897 N N . PHE A 1 373 ? -0.006 9.364 -11.043 1.00 83.31 373 PHE A N 1
ATOM 2898 C CA . PHE A 1 373 ? 0.346 10.771 -11.235 1.00 83.31 373 PHE A CA 1
ATOM 2899 C C . PHE A 1 373 ? -0.004 11.516 -9.962 1.00 83.31 373 PHE A C 1
ATOM 2901 O O . PHE A 1 373 ? -1.135 11.385 -9.480 1.00 83.31 373 PHE A O 1
ATOM 2908 N N . ALA A 1 374 ? 0.939 12.270 -9.406 1.00 77.50 374 ALA A N 1
ATOM 2909 C CA . ALA A 1 374 ? 0.677 12.967 -8.159 1.00 77.50 374 ALA A CA 1
ATOM 2910 C C . ALA A 1 374 ? -0.433 14.010 -8.335 1.00 77.50 374 ALA A C 1
ATOM 2912 O O . ALA A 1 374 ? -0.486 14.740 -9.326 1.00 77.50 374 ALA A O 1
ATOM 2913 N N . THR A 1 375 ? -1.318 14.071 -7.350 1.00 74.75 375 THR A N 1
ATOM 2914 C CA . THR A 1 375 ? -2.348 15.101 -7.240 1.00 74.75 375 THR A CA 1
ATOM 2915 C C . THR A 1 375 ? -2.204 15.810 -5.901 1.00 74.75 375 THR A C 1
ATOM 2917 O O . THR A 1 375 ? -1.575 15.308 -4.967 1.00 74.75 375 THR A O 1
ATOM 2920 N N . PHE A 1 376 ? -2.776 17.006 -5.800 1.00 74.81 376 PHE A N 1
ATOM 2921 C CA . PHE A 1 376 ? -2.807 17.760 -4.558 1.00 74.81 376 PHE A CA 1
ATOM 2922 C C . PHE A 1 376 ? -4.241 17.840 -4.054 1.00 74.81 376 PHE A C 1
ATOM 2924 O O . PHE A 1 376 ? -5.174 18.117 -4.805 1.00 74.81 376 PHE A O 1
ATOM 2931 N N . SER A 1 377 ? -4.401 17.612 -2.760 1.00 75.62 377 SER A N 1
ATOM 2932 C CA . SER A 1 377 ? -5.654 17.768 -2.037 1.00 75.62 377 SER A CA 1
ATOM 2933 C C . SER A 1 377 ? -5.323 18.412 -0.702 1.00 75.62 377 SER A C 1
ATOM 2935 O O . SER A 1 377 ? -4.230 18.223 -0.195 1.00 75.62 377 SER A O 1
ATOM 2937 N N . THR A 1 378 ? -6.242 19.158 -0.101 1.00 78.25 378 THR A N 1
ATOM 2938 C CA . THR A 1 378 ? -6.099 19.571 1.305 1.00 78.25 378 THR A CA 1
ATOM 2939 C C . THR A 1 378 ? -6.694 18.554 2.274 1.00 78.25 378 THR A C 1
ATOM 2941 O O . THR A 1 378 ? -6.521 18.708 3.480 1.00 78.25 378 THR A O 1
ATOM 2944 N N . LYS A 1 379 ? -7.384 17.534 1.747 1.00 85.38 379 LYS A N 1
ATOM 2945 C CA . LYS A 1 379 ? -7.949 16.413 2.503 1.00 85.38 379 LYS A CA 1
ATOM 2946 C C . LYS A 1 379 ? -6.885 15.364 2.797 1.00 85.38 379 LYS A C 1
ATOM 2948 O O . LYS A 1 379 ? -6.018 15.134 1.956 1.00 85.38 379 LYS A O 1
ATOM 2953 N N . PHE A 1 380 ? -7.034 14.648 3.906 1.00 86.06 380 PHE A N 1
ATOM 2954 C CA . PHE A 1 380 ? -6.219 13.469 4.231 1.00 86.06 380 PHE A CA 1
ATOM 2955 C C . PHE A 1 380 ? -6.900 12.142 3.898 1.00 86.06 380 PHE A C 1
ATOM 2957 O O . PHE A 1 380 ? -6.230 11.124 3.732 1.00 86.06 380 PHE A O 1
ATOM 2964 N N . LEU A 1 381 ? -8.223 12.158 3.742 1.00 85.06 381 LEU A N 1
ATOM 2965 C CA . LEU A 1 381 ? -9.023 11.045 3.233 1.00 85.06 381 LEU A CA 1
ATOM 2966 C C . LEU A 1 381 ? -9.795 11.492 1.986 1.00 85.06 381 LEU A C 1
ATOM 2968 O O . LEU A 1 381 ? -10.134 12.667 1.834 1.00 85.06 381 LEU A O 1
ATOM 2972 N N . LYS A 1 382 ? -10.161 10.559 1.107 1.00 84.69 382 LYS A N 1
ATOM 2973 C CA . LYS A 1 382 ? -11.049 10.809 -0.038 1.00 84.69 382 LYS A CA 1
ATOM 2974 C C . LYS A 1 382 ? -12.387 11.394 0.418 1.00 84.69 382 LYS A C 1
ATOM 2976 O O . LYS A 1 382 ? -12.886 12.345 -0.185 1.00 84.69 382 LYS A O 1
ATOM 2981 N N . ASN A 1 383 ? -12.917 10.871 1.525 1.00 84.38 383 ASN A N 1
ATOM 2982 C CA . ASN A 1 383 ? -14.117 11.372 2.206 1.00 84.38 383 ASN A CA 1
ATOM 2983 C C . ASN A 1 383 ? -13.790 12.281 3.417 1.00 84.38 383 ASN A C 1
ATOM 2985 O O . ASN A 1 383 ? -14.584 12.365 4.348 1.00 84.38 383 ASN A O 1
ATOM 2989 N N . GLY A 1 384 ? -12.615 12.927 3.423 1.00 84.50 384 GLY A N 1
ATOM 2990 C CA . GLY A 1 384 ? -12.158 13.850 4.475 1.00 84.50 384 GLY A CA 1
ATOM 2991 C C . GLY A 1 384 ? -12.559 15.314 4.252 1.00 84.50 384 GLY A C 1
ATOM 2992 O O . GLY A 1 384 ? -13.250 15.648 3.278 1.00 84.50 384 GLY A O 1
ATOM 2993 N N . SER A 1 385 ? -12.111 16.202 5.145 1.00 86.88 385 SER A N 1
ATOM 2994 C CA . SER A 1 385 ? -12.439 17.631 5.104 1.00 86.88 385 SER A CA 1
ATOM 2995 C C . SER A 1 385 ? -11.430 18.419 4.272 1.00 86.88 385 SER A C 1
ATOM 2997 O O . SER A 1 385 ? -10.225 18.201 4.326 1.00 86.88 385 SER A O 1
ATOM 2999 N N . TYR A 1 386 ? -11.902 19.425 3.533 1.00 85.44 386 TYR A N 1
ATOM 3000 C CA . TYR A 1 386 ? -11.008 20.365 2.841 1.00 85.44 386 TYR A CA 1
ATOM 3001 C C . TYR A 1 386 ? -10.166 21.218 3.803 1.00 85.44 386 TYR A C 1
ATOM 3003 O O . TYR A 1 386 ? -9.239 21.896 3.360 1.00 85.44 386 TYR A O 1
ATOM 3011 N N . PHE A 1 387 ? -10.479 21.187 5.099 1.00 86.56 387 PHE A N 1
ATOM 3012 C CA . PHE A 1 387 ? -9.737 21.879 6.144 1.00 86.56 387 PHE A CA 1
ATOM 3013 C C . PHE A 1 387 ? -8.737 20.976 6.883 1.00 86.56 387 PHE A C 1
ATOM 3015 O O . PHE A 1 387 ? -8.103 21.476 7.810 1.00 86.56 387 PHE A O 1
ATOM 3022 N N . ASP A 1 388 ? -8.563 19.703 6.497 1.00 86.25 388 ASP A N 1
ATOM 3023 C CA . ASP A 1 388 ? -7.677 18.755 7.203 1.00 86.25 388 ASP A CA 1
ATOM 3024 C C . ASP A 1 388 ? -6.250 19.331 7.340 1.00 86.25 388 ASP A C 1
ATOM 3026 O O . ASP A 1 388 ? -5.764 19.555 8.448 1.00 86.25 388 ASP A O 1
ATOM 3030 N N . LEU A 1 389 ? -5.608 19.727 6.230 1.00 84.38 389 LEU A N 1
ATOM 3031 C CA . LEU A 1 389 ? -4.266 20.331 6.272 1.00 84.38 389 LEU A CA 1
ATOM 3032 C C . LEU A 1 389 ? -4.193 21.561 7.192 1.00 84.38 389 LEU A C 1
ATOM 3034 O O . LEU A 1 389 ? -3.284 21.671 8.014 1.00 84.38 389 LEU A O 1
ATOM 3038 N N . LEU A 1 390 ? -5.163 22.473 7.084 1.00 87.06 390 LEU A N 1
ATOM 3039 C CA . LEU A 1 390 ? -5.180 23.694 7.890 1.00 87.06 390 LEU A CA 1
ATOM 3040 C C . LEU A 1 390 ? -5.316 23.378 9.383 1.00 87.06 390 LEU A C 1
ATOM 3042 O O . LEU A 1 390 ? -4.586 23.932 10.196 1.00 87.06 390 LEU A O 1
ATOM 3046 N N . THR A 1 391 ? -6.245 22.492 9.734 1.00 88.50 391 THR A N 1
ATOM 3047 C CA . THR A 1 391 ? -6.558 22.150 11.129 1.00 88.50 391 THR A CA 1
ATOM 3048 C C . THR A 1 391 ? -5.522 21.222 11.759 1.00 88.50 391 THR A C 1
ATOM 3050 O O . THR A 1 391 ? -5.363 21.243 12.973 1.00 88.50 391 THR A O 1
ATOM 3053 N N . SER A 1 392 ? -4.763 20.474 10.953 1.00 86.69 392 SER A N 1
ATOM 3054 C CA . SER A 1 392 ? -3.642 19.645 11.420 1.00 86.69 392 SER A CA 1
ATOM 3055 C C . SER A 1 392 ? -2.359 20.444 11.660 1.00 86.69 392 SER A C 1
ATOM 3057 O O . SER A 1 392 ? -1.413 19.944 12.273 1.00 86.69 392 SER A O 1
ATOM 3059 N N . THR A 1 393 ? -2.295 21.679 11.154 1.00 85.31 393 THR A N 1
ATOM 3060 C CA . THR A 1 393 ? -1.119 22.539 11.287 1.00 85.31 393 THR A CA 1
ATOM 3061 C C . THR A 1 393 ? -1.171 23.271 12.626 1.00 85.31 393 THR A C 1
ATOM 3063 O O . THR A 1 393 ? -2.067 24.070 12.891 1.00 85.31 393 THR A O 1
ATOM 3066 N N . THR A 1 394 ? -0.175 23.032 13.471 1.00 85.19 394 THR A N 1
ATOM 3067 C CA . THR A 1 394 ? -0.035 23.613 14.807 1.00 85.19 394 THR A CA 1
ATOM 3068 C C . THR A 1 394 ? 1.254 24.431 14.909 1.00 85.19 394 THR A C 1
ATOM 3070 O O . THR A 1 394 ? 2.165 24.322 14.087 1.00 85.19 394 THR A O 1
ATOM 3073 N N . MET A 1 395 ? 1.389 25.234 15.969 1.00 85.12 395 MET A N 1
ATOM 3074 C CA . MET A 1 395 ? 2.647 25.947 16.244 1.00 85.12 395 MET A CA 1
ATOM 3075 C C . MET A 1 395 ? 3.825 24.995 16.517 1.00 85.12 395 MET A C 1
ATOM 3077 O O . MET A 1 395 ? 4.976 25.403 16.393 1.00 85.12 395 MET A O 1
ATOM 3081 N N . HIS A 1 396 ? 3.550 23.741 16.886 1.00 82.94 396 HIS A N 1
ATOM 3082 C CA . HIS A 1 396 ? 4.573 22.746 17.201 1.00 82.94 396 HIS A CA 1
ATOM 3083 C C . HIS A 1 396 ? 5.085 22.000 15.963 1.00 82.94 396 HIS A C 1
ATOM 3085 O O . HIS A 1 396 ? 6.259 21.640 15.932 1.00 82.94 396 HIS A O 1
ATOM 3091 N N . ASN A 1 397 ? 4.255 21.824 14.928 1.00 84.25 397 ASN A N 1
ATOM 3092 C CA . ASN A 1 397 ? 4.639 21.086 13.721 1.00 84.25 397 ASN A CA 1
ATOM 3093 C C . ASN A 1 397 ? 4.941 21.972 12.500 1.00 84.25 397 ASN A C 1
ATOM 3095 O O . ASN A 1 397 ? 5.555 21.486 11.553 1.00 84.25 397 ASN A O 1
ATOM 3099 N N . VAL A 1 398 ? 4.623 23.274 12.526 1.00 84.44 398 VAL A N 1
ATOM 3100 C CA . VAL A 1 398 ? 4.922 24.187 11.405 1.00 84.44 398 VAL A CA 1
ATOM 3101 C C . VAL A 1 398 ? 6.417 24.251 11.073 1.00 84.44 398 VAL A C 1
ATOM 3103 O O . VAL A 1 398 ? 6.795 24.272 9.900 1.00 84.44 398 VAL A O 1
ATOM 3106 N N . TRP A 1 399 ? 7.284 24.247 12.090 1.00 82.81 399 TRP A N 1
ATOM 3107 C CA . TRP A 1 399 ? 8.733 24.264 11.891 1.00 82.81 399 TRP A CA 1
ATOM 3108 C C . TRP A 1 399 ? 9.261 22.927 11.341 1.00 82.81 399 TRP A C 1
ATOM 3110 O O . TRP A 1 399 ? 9.915 22.963 1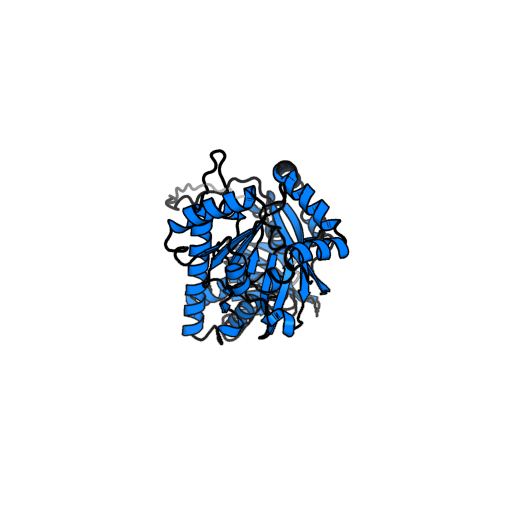0.296 1.00 82.81 399 TRP A O 1
ATOM 3120 N N . PRO A 1 400 ? 8.921 21.759 11.932 1.00 81.25 400 PRO A N 1
ATOM 3121 C CA . PRO A 1 400 ? 9.191 20.452 11.326 1.00 81.25 400 PRO A CA 1
ATOM 3122 C C . PRO A 1 400 ? 8.717 20.333 9.871 1.00 81.25 400 PRO A C 1
ATOM 3124 O O . PRO A 1 400 ? 9.496 19.946 9.002 1.00 81.25 400 PRO A O 1
ATOM 3127 N N . MET A 1 401 ? 7.477 20.736 9.573 1.00 80.19 401 MET A N 1
ATOM 3128 C CA . MET A 1 401 ? 6.939 20.727 8.208 1.00 80.19 401 MET A CA 1
ATOM 3129 C C . MET A 1 401 ? 7.772 21.606 7.272 1.00 80.19 401 MET A C 1
ATOM 3131 O O . MET A 1 401 ? 8.164 21.166 6.194 1.00 80.19 401 MET A O 1
ATOM 3135 N N . THR A 1 402 ? 8.099 22.831 7.686 1.00 80.00 402 THR A N 1
ATOM 3136 C CA . THR A 1 402 ? 8.910 23.749 6.870 1.00 80.00 402 THR A CA 1
ATOM 3137 C C . THR A 1 402 ? 10.292 23.166 6.586 1.00 80.00 402 THR A C 1
ATOM 3139 O O . THR A 1 402 ? 10.759 23.216 5.450 1.00 80.00 402 THR A O 1
ATOM 3142 N N . ARG A 1 403 ? 10.940 22.575 7.595 1.00 78.19 403 ARG A N 1
ATOM 3143 C CA . ARG A 1 403 ? 12.257 21.955 7.452 1.00 78.19 403 ARG A CA 1
ATOM 3144 C C . ARG A 1 403 ? 12.228 20.787 6.471 1.00 78.19 403 ARG A C 1
ATOM 3146 O O . ARG A 1 403 ? 13.043 20.765 5.553 1.00 78.19 403 ARG A O 1
ATOM 3153 N N . VAL A 1 404 ? 11.258 19.882 6.608 1.00 76.00 404 VAL A N 1
ATOM 3154 C CA . VAL A 1 404 ? 11.062 18.779 5.656 1.00 76.00 404 VAL A CA 1
ATOM 3155 C C . VAL A 1 404 ? 10.787 19.323 4.258 1.00 76.00 404 VAL A C 1
ATOM 3157 O O . VAL A 1 404 ? 11.358 18.823 3.297 1.00 76.00 404 VAL A O 1
ATOM 3160 N N . GLY A 1 405 ? 9.996 20.390 4.125 1.00 75.81 405 GLY A N 1
ATOM 3161 C CA . GLY A 1 405 ? 9.761 21.025 2.830 1.00 75.81 405 GLY A CA 1
ATOM 3162 C C . GLY A 1 405 ? 11.028 21.610 2.192 1.00 75.81 405 GLY A C 1
ATOM 3163 O O . GLY A 1 405 ? 11.212 21.512 0.982 1.00 75.81 405 GLY A O 1
ATOM 3164 N N . ILE A 1 406 ? 11.943 22.165 2.987 1.00 79.31 406 ILE A N 1
ATOM 3165 C CA . ILE A 1 406 ? 13.237 22.655 2.490 1.00 79.31 406 ILE A CA 1
ATOM 3166 C C . ILE A 1 406 ? 14.150 21.482 2.105 1.00 79.31 406 ILE A C 1
ATOM 3168 O O . ILE A 1 406 ? 14.738 21.488 1.025 1.00 79.31 406 ILE A O 1
ATOM 3172 N N . GLU A 1 407 ? 14.263 20.468 2.965 1.00 75.69 407 GLU A N 1
ATOM 3173 C CA . GLU A 1 407 ? 15.119 19.297 2.734 1.00 75.69 407 GLU A CA 1
ATOM 3174 C C . GLU A 1 407 ? 14.625 18.438 1.557 1.00 75.69 407 GLU A C 1
ATOM 3176 O O . GLU A 1 407 ? 15.427 17.842 0.840 1.00 75.69 407 GLU A O 1
ATOM 3181 N N . GLN A 1 408 ? 13.311 18.416 1.325 1.00 73.25 408 GLN A N 1
ATOM 3182 C CA . GLN A 1 408 ? 12.642 17.659 0.268 1.00 73.25 408 GLN A CA 1
ATOM 3183 C C . GLN A 1 408 ? 12.156 18.558 -0.881 1.00 73.25 408 GLN A C 1
ATOM 3185 O O . GLN A 1 408 ? 11.202 18.214 -1.579 1.00 73.25 408 GLN A O 1
ATOM 3190 N N . TYR A 1 409 ? 12.816 19.697 -1.122 1.00 74.69 409 TYR A N 1
ATOM 3191 C CA . TYR A 1 409 ? 12.450 20.614 -2.209 1.00 74.69 409 TYR A CA 1
ATOM 3192 C C . TYR A 1 409 ? 12.300 19.927 -3.585 1.00 74.69 409 TYR A C 1
ATOM 3194 O O . TYR A 1 409 ? 11.290 20.181 -4.243 1.00 74.69 409 TYR A O 1
ATOM 3202 N N . PRO A 1 410 ? 13.189 19.000 -4.014 1.00 68.75 410 PRO A N 1
ATOM 3203 C CA . PRO A 1 410 ? 13.009 18.285 -5.283 1.00 68.75 410 PRO A CA 1
ATOM 3204 C C . PRO A 1 410 ? 11.708 17.471 -5.353 1.00 68.75 410 PRO A C 1
ATOM 3206 O O . PRO A 1 410 ? 11.090 17.366 -6.411 1.00 68.75 410 PRO A O 1
ATOM 3209 N N . LEU A 1 411 ? 11.259 16.916 -4.219 1.00 70.06 411 LEU A N 1
ATOM 3210 C CA . LEU A 1 411 ? 9.975 16.223 -4.125 1.00 70.06 411 LEU A CA 1
ATOM 3211 C C . LEU A 1 411 ? 8.810 17.191 -4.273 1.00 70.06 411 LEU A C 1
ATOM 3213 O O . LEU A 1 411 ? 7.900 16.904 -5.042 1.00 70.06 411 LEU A O 1
ATOM 3217 N N . ILE A 1 412 ? 8.857 18.349 -3.623 1.00 72.81 412 ILE A N 1
ATOM 3218 C CA . ILE A 1 412 ? 7.815 19.370 -3.779 1.00 72.81 412 ILE A CA 1
ATOM 3219 C C . ILE A 1 412 ? 7.752 19.888 -5.219 1.00 72.81 412 ILE A C 1
ATOM 3221 O O . ILE A 1 412 ? 6.661 19.971 -5.778 1.00 72.81 412 ILE A O 1
ATOM 3225 N N . GLU A 1 413 ? 8.895 20.200 -5.831 1.00 72.50 413 GLU A N 1
ATOM 3226 C CA . GLU A 1 413 ? 8.973 20.663 -7.221 1.00 72.50 413 GLU A CA 1
ATOM 3227 C C . GLU A 1 413 ? 8.382 19.628 -8.186 1.00 72.50 413 GLU A C 1
ATOM 3229 O O . GLU A 1 413 ? 7.557 19.961 -9.040 1.00 72.50 413 GLU A O 1
ATOM 3234 N N . TYR A 1 414 ? 8.728 18.354 -8.001 1.00 71.25 414 TYR A N 1
ATOM 3235 C CA . TYR A 1 414 ? 8.163 17.273 -8.796 1.00 71.25 414 TYR A CA 1
ATOM 3236 C C . TYR A 1 414 ? 6.651 17.119 -8.600 1.00 71.25 414 TYR A C 1
ATOM 3238 O O . TYR A 1 414 ? 5.916 17.024 -9.584 1.00 71.25 414 TYR A O 1
ATOM 3246 N N . LEU A 1 415 ? 6.172 17.107 -7.350 1.00 72.88 415 LEU A N 1
ATOM 3247 C CA . LEU A 1 415 ? 4.742 17.005 -7.049 1.00 72.88 415 LEU A CA 1
ATOM 3248 C C . LEU A 1 415 ? 3.972 18.177 -7.670 1.00 72.88 415 LEU A C 1
ATOM 3250 O O . LEU A 1 415 ? 2.920 17.959 -8.265 1.00 72.88 415 LEU A O 1
ATOM 3254 N N . ALA A 1 416 ? 4.514 19.397 -7.607 1.00 73.50 416 ALA A N 1
ATOM 3255 C CA . ALA A 1 416 ? 3.932 20.564 -8.265 1.00 73.50 416 ALA A CA 1
ATOM 3256 C C . ALA A 1 416 ? 3.856 20.381 -9.790 1.00 73.50 416 ALA A C 1
ATOM 3258 O O . ALA A 1 416 ? 2.810 20.638 -10.385 1.00 73.50 416 ALA A O 1
ATOM 3259 N N . GLY A 1 417 ? 4.919 19.868 -10.418 1.00 69.81 417 GLY A N 1
ATOM 3260 C CA . GLY A 1 417 ? 4.924 19.553 -11.848 1.00 69.81 417 GLY A CA 1
ATOM 3261 C C . GLY A 1 417 ? 3.880 18.502 -12.239 1.00 69.81 417 GLY A C 1
ATOM 3262 O O . GLY A 1 417 ? 3.149 18.694 -13.207 1.00 69.81 417 GLY A O 1
ATOM 3263 N N . GLN A 1 418 ? 3.753 17.421 -11.465 1.00 72.12 418 GLN A N 1
ATOM 3264 C CA . GLN A 1 418 ? 2.749 16.372 -11.689 1.00 72.12 418 GLN A CA 1
ATOM 3265 C C . GLN A 1 418 ? 1.310 16.890 -11.557 1.00 72.12 418 GLN A C 1
ATOM 3267 O O . GLN A 1 418 ? 0.449 16.540 -12.362 1.00 72.12 418 GLN A O 1
ATOM 3272 N N . VAL A 1 419 ? 1.055 17.770 -10.584 1.00 75.56 419 VAL A N 1
ATOM 3273 C CA . VAL A 1 419 ? -0.254 18.418 -10.398 1.00 75.56 419 VAL A CA 1
ATOM 3274 C C . VAL A 1 419 ? -0.623 19.297 -11.595 1.00 75.56 419 VAL A C 1
ATOM 3276 O O . VAL A 1 419 ? -1.801 19.414 -11.927 1.00 75.56 419 VAL A O 1
ATOM 3279 N N . MET A 1 420 ? 0.368 19.896 -12.259 1.00 77.88 420 MET A N 1
ATOM 3280 C CA . MET A 1 420 ? 0.169 20.735 -13.442 1.00 77.88 420 MET A CA 1
ATOM 3281 C C . MET A 1 420 ? -0.004 19.943 -14.749 1.00 77.88 420 MET A C 1
ATOM 3283 O O . MET A 1 420 ? -0.306 20.558 -15.771 1.00 77.88 420 MET A O 1
ATOM 3287 N N . MET A 1 421 ? 0.166 18.613 -14.742 1.00 79.06 421 MET A N 1
ATOM 3288 C CA . MET A 1 421 ? 0.008 17.790 -15.946 1.00 79.06 421 MET A CA 1
ATOM 3289 C C . MET A 1 421 ? -1.439 17.780 -16.440 1.00 79.06 421 MET A C 1
ATOM 3291 O O . MET A 1 421 ? -2.371 17.469 -15.692 1.00 79.06 421 MET A O 1
ATOM 3295 N N . SER A 1 422 ? -1.608 18.042 -17.734 1.00 84.69 422 SER A N 1
ATOM 3296 C CA . SER A 1 422 ? -2.868 17.829 -18.443 1.00 84.69 422 SER A CA 1
ATOM 3297 C C . SER A 1 422 ? -3.127 16.338 -18.694 1.00 84.69 422 SER A C 1
ATOM 3299 O O . SER A 1 422 ? -2.234 15.496 -18.567 1.00 84.69 422 SER A O 1
ATOM 3301 N N . ASP A 1 423 ? -4.352 15.985 -19.090 1.00 85.75 423 ASP A N 1
ATOM 3302 C CA . ASP A 1 423 ? -4.658 14.608 -19.498 1.00 85.75 423 ASP A CA 1
ATOM 3303 C C . ASP A 1 423 ? -3.844 14.174 -20.731 1.00 85.75 423 ASP A C 1
ATOM 3305 O O . ASP A 1 423 ? -3.445 13.011 -20.814 1.00 85.75 423 ASP A O 1
ATOM 3309 N N . ASP A 1 424 ? -3.515 15.108 -21.630 1.00 88.00 424 ASP A N 1
ATOM 3310 C CA . ASP A 1 424 ? -2.634 14.855 -22.776 1.00 88.00 424 ASP A CA 1
ATOM 3311 C C . ASP A 1 424 ? -1.203 14.527 -22.323 1.00 88.00 424 ASP A C 1
ATOM 3313 O O . ASP A 1 424 ? -0.598 13.596 -22.853 1.00 88.00 424 ASP A O 1
ATOM 3317 N N . ASP A 1 425 ? -0.681 15.213 -21.297 1.00 87.81 425 ASP A N 1
ATOM 3318 C CA . ASP A 1 425 ? 0.646 14.923 -20.731 1.00 87.81 425 ASP A CA 1
ATOM 3319 C C . ASP A 1 425 ? 0.678 13.543 -20.061 1.00 87.81 425 ASP A C 1
ATOM 3321 O O . ASP A 1 425 ? 1.626 12.772 -20.231 1.00 87.81 425 ASP A O 1
ATOM 3325 N N . ARG A 1 426 ? -0.381 13.190 -19.320 1.00 88.50 426 ARG A N 1
ATOM 3326 C CA . ARG A 1 426 ? -0.521 11.861 -18.697 1.00 88.50 426 ARG A CA 1
ATOM 3327 C C . ARG A 1 426 ? -0.572 10.763 -19.756 1.00 88.50 426 ARG A C 1
ATOM 3329 O O . ARG A 1 426 ? 0.027 9.700 -19.584 1.00 88.50 426 ARG A O 1
ATOM 3336 N N . PHE A 1 427 ? -1.266 11.020 -20.861 1.00 90.38 427 PHE A N 1
ATOM 3337 C CA . PHE A 1 427 ? -1.355 10.093 -21.983 1.00 90.38 427 PHE A CA 1
ATOM 3338 C C . PHE A 1 427 ? -0.043 10.008 -22.776 1.00 90.38 427 PHE A C 1
ATOM 3340 O O . PHE A 1 427 ? 0.335 8.927 -23.224 1.00 90.38 427 PHE A O 1
ATOM 3347 N N . ALA A 1 428 ? 0.699 11.109 -22.900 1.00 90.56 428 ALA A N 1
ATOM 3348 C CA . ALA A 1 428 ? 2.042 11.106 -23.470 1.00 90.56 428 ALA A CA 1
ATOM 3349 C C . ALA A 1 428 ? 3.001 10.247 -22.630 1.00 90.56 428 ALA A C 1
ATOM 3351 O O . ALA A 1 428 ? 3.693 9.398 -23.187 1.00 90.56 428 ALA A O 1
ATOM 3352 N N . ALA A 1 429 ? 2.963 10.374 -21.299 1.00 89.81 429 ALA A N 1
ATOM 3353 C CA . ALA A 1 429 ? 3.740 9.522 -20.396 1.00 89.81 429 ALA A CA 1
ATOM 3354 C C . ALA A 1 429 ? 3.356 8.036 -20.524 1.00 89.81 429 ALA A C 1
ATOM 3356 O O . ALA A 1 429 ? 4.224 7.164 -20.530 1.00 89.81 429 ALA A O 1
ATOM 3357 N N . LEU A 1 430 ? 2.063 7.729 -20.688 1.00 92.56 430 LEU A N 1
ATOM 3358 C CA . LEU A 1 430 ? 1.609 6.362 -20.957 1.00 92.56 430 LEU A CA 1
ATOM 3359 C C . LEU A 1 430 ? 2.214 5.810 -22.251 1.00 92.56 430 LEU A C 1
ATOM 3361 O O . LEU A 1 430 ? 2.635 4.654 -22.268 1.00 92.56 430 LEU A O 1
ATOM 3365 N N . LYS A 1 431 ? 2.300 6.622 -23.311 1.00 92.62 431 LYS A N 1
ATOM 3366 C CA . LYS A 1 431 ? 2.874 6.204 -24.600 1.00 92.62 431 LYS A CA 1
ATOM 3367 C C . LYS A 1 431 ? 4.354 5.842 -24.525 1.00 92.62 431 LYS A C 1
ATOM 3369 O O . LYS A 1 431 ? 4.818 5.044 -25.335 1.00 92.62 431 LYS A O 1
ATOM 3374 N N . GLU A 1 432 ? 5.089 6.346 -23.535 1.00 90.94 432 GLU A N 1
ATOM 3375 C CA . GLU A 1 432 ? 6.471 5.912 -23.299 1.00 90.94 432 GLU A CA 1
ATOM 3376 C C . GLU A 1 432 ? 6.548 4.437 -22.866 1.00 90.94 432 GLU A C 1
ATOM 3378 O O . GLU A 1 432 ? 7.498 3.735 -23.227 1.00 90.94 432 GLU A O 1
ATOM 3383 N N . TYR A 1 433 ? 5.525 3.939 -22.160 1.00 92.69 433 TYR A N 1
ATOM 3384 C CA . TYR A 1 433 ? 5.402 2.543 -21.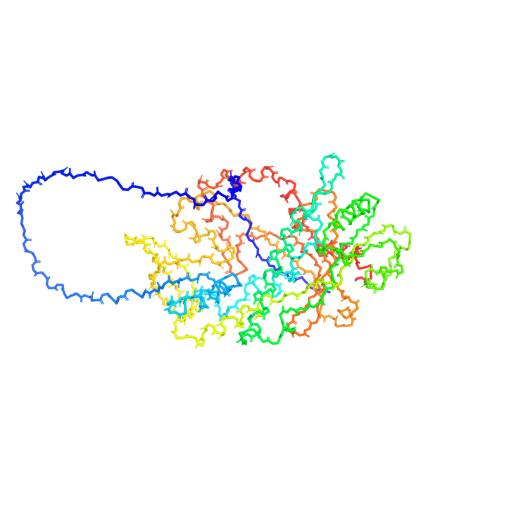719 1.00 92.69 433 TYR A CA 1
ATOM 3385 C C . TYR A 1 433 ? 4.632 1.678 -22.718 1.00 92.69 433 TYR A C 1
ATOM 3387 O O . TYR A 1 433 ? 5.050 0.554 -22.987 1.00 92.69 433 TYR A O 1
ATOM 3395 N N . PHE A 1 434 ? 3.541 2.199 -23.276 1.00 93.38 434 PHE A N 1
ATOM 3396 C CA . PHE A 1 434 ? 2.651 1.525 -24.216 1.00 93.38 434 PHE A CA 1
ATOM 3397 C C . PHE A 1 434 ? 2.524 2.360 -25.506 1.00 93.38 434 PHE A C 1
ATOM 3399 O O . PHE A 1 434 ? 1.628 3.195 -25.604 1.00 93.38 434 PHE A O 1
ATOM 3406 N N . PRO A 1 435 ? 3.393 2.147 -26.515 1.00 92.94 435 PRO A N 1
ATOM 3407 C CA . PRO A 1 435 ? 3.473 3.013 -27.700 1.00 92.94 435 PRO A CA 1
ATOM 3408 C C . PRO A 1 435 ? 2.158 3.192 -28.474 1.00 92.94 435 PRO A C 1
ATOM 3410 O O . PRO A 1 435 ? 1.904 4.265 -29.020 1.00 92.94 435 PRO A O 1
ATOM 3413 N N . ASN A 1 436 ? 1.310 2.159 -28.492 1.00 91.25 436 ASN A N 1
ATOM 3414 C CA . ASN A 1 436 ? 0.025 2.146 -29.198 1.00 91.25 436 ASN A CA 1
ATOM 3415 C C . ASN A 1 436 ? -1.177 2.548 -28.313 1.00 91.25 436 ASN A C 1
ATOM 3417 O O . ASN A 1 436 ? -2.311 2.231 -28.677 1.00 91.25 436 ASN A O 1
ATOM 3421 N N . ALA A 1 437 ? -0.935 3.168 -27.150 1.00 87.81 437 ALA A N 1
ATOM 3422 C CA . ALA A 1 437 ? -1.969 3.552 -26.184 1.00 87.81 437 ALA A CA 1
ATOM 3423 C C . ALA A 1 437 ? -3.051 4.483 -26.738 1.00 87.81 437 ALA A C 1
ATOM 3425 O O . ALA A 1 437 ? -2.721 5.399 -27.539 1.00 87.81 437 ALA A O 1
#

Foldseek 3Di:
DDKDKAKFKDKFFPDDPPDDDDDDDDDDDDDDDDDDDDDDDDDDDDPDDDPPPPPPPAAEFAEEEEALFLVSLVVLLVCCVVPVPGFYEYEHQAQDHCPWCLALRNDQQFLQQLQAQLVQFDADPVRATDNPSNNVSNVVSVVVVVVVVVCVVVVLDPDCLQFKDFFKAKEKEFDDVQQVSVVNVLVVQCVDPSCVQKDKDQDLVVVCVQAVQQSVPDDPPTGMMMIIHRRIMGGNSSSVSRSSVVVQVVRPSYYYHHSKAWDAWEQDPVRWIWTWIARNPPRDIHIYTYNYYHYPPGLCSLVHLVRHVDPSSLQMAIFMKMWMKDKDQPQVNQVSHRHWYFYDDDPLEDSPWGWIWDWHQHPNGTMIITGGQIAHACANIPPGDSCNNVVSDDPRHPVSVVVCCVVCVSHVVRNVVSNPDDPVNSVVSVCNRRVVD

Solvent-accessible surface area (backbone atoms only — not comparable to full-atom values): 23739 Å² total; per-residue (Å²): 114,50,81,48,76,36,45,35,44,47,78,36,60,83,64,78,83,75,73,86,73,80,93,78,80,87,84,81,87,82,88,85,86,88,83,90,88,87,87,87,84,90,87,83,89,77,93,68,88,73,74,78,76,75,68,75,78,71,46,75,34,46,33,34,27,34,24,42,22,43,64,29,30,50,52,52,53,52,44,46,71,77,42,67,82,52,33,34,38,36,37,16,55,45,88,57,60,16,71,55,67,28,17,54,89,46,46,82,28,52,61,63,50,50,63,28,54,65,62,40,41,50,67,48,100,86,69,49,56,47,52,65,57,25,50,53,42,25,53,54,40,49,53,53,50,52,51,52,51,49,34,39,74,73,62,52,41,72,65,64,73,60,31,48,39,82,27,25,19,16,28,45,34,56,47,73,68,49,35,52,50,51,53,50,46,50,62,52,43,52,77,37,82,94,39,57,75,51,43,80,47,67,50,65,71,63,48,31,74,60,34,37,57,50,43,48,82,50,65,87,85,62,60,43,32,36,38,44,26,73,86,28,35,28,33,17,46,20,50,50,19,45,36,43,45,55,52,44,65,74,38,92,44,40,46,79,40,58,26,20,38,77,78,47,40,44,76,44,98,89,68,31,34,38,38,31,31,32,28,75,84,82,65,53,73,49,58,37,36,17,63,38,80,44,76,34,39,66,36,49,28,62,55,54,40,50,54,46,65,47,80,77,36,49,40,46,22,69,47,42,40,21,32,29,28,42,34,38,70,53,54,83,58,25,72,51,43,62,27,34,38,25,45,72,51,66,91,72,47,49,75,88,57,45,51,24,50,27,45,38,60,56,93,86,39,54,26,35,39,36,29,44,43,39,34,78,47,46,21,23,37,82,91,47,47,79,52,39,48,66,73,53,58,43,93,61,12,49,58,38,39,50,49,51,50,62,79,39,38,55,44,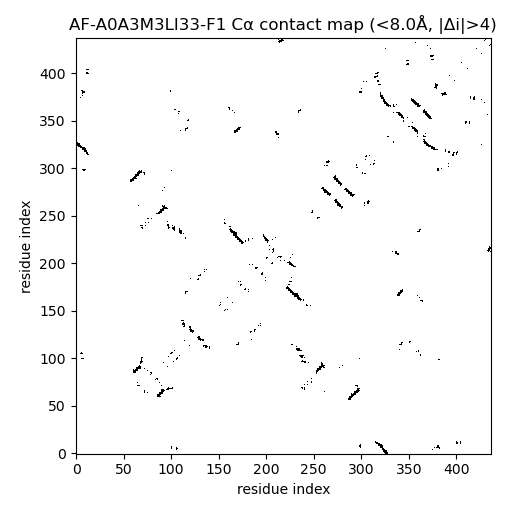52,54,41,45,53,52,40,51,68,50,49,73,66,53,56,50,52,57,45,31,77,52,24,51,78,109

Mean predicted aligned error: 9.07 Å

Nearest PDB structures (foldseek):
  9dm1-assembly1_A  TM=9.856E-01  e=7.445E-52  Mycolicibacterium smegmatis MC2 155
  8w7f-assembly1_C  TM=7.869E-01  e=1.004E-17  Drosophila melanogaster
  8w7f-assembly1_D  TM=7.753E-01  e=1.121E-16  Drosophila melanogaster
  8w7f-assembly1_A  TM=7.772E-01  e=2.143E-16  Drosophila melanogaster
  8w7f-assembly1_B  TM=7.774E-01  e=1.253E-15  Drosophila melanogaster

Organism: Pseudomonas cannabina (NCBI:txid86840)

Secondary structure (DSSP, 8-state):
-EEEEEEEEEEE--S---------------------------------------PPPPEEEEEEEE-SSHHHHHHHHHHHHH-TT--EEEE-SSSSTTSSTTSGGGS------SSS-GGGS-B-TTSPBP-HHHHHHHHHHHHHHHHHHHHHHTTSS--GGGTEEE--EEEEEESHHHHHHHHHHHHHHTTSGGGTT-EEE--HHHHHHH-HHHHTT--TTS-EEEEEETT-EEE-HHHHHHHHHHHHHTSTTEEEE-SEEEEEEEE-TTSPEEEEEEETTT--EEEEEEEEEEE--GGGHHHHHHHTT-GGGGG-EEEEEEEEEEEE--HHHHTT--SEEE-PPPTT--TT---EEEEEEETTEEEEEEEEEEE--S-SSTTS-TTHHHHH--TTTHHHHHHHHHHTHHHHHHHHHHHT--HHHHHHHHHHH-TT-

InterPro domains:
  IPR006231 Malate:quinone-oxidoreductase [MF_00212] (57-437)
  IPR006231 Malate:quinone-oxidoreductase [PF06039] (60-437)
  IPR036188 FAD/NAD(P)-binding domain superfamily [G3DSA:3.50.50.60] (63-317)
  IPR036188 FAD/NAD(P)-binding domain superfamily [SSF51905] (54-387)

Radius of gyration: 26.0 Å; Cα contacts (8 Å, |Δi|>4): 827; chains: 1; bounding box: 64×49×93 Å

pLDDT: mean 84.43, std 20.39, range [23.73, 98.88]